Protein AF-0000000084341467 (afdb_homodimer)

Nearest PDB structures (foldseek):
  2oer-assembly1_B  TM=6.197E-01  e=3.967E-04  Pseudomonas aeruginosa
  7xy5-assembly1_A  TM=6.057E-01  e=1.515E-03  Vibrio cholerae
  2hku-assembly1_A  TM=5.854E-01  e=6.325E-03  Rhodococcus jostii RHA1
  5haw-assembly1_A-2  TM=5.444E-01  e=5.532E-03  Vibrio cholerae O1 biovar El Tor str. N16961
  2qtq-assembly1_A  TM=4.645E-01  e=1.292E-02  Novosphingobium aromaticivorans DSM 12444

Solvent-accessible su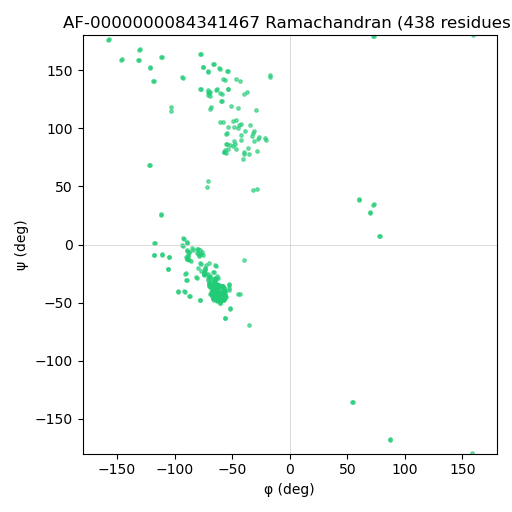rface area (backbone atoms only — not comparable to full-atom values): 24798 Å² total; per-residue (Å²): 125,84,72,76,71,70,76,75,73,62,56,68,70,55,43,49,49,46,45,35,62,36,34,35,65,43,33,56,75,43,17,81,69,54,48,64,65,60,38,18,60,62,46,71,48,53,60,68,55,51,54,74,73,24,93,43,70,65,58,46,49,52,52,17,51,54,57,65,67,53,58,63,69,55,53,50,54,51,71,63,54,61,80,85,50,58,65,69,61,42,48,29,54,47,44,44,48,51,44,53,51,48,51,53,49,53,49,38,37,59,36,56,66,51,26,59,78,59,85,60,65,70,66,20,52,51,48,51,51,50,52,50,51,48,48,52,48,42,17,60,69,40,44,88,47,37,85,50,32,74,48,57,29,57,55,53,31,49,51,50,52,30,34,43,52,26,25,55,30,63,71,76,29,68,75,56,56,54,51,43,60,57,55,44,44,33,42,38,56,19,34,48,54,72,78,71,63,79,78,74,72,66,65,65,69,68,62,65,71,74,67,80,77,79,78,75,81,76,80,78,130,124,84,72,73,72,70,75,76,73,61,55,69,70,55,45,49,50,46,44,34,60,36,33,34,65,43,34,55,74,41,17,81,71,54,48,64,66,58,36,18,61,62,47,73,47,55,60,68,55,51,53,74,73,25,91,43,68,62,59,46,49,51,53,17,49,53,58,66,66,53,57,61,67,55,54,51,53,49,70,64,54,60,80,83,49,58,66,70,61,41,47,29,54,46,43,45,48,50,42,53,52,48,50,52,49,52,49,39,36,58,35,56,65,52,27,60,81,58,85,58,64,70,66,20,51,50,49,51,51,51,52,50,52,50,49,51,49,44,16,60,68,40,45,89,48,36,87,50,32,72,50,57,29,57,56,52,30,50,51,51,51,30,34,42,51,26,26,55,32,62,70,74,28,67,74,55,57,54,52,43,61,55,55,46,44,33,42,37,55,19,34,49,53,72,78,70,64,76,83,60,68,72,64,63,63,67,63,64,67,69,65,80,78,77,77,73,78,77,81,78,128

Foldseek 3Di:
DPPPPPPPDPDLVVLLVLLLVQCLVVCLVANPNDDLVSSCVSSVHDSVVVCVNPVDPVRSVVSSVCVQLDCVVLLVQLLPQDLVDDQLVLQLSLLVSLLVSLVSVLSSCVSNVPPDQDCDDDSNVVVVVSVVSSLVSQLVSNQVCQVVDPDRSSVLSVQSNVCSNQQNRCVSVPNHHDHSNRSSCCSNVNDDDDPPDPPPCPVVVVPPPPPPPPPPPPPDD/DPPPPPPPDPDLVVLLVLLLVQCLVVCLVANPNDDLVSSCVSSVHDSVVVCVNPVDPVRSVVSSVCVQLDCVVLLVQLLPQDLPDDQLVLQLSLLVSLLVSLVSVLSSCVSNVPPDQDCDDDSNVVVVVSVVSSLVSQLVSNQVCQVVDPDRSSVLSVQSNVCSNQQNRCVSVPNHHDHSNRSSCCSNPNDDDDPPDPPPPVVVVVVPPPPPPPPPPPDDD

Organism: Pseudonocardia thermophila (NCBI:txid1848)

Secondary structure (DSSP, 8-state):
-----------HHHHHHHHHHHHHHHHHHHGGG--HHHHHHHHTS-HHHHHHH-SSHHHHHHHHHHHHT--HHHHHHHHTS-TTS-HHHHHHHHHHHHHHHHHHHHHHHHHHT--SS--SHHHHHHHHHHHHHHHHHHHHHHGGGGGGBSS-HHHHHHHHHHHHHHHH-TTTTTT-PPPHHHHHHHHHT-SBPP-------GGGGGSTT------------/-----------HHHHHHHHHHHHHHHHHHHGGG--HHHHHHHHTS-HHHHHHH-SSHHHHHHHHHHHHT--HHHHHHHHTS-TTS-HHHHHHHHHHHHHHHHHHHHHHHHHHT--SS--SHHHHHHHHHHHHHHHHHHHHHHGGGGGGBSS-HHHHHHHHHHHHHHHH-TTTTTT-PPPHHHHHHHHHH-SB--------TTTTTTTTT------------

InterPro domains:
  IPR001647 DNA-binding HTH domain, TetR-type [PF00440] (19-64)
  IPR001647 DNA-binding HTH domain, TetR-type [PR00455] (19-32)
  IPR001647 DNA-binding HTH domain, TetR-type [PR00455] (39-62)
  IPR001647 DNA-binding HTH domain, TetR-type [PS50977] (13-72)
  IPR009057 Homedomain-like superfamily [SSF46689] (5-85)
  IPR050109 HTH-type, TetR-like transcriptional regulator [PTHR30055] (1-192)

Radius of gyration: 32.84 Å; Cα contacts (8 Å, |Δi|>4): 459; chains: 2; bounding box: 126×110×87 Å

Sequence (442 aa):
MPTRRRAERLPPEERRAAIIDATVPLLFEHGHRVTVRLIAEAAGVAEGTIFTVFRDKDALLEAAVAKAFDPTAALRELAAIDRSTPLRERLVAMVDVVARHLHRAFLLISALGLTGPPTEGPAAERRRRTDEAFLAAMTAVVAPDADALTVPPAELAHLLRLLTFSGTHPVISQGRPLSAEQIVDALLDGVRRRDDGPAQDRADHRRTDHHPTYYIPTGGTMPTRRRAERLPPEERRAAIIDATVPLLFEHGHRVTVRLIAEAAGVAEGTIFTVFRDKDALLEAAVAKAFDPTAALRELAAIDRSTPLRERLVAMVDVVARHLHRAFLLISALGLTGPPTEGPAAERRRRTDEAFLAAMTAVVAPDADALTVPPAELAHLLRLLTFSGTHPVISQGRPLSAEQIVDALLDGVRRRDDGPAQDRADHRRTDHHPTYYIPTGGT

Structure (mmCIF, N/CA/C/O backbone):
data_AF-0000000084341467-model_v1
#
loop_
_entity.id
_entity.type
_entity.pdbx_description
1 polymer 'Transcriptional regulator, TetR family'
#
loop_
_atom_site.group_PDB
_atom_site.id
_atom_site.type_symbol
_atom_site.label_atom_id
_atom_site.label_alt_id
_atom_site.label_comp_id
_atom_site.label_asym_id
_atom_site.label_entity_id
_atom_site.label_seq_id
_atom_site.pdbx_PDB_ins_code
_atom_site.Cartn_x
_atom_site.Cartn_y
_atom_site.Cartn_z
_atom_site.occupancy
_atom_site.B_iso_or_equiv
_atom_site.auth_seq_id
_atom_site.auth_comp_id
_atom_site.auth_asym_id
_atom_site.auth_atom_id
_atom_site.pdbx_PDB_model_num
ATOM 1 N N . MET A 1 1 ? -51.625 15.336 36.094 1 44.78 1 MET A N 1
ATOM 2 C CA . MET A 1 1 ? -50.688 14.352 35.594 1 44.78 1 MET A CA 1
ATOM 3 C C . MET A 1 1 ? -49.719 14.992 34.594 1 44.78 1 MET A C 1
ATOM 5 O O . MET A 1 1 ? -50.156 15.742 33.688 1 44.78 1 MET A O 1
ATOM 9 N N . PRO A 1 2 ? -48.469 15.273 34.875 1 48.06 2 PRO A N 1
ATOM 10 C CA . PRO A 1 2 ? -47.594 15.93 33.906 1 48.06 2 PRO A CA 1
ATOM 11 C C . PRO A 1 2 ? -47.625 15.258 32.531 1 48.06 2 PRO A C 1
ATOM 13 O O . PRO A 1 2 ? -47.812 14.039 32.438 1 48.06 2 PRO A O 1
ATOM 16 N N . THR A 1 3 ? -48.219 15.781 31.562 1 42.62 3 THR A N 1
ATOM 17 C CA . THR A 1 3 ? -48.188 15.305 30.172 1 42.62 3 THR A CA 1
ATOM 18 C C . THR A 1 3 ? -46.75 14.898 29.781 1 42.62 3 THR A C 1
ATOM 20 O O . THR A 1 3 ? -45.812 15.68 29.938 1 42.62 3 THR A O 1
ATOM 23 N N . ARG A 1 4 ? -46.469 13.633 29.938 1 43.84 4 ARG A N 1
ATOM 24 C CA . ARG A 1 4 ? -45.188 13.195 29.391 1 43.84 4 ARG A CA 1
ATOM 25 C C . ARG A 1 4 ? -44.875 13.93 28.094 1 43.84 4 ARG A C 1
ATOM 27 O O . ARG A 1 4 ? -45.594 13.82 27.109 1 43.84 4 ARG A O 1
ATOM 34 N N . ARG A 1 5 ? -44.344 15.086 28.125 1 42.28 5 ARG A N 1
ATOM 35 C CA . ARG A 1 5 ? -43.875 15.781 26.938 1 42.28 5 ARG A CA 1
ATOM 36 C C . ARG A 1 5 ? -43.344 14.789 25.891 1 42.28 5 ARG A C 1
ATOM 38 O O . ARG A 1 5 ? -42.531 13.93 26.219 1 42.28 5 ARG A O 1
ATOM 45 N N . ARG A 1 6 ? -44.125 14.312 24.922 1 45.91 6 ARG A N 1
ATOM 46 C CA . ARG A 1 6 ? -43.75 13.477 23.797 1 45.91 6 ARG A CA 1
ATOM 47 C C . ARG A 1 6 ? -42.312 13.758 23.359 1 45.91 6 ARG A C 1
ATOM 49 O O . ARG A 1 6 ? -41.938 14.914 23.156 1 45.91 6 ARG A O 1
ATOM 56 N N . ALA A 1 7 ? -41.312 13.117 23.875 1 50.56 7 ALA A N 1
ATOM 57 C CA . ALA A 1 7 ? -39.938 13.242 23.391 1 50.56 7 ALA A CA 1
ATOM 58 C C . ALA A 1 7 ? -39.938 13.766 21.953 1 50.56 7 ALA A C 1
ATOM 60 O O . ALA A 1 7 ? -40.656 13.273 21.094 1 50.56 7 ALA A O 1
ATOM 61 N N . GLU A 1 8 ? -39.875 15.023 21.719 1 53.66 8 GLU A N 1
ATOM 62 C CA . GLU A 1 8 ? -39.812 15.703 20.422 1 53.66 8 GLU A CA 1
ATOM 63 C C . GLU A 1 8 ? -39.094 14.852 19.391 1 53.66 8 GLU A C 1
ATOM 65 O O . GLU A 1 8 ? -37.938 14.445 19.609 1 53.66 8 GLU A O 1
ATOM 70 N N . ARG A 1 9 ? -39.875 14.18 18.609 1 62.31 9 ARG A N 1
ATOM 71 C CA . ARG A 1 9 ? -39.375 13.383 17.484 1 62.31 9 ARG A CA 1
ATOM 72 C C . ARG A 1 9 ? -38.312 14.133 16.703 1 62.31 9 ARG A C 1
ATOM 74 O O . ARG A 1 9 ? -38.531 15.266 16.281 1 62.31 9 ARG A O 1
ATOM 81 N N . LEU A 1 10 ? -37.031 13.836 16.844 1 69.69 10 LEU A N 1
ATOM 82 C CA . LEU A 1 10 ? -35.969 14.422 16.031 1 69.69 10 LEU A CA 1
ATOM 83 C C . LEU A 1 10 ? -36.438 14.617 14.594 1 69.69 10 LEU A C 1
ATOM 85 O O . LEU A 1 10 ? -37.125 13.773 14.047 1 69.69 10 LEU A O 1
ATOM 89 N N . PRO A 1 11 ? -36.188 15.867 14.07 1 81.69 11 PRO A N 1
ATOM 90 C CA . PRO A 1 11 ? -36.469 16.031 12.641 1 81.69 11 PRO A CA 1
ATOM 91 C C . PRO A 1 11 ? -35.906 14.875 11.805 1 81.69 11 PRO A C 1
ATOM 93 O O . PRO A 1 11 ? -34.906 14.273 12.164 1 81.69 11 PRO A O 1
ATOM 96 N N . PRO A 1 12 ? -36.625 14.5 10.82 1 82.12 12 PRO A N 1
ATOM 97 C CA . PRO A 1 12 ? -36.25 13.328 10.008 1 82.12 12 PRO A CA 1
ATOM 98 C C . PRO A 1 12 ? -34.781 13.289 9.633 1 82.12 12 PRO A C 1
ATOM 100 O O . PRO A 1 12 ? -34.156 12.234 9.703 1 82.12 12 PRO A O 1
ATOM 103 N N . GLU A 1 13 ? -34.281 14.445 9.258 1 87.06 13 GLU A N 1
ATOM 104 C CA . GLU A 1 13 ? -32.875 14.484 8.844 1 87.06 13 GLU A CA 1
ATOM 105 C C . GLU A 1 13 ? -31.938 14.227 10.023 1 87.06 13 GLU A C 1
ATOM 107 O O . GLU A 1 13 ? -30.906 13.578 9.867 1 87.06 13 GLU A O 1
ATOM 112 N N . GLU A 1 14 ? -32.281 14.68 11.078 1 90.31 14 GLU A N 1
ATOM 113 C CA . GLU A 1 14 ? -31.5 14.461 12.281 1 90.31 14 GLU A CA 1
ATOM 114 C C . GLU A 1 14 ? -31.562 13.008 12.734 1 90.31 14 GLU A C 1
ATOM 116 O O . GLU A 1 14 ? -30.562 12.445 13.18 1 90.31 14 GLU A O 1
ATOM 121 N N . ARG A 1 15 ? -32.719 12.43 12.547 1 92 15 ARG A N 1
ATOM 122 C CA . ARG A 1 15 ? -32.875 11.016 12.883 1 92 15 ARG A CA 1
ATOM 123 C C . ARG A 1 15 ? -32.031 10.133 11.977 1 92 15 ARG A C 1
ATOM 125 O O . ARG A 1 15 ? -31.406 9.188 12.438 1 92 15 ARG A O 1
ATOM 132 N N . ARG A 1 16 ? -32.094 10.492 10.773 1 96.25 16 ARG A N 1
ATOM 133 C CA . ARG A 1 16 ? -31.281 9.766 9.797 1 96.25 16 ARG A CA 1
ATOM 134 C C . ARG A 1 16 ? -29.797 9.828 10.164 1 96.25 16 ARG A C 1
ATOM 136 O O . ARG A 1 16 ? -29.125 8.805 10.188 1 96.25 16 ARG A O 1
ATOM 143 N N . ALA A 1 17 ? -29.375 10.977 10.445 1 96.69 17 ALA A N 1
ATOM 144 C CA . ALA A 1 17 ? -27.969 11.18 10.789 1 96.69 17 ALA A CA 1
ATOM 145 C C . ALA A 1 17 ? -27.625 10.438 12.07 1 96.69 17 ALA A C 1
ATOM 147 O O . ALA A 1 17 ? -26.531 9.859 12.18 1 96.69 17 ALA A O 1
ATOM 148 N N . ALA A 1 18 ? -28.484 10.445 12.977 1 96.38 18 ALA A N 1
ATOM 149 C CA . ALA A 1 18 ? -28.25 9.789 14.258 1 96.38 18 ALA A CA 1
ATOM 150 C C . ALA A 1 18 ? -28.109 8.273 14.078 1 96.38 18 ALA A C 1
ATOM 152 O O . ALA A 1 18 ? -27.25 7.648 14.711 1 96.38 18 ALA A O 1
ATOM 153 N N . ILE A 1 19 ? -28.891 7.762 13.25 1 97.5 19 ILE A N 1
ATOM 154 C CA . ILE A 1 19 ? -28.844 6.324 12.992 1 97.5 19 ILE A CA 1
ATOM 155 C C . ILE A 1 19 ? -27.547 5.965 12.289 1 97.5 19 ILE A C 1
ATOM 157 O O . ILE A 1 19 ? -26.891 4.98 12.641 1 97.5 19 ILE A O 1
ATOM 161 N N . ILE A 1 20 ? -27.172 6.805 11.367 1 98.06 20 ILE A N 1
ATOM 162 C CA . ILE A 1 20 ? -25.922 6.586 10.648 1 98.06 20 ILE A CA 1
ATOM 163 C C . ILE A 1 20 ? -24.75 6.656 11.625 1 98.06 20 ILE A C 1
ATOM 165 O O . ILE A 1 20 ? -23.891 5.766 11.648 1 98.06 20 ILE A O 1
ATOM 169 N N . ASP A 1 21 ? -24.797 7.617 12.461 1 97.75 21 ASP A N 1
ATOM 170 C CA . ASP A 1 21 ? -23.703 7.836 13.414 1 97.75 21 ASP A CA 1
ATOM 171 C C . ASP A 1 21 ? -23.594 6.668 14.391 1 97.75 21 ASP A C 1
ATOM 173 O O . ASP A 1 21 ? -22.484 6.273 14.766 1 97.75 21 ASP A O 1
ATOM 177 N N . ALA A 1 22 ? -24.672 6.129 14.711 1 97.62 22 ALA A N 1
ATOM 178 C CA . ALA A 1 22 ? -24.688 4.996 15.633 1 97.62 22 ALA A CA 1
ATOM 179 C C . ALA A 1 22 ? -24.188 3.725 14.945 1 97.62 22 ALA A C 1
ATOM 181 O O . ALA A 1 22 ? -23.703 2.809 15.617 1 97.62 22 ALA A O 1
ATOM 182 N N . THR A 1 23 ? -24.328 3.67 13.688 1 98.12 23 THR A N 1
ATOM 183 C CA . THR A 1 23 ? -23.984 2.473 12.922 1 98.12 23 THR A CA 1
ATOM 184 C C . THR A 1 23 ? -22.484 2.404 12.656 1 98.12 23 THR A C 1
ATOM 186 O O . THR A 1 23 ? -21.922 1.314 12.562 1 98.12 23 THR A O 1
ATOM 189 N N . VAL A 1 24 ? -21.812 3.488 12.57 1 97.94 24 VAL A N 1
ATOM 190 C CA . VAL A 1 24 ? -20.422 3.58 12.117 1 97.94 24 VAL A CA 1
ATOM 191 C C . VAL A 1 24 ? -19.516 2.754 13.031 1 97.94 24 VAL A C 1
ATOM 193 O O . VAL A 1 24 ? -18.781 1.889 12.57 1 97.94 24 VAL A O 1
ATOM 196 N N . PRO A 1 25 ? -19.625 2.869 14.367 1 97.88 25 PRO A N 1
ATOM 197 C CA . PRO A 1 25 ? -18.766 2.053 15.219 1 97.88 25 PRO A CA 1
ATOM 198 C C . PRO A 1 25 ? -19.047 0.557 15.078 1 97.88 25 PRO A C 1
ATOM 200 O O . PRO A 1 25 ? -18.125 -0.257 15.219 1 97.88 25 PRO A O 1
ATOM 203 N N . LEU A 1 26 ? -20.25 0.207 14.766 1 98.12 26 LEU A N 1
ATOM 204 C CA . LEU A 1 26 ? -20.641 -1.194 14.625 1 98.12 26 LEU A CA 1
ATOM 205 C C . LEU A 1 26 ? -20.016 -1.801 13.367 1 98.12 26 LEU A C 1
ATOM 207 O O . LEU A 1 26 ? -19.734 -3.002 13.328 1 98.12 26 LEU A O 1
ATOM 211 N N . LEU A 1 27 ? -19.797 -0.964 12.391 1 97.31 27 LEU A N 1
ATOM 212 C CA . LEU A 1 27 ? -19.141 -1.432 11.172 1 97.31 27 LEU A CA 1
ATOM 213 C C . LEU A 1 27 ? -17.719 -1.874 11.453 1 97.31 27 LEU A C 1
ATOM 215 O O . LEU A 1 27 ? -17.234 -2.842 10.867 1 97.31 27 LEU A O 1
ATOM 219 N N . PHE A 1 28 ? -17.047 -1.156 12.336 1 96.19 28 PHE A N 1
ATOM 220 C CA . PHE A 1 28 ? -15.672 -1.498 12.68 1 96.19 28 PHE A CA 1
ATOM 221 C C . PHE A 1 28 ? -15.617 -2.803 13.469 1 96.19 28 PHE A C 1
ATOM 223 O O . PHE A 1 28 ? -14.648 -3.557 13.367 1 96.19 28 PHE A O 1
ATOM 230 N N . GLU A 1 29 ? -16.672 -3.07 14.141 1 95.81 29 GLU A N 1
ATOM 231 C CA . GLU A 1 29 ? -16.703 -4.23 15.023 1 95.81 29 GLU A CA 1
ATOM 232 C C . GLU A 1 29 ? -17.219 -5.465 14.297 1 95.81 29 GLU A C 1
ATOM 234 O O . GLU A 1 29 ? -16.703 -6.566 14.461 1 95.81 29 GLU A O 1
ATOM 239 N N . HIS A 1 30 ? -18.281 -5.223 13.445 1 95.69 30 HIS A N 1
ATOM 240 C CA . HIS A 1 30 ? -19.016 -6.363 12.922 1 95.69 30 HIS A CA 1
ATOM 241 C C . HIS A 1 30 ? -18.922 -6.43 11.398 1 95.69 30 HIS A C 1
ATOM 243 O O . HIS A 1 30 ? -19.281 -7.441 10.789 1 95.69 30 HIS A O 1
ATOM 249 N N . GLY A 1 31 ? -18.391 -5.426 10.867 1 94.31 31 GLY A N 1
ATOM 250 C CA . GLY A 1 31 ? -18.438 -5.383 9.414 1 94.31 31 GLY A CA 1
ATOM 251 C C . GLY A 1 31 ? -19.844 -5.527 8.859 1 94.31 31 GLY A C 1
ATOM 252 O O . GLY A 1 31 ? -20.781 -4.879 9.344 1 94.31 31 GLY A O 1
ATOM 253 N N . HIS A 1 32 ? -20.016 -6.363 7.793 1 91.12 32 HIS A N 1
ATOM 254 C CA . HIS A 1 32 ? -21.297 -6.551 7.148 1 91.12 32 HIS A CA 1
ATOM 255 C C . HIS A 1 32 ? -22.203 -7.453 7.977 1 91.12 32 HIS A C 1
ATOM 257 O O . HIS A 1 32 ? -23.406 -7.566 7.699 1 91.12 32 HIS A O 1
ATOM 263 N N . ARG A 1 33 ? -21.75 -7.988 8.977 1 94.19 33 ARG A N 1
ATOM 264 C CA . ARG A 1 33 ? -22.531 -8.891 9.82 1 94.19 33 ARG A CA 1
ATOM 265 C C . ARG A 1 33 ? -23.359 -8.102 10.836 1 94.19 33 ARG A C 1
ATOM 267 O O . ARG A 1 33 ? -24.125 -8.688 11.594 1 94.19 33 ARG A O 1
ATOM 274 N N . VAL A 1 34 ? -23.141 -6.863 10.812 1 96.88 34 VAL A N 1
ATOM 275 C CA . VAL A 1 34 ? -23.938 -6.039 11.719 1 96.88 34 VAL A CA 1
ATOM 276 C C . VAL A 1 34 ? -25.422 -6.27 11.461 1 96.88 34 VAL A C 1
ATOM 278 O O . VAL A 1 34 ? -25.859 -6.387 10.305 1 96.88 34 VAL A O 1
ATOM 281 N N . THR A 1 35 ? -26.25 -6.301 12.516 1 96.81 35 THR A N 1
ATOM 282 C CA . THR A 1 35 ? -27.672 -6.582 12.367 1 96.81 35 THR A CA 1
ATOM 283 C C . THR A 1 35 ? -28.5 -5.336 12.664 1 96.81 35 THR A C 1
ATOM 285 O O . THR A 1 35 ? -28.016 -4.402 13.312 1 96.81 35 THR A O 1
ATOM 288 N N . VAL A 1 36 ? -29.672 -5.41 12.203 1 97 36 VAL A N 1
ATOM 289 C CA . VAL A 1 36 ? -30.609 -4.316 12.445 1 97 36 VAL A CA 1
ATOM 290 C C . VAL A 1 36 ? -30.875 -4.184 13.945 1 97 36 VAL A C 1
ATOM 292 O O . VAL A 1 36 ? -31 -3.074 14.461 1 97 36 VAL A O 1
ATOM 295 N N . ARG A 1 37 ? -30.922 -5.238 14.602 1 97.5 37 ARG A N 1
ATOM 296 C CA . ARG A 1 37 ? -31.141 -5.234 16.047 1 97.5 37 ARG A CA 1
ATOM 297 C C . ARG A 1 37 ? -30.031 -4.461 16.766 1 97.5 37 ARG A C 1
ATOM 299 O O . ARG A 1 37 ? -30.312 -3.596 17.594 1 97.5 37 ARG A O 1
ATOM 306 N N . LEU A 1 38 ? -28.844 -4.734 16.438 1 97.88 38 LEU A N 1
ATOM 307 C CA . LEU A 1 38 ? -27.688 -4.07 17.047 1 97.88 38 LEU A CA 1
ATOM 308 C C . LEU A 1 38 ? -27.703 -2.576 16.734 1 97.88 38 LEU A C 1
ATOM 310 O O . LEU A 1 38 ? -27.406 -1.756 17.609 1 97.88 38 LEU A O 1
ATOM 314 N N . ILE A 1 39 ? -28.062 -2.256 15.531 1 98.19 39 ILE A N 1
ATOM 315 C CA . ILE A 1 39 ? -28.094 -0.864 15.102 1 98.19 39 ILE A CA 1
ATOM 316 C C . ILE A 1 39 ? -29.172 -0.11 15.859 1 98.19 39 ILE A C 1
ATOM 318 O O . ILE A 1 39 ? -28.938 0.994 16.359 1 98.19 39 ILE A O 1
ATOM 322 N N . ALA A 1 40 ? -30.328 -0.694 15.945 1 97.81 40 ALA A N 1
ATOM 323 C CA . ALA A 1 40 ? -31.453 -0.086 16.656 1 97.81 40 ALA A CA 1
ATOM 324 C C . ALA A 1 40 ? -31.109 0.168 18.109 1 97.81 40 ALA A C 1
ATOM 326 O O . ALA A 1 40 ? -31.359 1.256 18.641 1 97.81 40 ALA A O 1
ATOM 327 N N . GLU A 1 41 ? -30.516 -0.76 18.703 1 98.06 41 GLU A N 1
ATOM 328 C CA . GLU A 1 41 ? -30.094 -0.641 20.094 1 98.06 41 GLU A CA 1
ATOM 329 C C . GLU A 1 41 ? -29.094 0.493 20.266 1 98.06 41 GLU A C 1
ATOM 331 O O . GLU A 1 41 ? -29.234 1.316 21.172 1 98.06 41 GLU A O 1
ATOM 336 N N . ALA A 1 42 ? -28.141 0.569 19.422 1 97.75 42 ALA A N 1
ATOM 337 C CA . ALA A 1 42 ? -27.109 1.587 19.5 1 97.75 42 ALA A CA 1
ATOM 338 C C . ALA A 1 42 ? -27.672 2.982 19.266 1 97.75 42 ALA A C 1
ATOM 340 O O . ALA A 1 42 ? -27.219 3.957 19.875 1 97.75 42 ALA A O 1
ATOM 341 N N . ALA A 1 43 ? -28.672 3.02 18.422 1 97 43 ALA A N 1
ATOM 342 C CA . ALA A 1 43 ? -29.281 4.301 18.047 1 97 43 ALA A CA 1
ATOM 343 C C . ALA A 1 43 ? -30.359 4.699 19.047 1 97 43 ALA A C 1
ATOM 345 O O . ALA A 1 43 ? -30.859 5.832 19.016 1 97 43 ALA A O 1
ATOM 346 N N . GLY A 1 44 ? -30.781 3.791 19.859 1 96.75 44 GLY A N 1
ATOM 347 C CA . GLY A 1 44 ? -31.844 4.062 20.812 1 96.75 44 GLY A CA 1
ATOM 348 C C . GLY A 1 44 ? -33.219 4.188 20.172 1 96.75 44 GLY A C 1
ATOM 349 O O . GLY A 1 44 ? -34 5.043 20.562 1 96.75 44 GLY A O 1
ATOM 350 N N . VAL A 1 45 ? -33.406 3.412 19.141 1 96 45 VAL A N 1
ATOM 351 C CA . VAL A 1 45 ? -34.688 3.438 18.453 1 96 45 VAL A CA 1
ATOM 352 C C . VAL A 1 45 ? -35.219 2.014 18.281 1 96 45 VAL A C 1
ATOM 354 O O . VAL A 1 45 ? -34.5 1.045 18.516 1 96 45 VAL A O 1
ATOM 357 N N . ALA A 1 46 ? -36.5 1.93 17.875 1 95.31 46 ALA A N 1
ATOM 358 C CA . ALA A 1 46 ? -37.062 0.632 17.516 1 95.31 46 ALA A CA 1
ATOM 359 C C . ALA A 1 46 ? -36.562 0.179 16.141 1 95.31 46 ALA A C 1
ATOM 361 O O . ALA A 1 46 ? -36.281 1.007 15.281 1 95.31 46 ALA A O 1
ATOM 362 N N . GLU A 1 47 ? -36.531 -1.139 15.977 1 96.06 47 GLU A N 1
ATOM 363 C CA . GLU A 1 47 ? -36.125 -1.689 14.688 1 96.06 47 GLU A CA 1
ATOM 364 C C . GLU A 1 47 ? -37 -1.155 13.555 1 96.06 47 GLU A C 1
ATOM 366 O O . GLU A 1 47 ? -36.5 -0.852 12.469 1 96.06 47 GLU A O 1
ATOM 371 N N . GLY A 1 48 ? -38.25 -1.051 13.805 1 94.88 48 GLY A N 1
ATOM 372 C CA . GLY A 1 48 ? -39.156 -0.532 12.805 1 94.88 48 GLY A CA 1
ATOM 373 C C . GLY A 1 48 ? -38.844 0.89 12.383 1 94.88 48 GLY A C 1
ATOM 374 O O . GLY A 1 48 ? -39.062 1.258 11.227 1 94.88 48 GLY A O 1
ATOM 375 N N . THR A 1 49 ? -38.406 1.697 13.32 1 94.25 49 THR A N 1
ATOM 376 C CA . THR A 1 49 ? -38.031 3.082 13.055 1 94.25 49 THR A CA 1
ATOM 377 C C . THR A 1 49 ? -36.906 3.148 12.016 1 94.25 49 THR A C 1
ATOM 379 O O . THR A 1 49 ? -36.875 4.055 11.172 1 94.25 49 THR A O 1
ATOM 382 N N . ILE A 1 50 ? -35.969 2.168 12.039 1 96.44 50 ILE A N 1
ATOM 383 C CA . ILE A 1 50 ? -34.906 2.107 11.07 1 96.44 50 ILE A CA 1
ATOM 384 C C . ILE A 1 50 ? -35.469 2.055 9.656 1 96.44 50 ILE A C 1
ATOM 386 O O . ILE A 1 50 ? -35 2.76 8.758 1 96.44 50 ILE A O 1
ATOM 390 N N . PHE A 1 51 ? -36.5 1.4 9.492 1 94.88 51 PHE A N 1
ATOM 391 C CA . PHE A 1 51 ? -37.062 1.149 8.164 1 94.88 51 PHE A CA 1
ATOM 392 C C . PHE A 1 51 ? -38.031 2.248 7.762 1 94.88 51 PHE A C 1
ATOM 394 O O . PHE A 1 51 ? -38.5 2.287 6.617 1 94.88 51 PHE A O 1
ATOM 401 N N . THR A 1 52 ? -38.438 3.121 8.688 1 94.94 52 THR A N 1
ATOM 402 C CA . THR A 1 52 ? -39.156 4.348 8.312 1 94.94 52 THR A CA 1
ATOM 403 C C . THR A 1 52 ? -38.188 5.355 7.699 1 94.94 52 THR A C 1
ATOM 405 O O . THR A 1 52 ? -38.594 6.223 6.926 1 94.94 52 THR A O 1
ATOM 408 N N . VAL A 1 53 ? -36.969 5.195 8.078 1 96 53 VAL A N 1
ATOM 409 C CA . VAL A 1 53 ? -35.969 6.145 7.664 1 96 53 VAL A CA 1
ATOM 410 C C . VAL A 1 53 ? -35.219 5.605 6.441 1 96 53 VAL A C 1
ATOM 412 O O . VAL A 1 53 ? -34.906 6.355 5.512 1 96 53 VAL A O 1
ATOM 415 N N . PHE A 1 54 ? -34.938 4.262 6.492 1 97.44 54 PHE A N 1
ATOM 416 C CA . PHE A 1 54 ? -34.219 3.613 5.41 1 97.44 54 PHE A CA 1
ATOM 417 C C . PHE A 1 54 ? -35.062 2.533 4.754 1 97.44 54 PHE A C 1
ATOM 419 O O . PHE A 1 54 ? -35.75 1.775 5.441 1 97.44 54 PHE A O 1
ATOM 426 N N . ARG A 1 55 ? -34.906 2.514 3.43 1 96.25 55 ARG A N 1
ATOM 427 C CA . ARG A 1 55 ? -35.656 1.554 2.652 1 96.25 55 ARG A CA 1
ATOM 428 C C . ARG A 1 55 ? -35.344 0.122 3.055 1 96.25 55 ARG A C 1
ATOM 430 O O . ARG A 1 55 ? -36.219 -0.735 3.115 1 96.25 55 ARG A O 1
ATOM 437 N N . ASP A 1 56 ? -34.062 -0.151 3.281 1 96 56 ASP A N 1
ATOM 438 C CA . ASP A 1 56 ? -33.594 -1.467 3.686 1 96 56 ASP A CA 1
ATOM 439 C C . ASP A 1 56 ? -32.25 -1.364 4.391 1 96 56 ASP A C 1
ATOM 441 O O . ASP A 1 56 ? -31.688 -0.27 4.531 1 96 56 ASP A O 1
ATOM 445 N N . LYS A 1 57 ? -31.75 -2.457 4.863 1 96.12 57 LYS A N 1
ATOM 446 C CA . LYS A 1 57 ? -30.484 -2.508 5.598 1 96.12 57 LYS A CA 1
ATOM 447 C C . LYS A 1 57 ? -29.312 -2.084 4.711 1 96.12 57 LYS A C 1
ATOM 449 O O . LYS A 1 57 ? -28.391 -1.412 5.172 1 96.12 57 LYS A O 1
ATOM 454 N N . ASP A 1 58 ? -29.406 -2.416 3.457 1 95.38 58 ASP A N 1
ATOM 455 C CA . ASP A 1 58 ? -28.328 -2.1 2.531 1 95.38 58 ASP A CA 1
ATOM 456 C C . ASP A 1 58 ? -28.188 -0.59 2.348 1 95.38 58 ASP A C 1
ATOM 458 O O . ASP A 1 58 ? -27.078 -0.065 2.314 1 95.38 58 ASP A O 1
ATOM 462 N N . ALA A 1 59 ? -29.266 0.001 2.234 1 96.31 59 ALA A N 1
ATOM 463 C CA . ALA A 1 59 ? -29.234 1.456 2.104 1 96.31 59 ALA A CA 1
ATOM 464 C C . ALA A 1 59 ? -28.625 2.107 3.338 1 96.31 59 ALA A C 1
ATOM 466 O O . ALA A 1 59 ? -27.844 3.059 3.223 1 96.31 59 ALA A O 1
ATOM 467 N N . LEU A 1 60 ? -28.969 1.623 4.473 1 97.31 60 LEU A N 1
ATOM 468 C CA . LEU A 1 60 ? -28.406 2.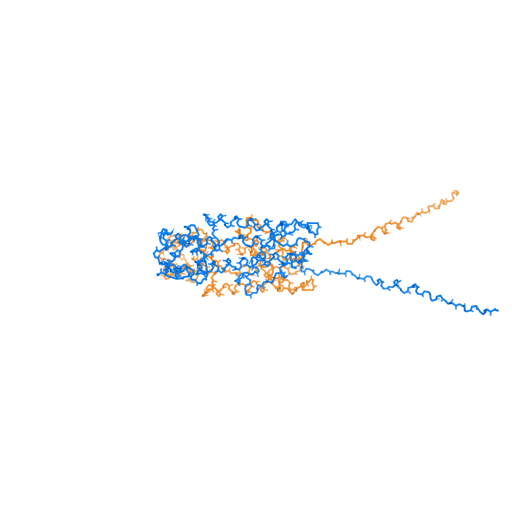115 5.727 1 97.31 60 LEU A CA 1
ATOM 469 C C . LEU A 1 60 ? -26.906 1.854 5.781 1 97.31 60 LEU A C 1
ATOM 471 O O . LEU A 1 60 ? -26.125 2.752 6.109 1 97.31 60 LEU A O 1
ATOM 475 N N . LEU A 1 61 ? -26.5 0.682 5.406 1 96.44 61 LEU A N 1
ATOM 476 C CA . LEU A 1 61 ? -25.094 0.312 5.465 1 96.44 61 LEU A CA 1
ATOM 477 C C . LEU A 1 61 ? -24.266 1.145 4.484 1 96.44 61 LEU A C 1
ATOM 479 O O . LEU A 1 61 ? -23.156 1.551 4.797 1 96.44 61 LEU A O 1
ATOM 483 N N . GLU A 1 62 ? -24.812 1.384 3.379 1 94.44 62 GLU A N 1
ATOM 484 C CA . GLU A 1 62 ? -24.125 2.217 2.393 1 94.44 62 GLU A CA 1
ATOM 485 C C . GLU A 1 62 ? -23.875 3.621 2.936 1 94.44 62 GLU A C 1
ATOM 487 O O . GLU A 1 62 ? -22.781 4.16 2.799 1 94.44 62 GLU A O 1
ATOM 492 N N . ALA A 1 63 ? -24.844 4.137 3.504 1 96.06 63 ALA A N 1
ATOM 493 C CA . ALA A 1 63 ? -24.719 5.473 4.082 1 96.06 63 ALA A CA 1
ATOM 494 C C . ALA A 1 63 ? -23.703 5.488 5.223 1 96.06 63 ALA A C 1
ATOM 496 O O . ALA A 1 63 ? -22.922 6.422 5.348 1 96.06 63 ALA A O 1
ATOM 497 N N . ALA A 1 64 ? -23.734 4.488 6.047 1 97.38 64 ALA A N 1
ATOM 498 C CA . ALA A 1 64 ? -22.828 4.391 7.184 1 97.38 64 ALA A CA 1
ATOM 499 C C . ALA A 1 64 ? -21.391 4.207 6.715 1 97.38 64 ALA A C 1
ATOM 501 O O . ALA A 1 64 ? -20.453 4.785 7.293 1 97.38 64 ALA A O 1
ATOM 502 N N . VAL A 1 65 ? -21.203 3.443 5.703 1 94.81 65 VAL A N 1
ATOM 503 C CA . VAL A 1 65 ? -19.875 3.23 5.133 1 94.81 65 VAL A CA 1
ATOM 504 C C . VAL A 1 65 ? -19.344 4.543 4.57 1 94.81 65 VAL A C 1
ATOM 506 O O . VAL A 1 65 ? -18.188 4.906 4.816 1 94.81 65 VAL A O 1
ATOM 509 N N . ALA A 1 66 ? -20.156 5.207 3.854 1 94.44 66 ALA A N 1
ATOM 510 C CA . ALA A 1 66 ? -19.75 6.5 3.309 1 94.44 66 ALA A CA 1
ATOM 511 C C . ALA A 1 66 ? -19.344 7.457 4.422 1 94.44 66 ALA A C 1
ATOM 513 O O . ALA A 1 66 ? -18.312 8.148 4.309 1 94.44 66 ALA A O 1
ATOM 514 N N . LYS A 1 67 ? -20.094 7.457 5.48 1 96.25 67 LYS A N 1
ATOM 515 C CA . LYS A 1 67 ? -19.781 8.305 6.629 1 96.25 67 LYS A CA 1
ATOM 516 C C . LYS A 1 67 ? -18.469 7.867 7.289 1 96.25 67 LYS A C 1
ATOM 518 O O . LYS A 1 67 ? -17.656 8.711 7.688 1 96.25 67 LYS A O 1
ATOM 523 N N . ALA A 1 68 ? -18.281 6.629 7.375 1 95.81 68 ALA A N 1
ATOM 524 C CA . ALA A 1 68 ? -17.094 6.086 8.039 1 95.81 68 ALA A CA 1
ATOM 525 C C . ALA A 1 68 ? -15.82 6.461 7.277 1 95.81 68 ALA A C 1
ATOM 527 O O . ALA A 1 68 ? -14.766 6.66 7.883 1 95.81 68 ALA A O 1
ATOM 528 N N . PHE A 1 69 ? -15.898 6.652 5.965 1 94.44 69 PHE A N 1
ATOM 529 C CA . PHE A 1 69 ? -14.75 6.988 5.137 1 94.44 69 PHE A CA 1
ATOM 530 C C . PHE A 1 69 ? -14.625 8.5 4.965 1 94.44 69 PHE A C 1
ATOM 532 O O . PHE A 1 69 ? -13.727 8.977 4.27 1 94.44 69 PHE A O 1
ATOM 539 N N . ASP A 1 70 ? -15.508 9.227 5.539 1 95.81 70 ASP A N 1
ATOM 540 C CA . ASP A 1 70 ? -15.547 10.68 5.383 1 95.81 70 ASP A CA 1
ATOM 541 C C . ASP A 1 70 ? -14.242 11.312 5.871 1 95.81 70 ASP A C 1
ATOM 543 O O . ASP A 1 70 ? -13.875 11.18 7.039 1 95.81 70 ASP A O 1
ATOM 547 N N . PRO A 1 71 ? -13.586 12.062 4.973 1 97.19 71 PRO A N 1
ATOM 548 C CA . PRO A 1 71 ? -12.273 12.609 5.312 1 97.19 71 PRO A CA 1
ATOM 549 C C . PRO A 1 71 ? -12.352 13.977 5.984 1 97.19 71 PRO A C 1
ATOM 551 O O . PRO A 1 71 ? -11.328 14.547 6.359 1 97.19 71 PRO A O 1
ATOM 554 N N . THR A 1 72 ? -13.492 14.539 6.242 1 97.62 72 THR A N 1
ATOM 555 C CA . THR A 1 72 ? -13.695 15.945 6.582 1 97.62 72 THR A CA 1
ATOM 556 C C . THR A 1 72 ? -12.938 16.312 7.855 1 97.62 72 THR A C 1
ATOM 558 O O . THR A 1 72 ? -12.242 17.328 7.902 1 97.62 72 THR A O 1
ATOM 561 N N . ALA A 1 73 ? -13.039 15.484 8.875 1 97.31 73 ALA A N 1
ATOM 562 C CA . ALA A 1 73 ? -12.391 15.789 10.148 1 97.31 73 ALA A CA 1
ATOM 563 C C . ALA A 1 73 ? -10.875 15.836 9.992 1 97.31 73 ALA A C 1
ATOM 565 O O . ALA A 1 73 ? -10.219 16.734 10.523 1 97.31 73 ALA A O 1
ATOM 566 N N . ALA A 1 74 ? -10.312 14.891 9.281 1 98.5 74 ALA A N 1
ATOM 567 C CA . ALA A 1 74 ? -8.867 14.844 9.062 1 98.5 74 ALA A CA 1
ATOM 568 C C . ALA A 1 74 ? -8.398 16.047 8.25 1 98.5 74 ALA A C 1
ATOM 570 O O . ALA A 1 74 ? -7.363 16.641 8.547 1 98.5 74 ALA A O 1
ATOM 571 N N . LEU A 1 75 ? -9.156 16.438 7.238 1 98.69 75 LEU A N 1
ATOM 572 C CA . LEU A 1 75 ? -8.805 17.578 6.406 1 98.69 75 LEU A CA 1
ATOM 573 C C . LEU A 1 75 ? -8.844 18.875 7.211 1 98.69 75 LEU A C 1
ATOM 575 O O . LEU A 1 75 ? -8.008 19.75 7.02 1 98.69 75 LEU A O 1
ATOM 579 N N . ARG A 1 76 ? -9.797 18.953 8.109 1 98.56 76 ARG A N 1
ATOM 580 C CA . ARG A 1 76 ? -9.867 20.109 9 1 98.56 76 ARG A CA 1
ATOM 581 C C . ARG A 1 76 ? -8.648 20.172 9.914 1 98.56 76 ARG A C 1
ATOM 583 O O . ARG A 1 76 ? -8.109 21.25 10.156 1 98.56 76 ARG A O 1
ATOM 590 N N . GLU A 1 77 ? -8.234 19.031 10.406 1 98.69 77 GLU A N 1
ATOM 591 C CA . GLU A 1 77 ? -7.043 18.969 11.25 1 98.69 77 GLU A CA 1
ATOM 592 C C . GLU A 1 77 ? -5.801 19.406 10.492 1 98.69 77 GLU A C 1
ATOM 594 O O . GLU A 1 77 ? -4.957 20.125 11.031 1 98.69 77 GLU A O 1
ATOM 599 N N . LEU A 1 78 ? -5.656 19 9.242 1 98.75 78 LEU A N 1
ATOM 600 C CA . LEU A 1 78 ? -4.535 19.422 8.406 1 98.75 78 LEU A CA 1
ATOM 601 C C . LEU A 1 78 ? -4.535 20.938 8.227 1 98.75 78 LEU A C 1
ATOM 603 O O . LEU A 1 78 ? -3.484 21.578 8.32 1 98.75 78 LEU A O 1
ATOM 607 N N . ALA A 1 79 ? -5.719 21.469 7.992 1 98.25 79 ALA A N 1
ATOM 608 C CA . ALA A 1 79 ? -5.859 22.906 7.762 1 98.25 79 ALA A CA 1
ATOM 609 C C . ALA A 1 79 ? -5.504 23.703 9.016 1 98.25 79 ALA A C 1
ATOM 611 O O . ALA A 1 79 ? -5.082 24.859 8.922 1 98.25 79 ALA A O 1
ATOM 612 N N . ALA A 1 80 ? -5.617 23.062 10.156 1 98.31 80 ALA A N 1
ATOM 613 C CA . ALA A 1 80 ? -5.438 23.734 11.43 1 98.31 80 ALA A CA 1
ATOM 614 C C . ALA A 1 80 ? -3.971 23.719 11.859 1 98.31 80 ALA A C 1
ATOM 616 O O . ALA A 1 80 ? -3.598 24.375 12.844 1 98.31 80 ALA A O 1
ATOM 617 N N . ILE A 1 81 ? -3.145 22.969 11.156 1 98.44 81 ILE A N 1
ATOM 618 C CA . ILE A 1 81 ? -1.729 22.922 11.508 1 98.44 81 ILE A CA 1
ATOM 619 C C . ILE A 1 81 ? -1.131 24.328 11.398 1 98.44 81 ILE A C 1
ATOM 621 O O . ILE A 1 81 ? -1.298 25 10.383 1 98.44 81 ILE A O 1
ATOM 625 N N . ASP A 1 82 ? -0.422 24.766 12.445 1 97.69 82 ASP A N 1
ATOM 626 C CA . ASP A 1 82 ? 0.174 26.094 12.516 1 97.69 82 ASP A CA 1
ATOM 627 C C . ASP A 1 82 ? 1.327 26.234 11.523 1 97.69 82 ASP A C 1
ATOM 629 O O . ASP A 1 82 ? 2.371 25.594 11.688 1 97.69 82 ASP A O 1
ATOM 633 N N . ARG A 1 83 ? 1.186 27.094 10.602 1 96.44 83 ARG A N 1
ATOM 634 C CA . ARG A 1 83 ? 2.154 27.25 9.523 1 96.44 83 ARG A CA 1
ATOM 635 C C . ARG A 1 83 ? 3.406 27.969 10.008 1 96.44 83 ARG A C 1
ATOM 637 O O . ARG A 1 83 ? 4.422 28 9.305 1 96.44 83 ARG A O 1
ATOM 644 N N . SER A 1 84 ? 3.402 28.5 11.188 1 95.75 84 SER A N 1
ATOM 645 C CA . SER A 1 84 ? 4.543 29.234 11.727 1 95.75 84 SER A CA 1
ATOM 646 C C . SER A 1 84 ? 5.516 28.297 12.438 1 95.75 84 SER A C 1
ATOM 648 O O . SER A 1 84 ? 6.648 28.672 12.734 1 95.75 84 SER A O 1
ATOM 650 N N . THR A 1 85 ? 5.117 27.031 12.703 1 96.81 85 THR A N 1
ATOM 651 C CA . THR A 1 85 ? 5.992 26.047 13.328 1 96.81 85 THR A CA 1
ATOM 652 C C . THR A 1 85 ? 7.086 25.594 12.359 1 96.81 85 THR A C 1
ATOM 654 O O . THR A 1 85 ? 6.883 25.609 11.141 1 96.81 85 THR A O 1
ATOM 657 N N . PRO A 1 86 ? 8.273 25.25 12.883 1 97.56 86 PRO A N 1
ATOM 658 C CA . PRO A 1 86 ? 9.359 24.797 12.008 1 97.56 86 PRO A CA 1
ATOM 659 C C . PRO A 1 86 ? 8.938 23.641 11.102 1 97.56 86 PRO A C 1
ATOM 661 O O . PRO A 1 86 ? 8.109 22.812 11.5 1 97.56 86 PRO A O 1
ATOM 664 N N . LEU A 1 87 ? 9.508 23.578 9.984 1 97.75 87 LEU A N 1
ATOM 665 C CA . LEU A 1 87 ? 9.109 22.672 8.906 1 97.75 87 LEU A CA 1
ATOM 666 C C . LEU A 1 87 ? 9 21.234 9.406 1 97.75 87 LEU A C 1
ATOM 668 O O . LEU A 1 87 ? 7.969 20.594 9.227 1 97.75 87 LEU A O 1
ATOM 672 N N . ARG A 1 88 ? 10.07 20.703 10.016 1 98.25 88 ARG A N 1
ATOM 673 C CA . ARG A 1 88 ? 10.062 19.312 10.453 1 98.25 88 ARG A CA 1
ATOM 674 C C . ARG A 1 88 ? 8.883 19.031 11.383 1 98.25 88 ARG A C 1
ATOM 676 O O . ARG A 1 88 ? 8.195 18.016 11.234 1 98.25 88 ARG A O 1
ATOM 683 N N . GLU A 1 89 ? 8.617 19.906 12.344 1 98.31 89 GLU A N 1
ATOM 684 C CA . GLU A 1 89 ? 7.523 19.734 13.289 1 98.31 89 GLU A CA 1
ATOM 685 C C . GLU A 1 89 ? 6.172 19.75 12.578 1 98.31 89 GLU A C 1
ATOM 687 O O . GLU A 1 89 ? 5.281 18.969 12.906 1 98.31 89 GLU A O 1
ATOM 692 N N . ARG A 1 90 ? 6.066 20.609 11.695 1 98.19 90 ARG A N 1
ATOM 693 C CA . ARG A 1 90 ? 4.84 20.703 10.906 1 98.19 90 ARG A CA 1
ATOM 694 C C . ARG A 1 90 ? 4.598 19.438 10.102 1 98.19 90 ARG A C 1
ATOM 696 O O . ARG A 1 90 ? 3.475 18.922 10.055 1 98.19 90 ARG A O 1
ATOM 703 N N . LEU A 1 91 ? 5.641 18.906 9.523 1 98.81 91 LEU A N 1
ATOM 704 C CA . LEU A 1 91 ? 5.527 17.703 8.719 1 98.81 91 LEU A CA 1
ATOM 705 C C . LEU A 1 91 ? 5.176 16.5 9.594 1 98.81 91 LEU A C 1
ATOM 707 O O . LEU A 1 91 ? 4.383 15.648 9.188 1 98.81 91 LEU A O 1
ATOM 711 N N . VAL A 1 92 ? 5.75 16.422 10.711 1 98.88 92 VAL A N 1
ATOM 712 C CA . VAL A 1 92 ? 5.449 15.336 11.633 1 98.88 92 VAL A CA 1
ATOM 713 C C . VAL A 1 92 ? 3.975 15.383 12.031 1 98.88 92 VAL A C 1
ATOM 715 O O . VAL A 1 92 ? 3.285 14.367 12.016 1 98.88 92 VAL A O 1
ATOM 718 N N . ALA A 1 93 ? 3.496 16.594 12.367 1 98.88 93 ALA A N 1
ATOM 719 C CA . ALA A 1 93 ? 2.082 16.766 12.695 1 98.88 93 ALA A CA 1
ATOM 720 C C . ALA A 1 93 ? 1.196 16.344 11.523 1 98.88 93 ALA A C 1
ATOM 722 O O . ALA A 1 93 ? 0.175 15.672 11.719 1 98.88 93 ALA A O 1
ATOM 723 N N . MET A 1 94 ? 1.563 16.734 10.383 1 98.88 94 MET A N 1
ATOM 724 C CA . MET A 1 94 ? 0.83 16.391 9.172 1 98.88 94 MET A CA 1
ATOM 725 C C . MET A 1 94 ? 0.782 14.883 8.969 1 98.88 94 MET A C 1
ATOM 727 O O . MET A 1 94 ? -0.288 14.32 8.734 1 98.88 94 MET A O 1
ATOM 731 N N . VAL A 1 95 ? 1.942 14.18 9.039 1 98.94 95 VAL A N 1
ATOM 732 C CA . VAL A 1 95 ? 2.025 12.734 8.836 1 98.94 95 VAL A CA 1
ATOM 733 C C . VAL A 1 95 ? 1.196 12.023 9.898 1 98.94 95 VAL A C 1
ATOM 735 O O . VAL A 1 95 ? 0.54 11.016 9.617 1 98.94 95 VAL A O 1
ATOM 738 N N . ASP A 1 96 ? 1.157 12.555 11.086 1 98.81 96 ASP A N 1
ATOM 739 C CA . ASP A 1 96 ? 0.348 11.977 12.156 1 98.81 96 ASP A CA 1
ATOM 740 C C . ASP A 1 96 ? -1.136 12 11.789 1 98.81 96 ASP A C 1
ATOM 742 O O . ASP A 1 96 ? -1.846 11.008 11.992 1 98.81 96 ASP A O 1
ATOM 746 N N . VAL A 1 97 ? -1.585 13.125 11.32 1 98.81 97 VAL A N 1
ATOM 747 C CA . VAL A 1 97 ? -2.98 13.258 10.914 1 98.81 97 VAL A CA 1
ATOM 748 C C . VAL A 1 97 ? -3.299 12.25 9.812 1 98.81 97 VAL A C 1
ATOM 750 O O . VAL A 1 97 ? -4.301 11.531 9.883 1 98.81 97 VAL A O 1
ATOM 753 N N . VAL A 1 98 ? -2.457 12.164 8.828 1 98.81 98 VAL A N 1
ATOM 754 C CA . VAL A 1 98 ? -2.67 11.281 7.691 1 98.81 98 VAL A CA 1
ATOM 755 C C . VAL A 1 98 ? -2.623 9.828 8.148 1 98.81 98 VAL A C 1
ATOM 757 O O . VAL A 1 98 ? -3.461 9.016 7.75 1 98.81 98 VAL A O 1
ATOM 760 N N . ALA A 1 99 ? -1.642 9.516 8.984 1 98.69 99 ALA A N 1
ATOM 761 C CA . ALA A 1 99 ? -1.491 8.156 9.492 1 98.69 99 ALA A CA 1
ATOM 762 C C . ALA A 1 99 ? -2.738 7.711 10.258 1 98.69 99 ALA A C 1
ATOM 764 O O . ALA A 1 99 ? -3.191 6.574 10.109 1 98.69 99 ALA A O 1
ATOM 765 N N . ARG A 1 100 ? -3.27 8.578 11.07 1 98.25 100 ARG A N 1
ATOM 766 C CA . ARG A 1 100 ? -4.477 8.25 11.82 1 98.25 100 ARG A CA 1
ATOM 767 C C . ARG A 1 100 ? -5.652 8 10.883 1 98.25 100 ARG A C 1
ATOM 769 O O . ARG A 1 100 ? -6.434 7.07 11.094 1 98.25 100 ARG A O 1
ATOM 776 N N . HIS A 1 101 ? -5.785 8.852 9.914 1 97.75 101 HIS A N 1
ATOM 777 C CA . HIS A 1 101 ? -6.844 8.672 8.93 1 97.75 101 HIS A CA 1
ATOM 778 C C . HIS A 1 101 ? -6.699 7.34 8.203 1 97.75 101 HIS A C 1
ATOM 780 O O . HIS A 1 101 ? -7.672 6.602 8.055 1 97.75 101 HIS A O 1
ATOM 786 N N . LEU A 1 102 ? -5.516 7.016 7.773 1 96.62 102 LEU A N 1
ATOM 787 C CA . LEU A 1 102 ? -5.25 5.77 7.062 1 96.62 102 LEU A CA 1
ATOM 788 C C . LEU A 1 102 ? -5.496 4.562 7.965 1 96.62 102 LEU A C 1
ATOM 790 O O . LEU A 1 102 ? -6.07 3.562 7.527 1 96.62 102 LEU A O 1
ATOM 794 N N . HIS A 1 103 ? -5.074 4.691 9.148 1 96.19 103 HIS A N 1
ATOM 795 C CA . HIS A 1 103 ? -5.281 3.604 10.102 1 96.19 103 HIS A CA 1
ATOM 796 C C . HIS A 1 103 ? -6.762 3.262 10.234 1 96.19 103 HIS A C 1
ATOM 798 O O . HIS A 1 103 ? -7.141 2.09 10.188 1 96.19 103 HIS A O 1
ATOM 804 N N . ARG A 1 104 ? -7.555 4.281 10.391 1 95.44 104 ARG A N 1
ATOM 805 C CA . ARG A 1 104 ? -9 4.09 10.477 1 95.44 104 ARG A CA 1
ATOM 806 C C . ARG A 1 104 ? -9.539 3.439 9.203 1 95.44 104 ARG A C 1
ATOM 808 O O . ARG A 1 104 ? -10.367 2.533 9.266 1 95.44 104 ARG A O 1
ATOM 815 N N . ALA A 1 105 ? -9.109 3.914 8.109 1 93.81 105 ALA A N 1
ATOM 816 C CA . ALA A 1 105 ? -9.539 3.365 6.824 1 93.81 105 ALA A CA 1
ATOM 817 C C . ALA A 1 105 ? -9.148 1.897 6.695 1 93.81 105 ALA A C 1
ATOM 819 O O . ALA A 1 105 ? -9.953 1.065 6.277 1 93.81 105 ALA A O 1
ATOM 820 N N . PHE A 1 106 ? -7.891 1.599 7.055 1 92.44 106 PHE A N 1
ATOM 821 C CA . PHE A 1 106 ? -7.406 0.225 6.992 1 92.44 106 PHE A CA 1
ATOM 822 C C . PHE A 1 106 ? -8.258 -0.688 7.867 1 92.44 106 PHE A C 1
ATOM 824 O O . PHE A 1 106 ? -8.625 -1.788 7.449 1 92.44 106 PHE A O 1
ATOM 831 N N . LEU A 1 107 ? -8.57 -0.276 9.031 1 92.88 107 LEU A N 1
ATOM 832 C CA . LEU A 1 107 ? -9.391 -1.056 9.945 1 92.88 107 LEU A CA 1
ATOM 833 C C . LEU A 1 107 ? -10.773 -1.312 9.352 1 92.88 107 LEU A C 1
ATOM 835 O O . LEU A 1 107 ? -11.305 -2.422 9.453 1 92.88 107 LEU A O 1
ATOM 839 N N . LEU A 1 108 ? -11.312 -0.285 8.773 1 93.06 108 LEU A N 1
ATOM 840 C CA . LEU A 1 108 ? -12.648 -0.416 8.195 1 93.06 108 LEU A CA 1
ATOM 841 C C . LEU A 1 108 ? -12.633 -1.357 6.992 1 93.06 108 LEU A C 1
ATOM 843 O O . LEU A 1 108 ? -13.523 -2.195 6.84 1 93.06 108 LEU A O 1
ATOM 847 N N . ILE A 1 109 ? -11.672 -1.218 6.145 1 90 109 ILE A N 1
ATOM 848 C CA . ILE A 1 109 ? -11.508 -2.09 4.988 1 90 109 ILE A CA 1
ATOM 849 C C . ILE A 1 109 ? -11.398 -3.541 5.445 1 90 109 ILE A C 1
ATOM 851 O O . ILE A 1 109 ? -12.055 -4.426 4.891 1 90 109 ILE A O 1
ATOM 855 N N . SER A 1 110 ? -10.617 -3.76 6.422 1 88.12 110 SER A N 1
ATOM 856 C CA . SER A 1 110 ? -10.461 -5.098 6.98 1 88.12 110 SER A CA 1
ATOM 857 C C . SER A 1 110 ? -11.781 -5.625 7.539 1 88.12 110 SER A C 1
ATOM 859 O O . SER A 1 110 ? -12.164 -6.762 7.262 1 88.12 110 SER A O 1
ATOM 861 N N . ALA A 1 111 ? -12.461 -4.832 8.273 1 90.75 111 ALA A N 1
ATOM 862 C CA . ALA A 1 111 ? -13.719 -5.223 8.906 1 90.75 111 ALA A CA 1
ATOM 863 C C . ALA A 1 111 ? -14.773 -5.566 7.859 1 90.75 111 ALA A C 1
ATOM 865 O O . ALA A 1 111 ? -15.578 -6.473 8.055 1 90.75 111 ALA A O 1
ATOM 866 N N . LEU A 1 112 ? -14.742 -4.871 6.773 1 89.75 112 LEU A N 1
ATOM 867 C CA . LEU A 1 112 ? -15.742 -5.035 5.727 1 89.75 112 LEU A CA 1
ATOM 868 C C . LEU A 1 112 ? -15.336 -6.137 4.754 1 89.75 112 LEU A C 1
ATOM 870 O O . LEU A 1 112 ? -16.109 -6.488 3.852 1 89.75 112 LEU A O 1
ATOM 874 N N . GLY A 1 113 ? -14.141 -6.648 4.922 1 83 113 GLY A N 1
ATOM 875 C CA . GLY A 1 113 ? -13.664 -7.711 4.051 1 83 113 GLY A CA 1
ATOM 876 C C . GLY A 1 113 ? -13.383 -7.238 2.635 1 83 113 GLY A C 1
ATOM 877 O O . GLY A 1 113 ? -13.586 -7.984 1.675 1 83 113 GLY A O 1
ATOM 878 N N . LEU A 1 114 ? -13.078 -5.98 2.607 1 75.94 114 LEU A N 1
ATOM 879 C CA . LEU A 1 114 ? -12.805 -5.422 1.289 1 75.94 114 LEU A CA 1
ATOM 880 C C . LEU A 1 114 ? -11.414 -5.824 0.811 1 75.94 114 LEU A C 1
ATOM 882 O O . LEU A 1 114 ? -10.484 -5.941 1.613 1 75.94 114 LEU A O 1
ATOM 886 N N . THR A 1 115 ? -11.273 -6.285 -0.47 1 64.31 115 THR A N 1
ATOM 887 C CA . THR A 1 115 ? -10.055 -6.828 -1.067 1 64.31 115 THR A CA 1
ATOM 888 C C . THR A 1 115 ? -9.102 -5.703 -1.465 1 64.31 115 THR A C 1
ATOM 890 O O . THR A 1 115 ? -7.922 -5.949 -1.728 1 64.31 115 THR A O 1
ATOM 893 N N . GLY A 1 116 ? -9.492 -4.531 -1.438 1 64.12 116 GLY A N 1
ATOM 894 C CA . GLY A 1 116 ? -8.703 -3.389 -1.873 1 64.12 116 GLY A CA 1
ATOM 895 C C . GLY A 1 116 ? -9.539 -2.17 -2.199 1 64.12 116 GLY A C 1
ATOM 896 O O . GLY A 1 116 ? -10.758 -2.186 -2.023 1 64.12 116 GLY A O 1
ATOM 897 N N . PRO A 1 117 ? -8.789 -1.146 -2.592 1 67.94 117 PRO A N 1
ATOM 898 C CA . PRO A 1 117 ? -9.531 0.057 -2.977 1 67.94 117 PRO A CA 1
ATOM 899 C C . PRO A 1 117 ? -10.422 -0.167 -4.191 1 67.94 117 PRO A C 1
ATOM 901 O O . PRO A 1 117 ? -10.055 -0.905 -5.109 1 67.94 117 PRO A O 1
ATOM 904 N N . PRO A 1 118 ? -11.633 0.316 -4.031 1 72.62 118 PRO A N 1
ATOM 905 C CA . PRO A 1 118 ? -12.477 0.252 -5.227 1 72.62 118 PRO A CA 1
ATOM 906 C C . PRO A 1 118 ? -11.828 0.905 -6.441 1 72.62 118 PRO A C 1
ATOM 908 O O . PRO A 1 118 ? -11.195 1.958 -6.32 1 72.62 118 PRO A O 1
ATOM 911 N N . THR A 1 119 ? -11.898 0.198 -7.574 1 73.88 119 THR A N 1
ATOM 912 C CA . THR A 1 119 ? -11.227 0.714 -8.758 1 73.88 119 THR A CA 1
ATOM 913 C C . THR A 1 119 ? -12.234 1.3 -9.75 1 73.88 119 THR A C 1
ATOM 915 O O . THR A 1 119 ? -11.859 2.014 -10.68 1 73.88 119 THR A O 1
ATOM 918 N N . GLU A 1 120 ? -13.508 1.026 -9.445 1 77 120 GLU A N 1
ATOM 919 C CA . GLU A 1 120 ? -14.539 1.557 -10.336 1 77 120 GLU A CA 1
ATOM 920 C C . GLU A 1 120 ? -15.805 1.91 -9.562 1 77 120 GLU A C 1
ATOM 922 O O . GLU A 1 120 ? -15.945 1.542 -8.391 1 77 120 GLU A O 1
ATOM 927 N N . GLY A 1 121 ? -16.594 2.783 -10.203 1 86.06 121 GLY A N 1
ATOM 928 C CA . GLY A 1 121 ? -17.891 3.141 -9.641 1 86.06 121 GLY A CA 1
ATOM 929 C C . GLY A 1 121 ? -17.812 4.293 -8.656 1 86.06 121 GLY A C 1
ATOM 930 O O . GLY A 1 121 ? -16.797 4.984 -8.578 1 86.06 121 GLY A O 1
ATOM 931 N N . PRO A 1 122 ? -18.844 4.48 -7.953 1 85.94 122 PRO A N 1
ATOM 932 C CA . PRO A 1 122 ? -18.969 5.641 -7.07 1 85.94 122 PRO A CA 1
ATOM 933 C C . PRO A 1 122 ? -17.969 5.609 -5.918 1 85.94 122 PRO A C 1
ATOM 935 O O . PRO A 1 122 ? -17.453 6.656 -5.512 1 85.94 122 PRO A O 1
ATOM 938 N N . ALA A 1 123 ? -17.766 4.488 -5.41 1 86.19 123 ALA A N 1
ATOM 939 C CA . ALA A 1 123 ? -16.812 4.367 -4.309 1 86.19 123 ALA A CA 1
ATOM 940 C C . ALA A 1 123 ? -15.398 4.73 -4.762 1 86.19 123 ALA A C 1
ATOM 942 O O . ALA A 1 123 ? -14.648 5.371 -4.02 1 86.19 123 ALA A O 1
ATOM 943 N N . ALA A 1 124 ? -15.062 4.371 -5.969 1 88.06 124 ALA A N 1
ATOM 944 C CA . ALA A 1 124 ? -13.758 4.695 -6.535 1 88.06 124 ALA A CA 1
ATOM 945 C C . ALA A 1 124 ? -13.617 6.199 -6.758 1 88.06 124 ALA A C 1
ATOM 947 O O . ALA A 1 124 ? -12.555 6.773 -6.504 1 88.06 124 ALA A O 1
ATOM 948 N N . GLU A 1 125 ? -14.664 6.785 -7.211 1 91.12 125 GLU A N 1
ATOM 949 C CA . GLU A 1 125 ? -14.656 8.227 -7.438 1 91.12 125 GLU A CA 1
ATOM 950 C C . GLU A 1 125 ? -14.508 8.992 -6.121 1 91.12 125 GLU A C 1
ATOM 952 O O . GLU A 1 125 ? -13.75 9.961 -6.043 1 91.12 125 GLU A O 1
ATOM 957 N N . ARG A 1 126 ? -15.195 8.539 -5.148 1 91.5 126 ARG A N 1
ATOM 958 C CA . ARG A 1 126 ? -15.086 9.156 -3.83 1 91.5 126 ARG A CA 1
ATOM 959 C C . ARG A 1 126 ? -13.672 9.039 -3.281 1 91.5 126 ARG A C 1
ATOM 961 O O . ARG A 1 126 ? -13.141 9.992 -2.705 1 91.5 126 ARG A O 1
ATOM 968 N N . ARG A 1 127 ? -13.117 7.918 -3.475 1 91.56 127 ARG A N 1
ATOM 969 C CA . ARG A 1 127 ? -11.742 7.711 -3.029 1 91.56 127 ARG A CA 1
ATOM 970 C C . ARG A 1 127 ? -10.789 8.664 -3.742 1 91.56 127 ARG A C 1
ATOM 972 O O . ARG A 1 127 ? -9.93 9.273 -3.107 1 91.56 127 ARG A O 1
ATOM 979 N N . ARG A 1 128 ? -10.953 8.773 -5 1 92.88 128 ARG A N 1
ATOM 980 C CA . ARG A 1 128 ? -10.094 9.648 -5.785 1 92.88 128 ARG A CA 1
ATOM 981 C C . ARG A 1 128 ? -10.203 11.094 -5.305 1 92.88 128 ARG A C 1
ATOM 983 O O . ARG A 1 128 ? -9.188 11.781 -5.156 1 92.88 128 ARG A O 1
ATOM 990 N N . ARG A 1 129 ? -11.383 11.5 -5.039 1 94.5 129 ARG A N 1
ATOM 991 C CA . ARG A 1 129 ? -11.602 12.859 -4.551 1 94.5 129 ARG A CA 1
ATOM 992 C C . ARG A 1 129 ? -10.953 13.062 -3.182 1 94.5 129 ARG A C 1
ATOM 994 O O . ARG A 1 129 ? -10.359 14.109 -2.918 1 94.5 129 ARG A O 1
ATOM 1001 N N . THR A 1 130 ? -11.125 12.102 -2.402 1 95.56 130 THR A N 1
ATOM 1002 C CA . THR A 1 130 ? -10.523 12.156 -1.074 1 95.56 130 THR A CA 1
ATOM 1003 C C . THR A 1 130 ? -9.008 12.227 -1.169 1 95.56 130 THR A C 1
ATOM 1005 O O . THR A 1 130 ? -8.375 13.039 -0.493 1 95.56 130 THR A O 1
ATOM 1008 N N . ASP A 1 131 ? -8.453 11.43 -2.025 1 94.88 131 ASP A N 1
ATOM 1009 C CA . ASP A 1 131 ? -7.004 11.414 -2.221 1 94.88 131 ASP A CA 1
ATOM 1010 C C . ASP A 1 131 ? -6.504 12.773 -2.707 1 94.88 131 ASP A C 1
ATOM 1012 O O . ASP A 1 131 ? -5.496 13.281 -2.213 1 94.88 131 ASP A O 1
ATOM 1016 N N . GLU A 1 132 ? -7.219 13.336 -3.582 1 96.19 132 GLU A N 1
ATOM 1017 C CA . GLU A 1 132 ? -6.852 14.641 -4.125 1 96.19 132 GLU A CA 1
ATOM 1018 C C . GLU A 1 132 ? -6.941 15.727 -3.059 1 96.19 132 GLU A C 1
ATOM 1020 O O . GLU A 1 132 ? -6.078 16.609 -2.988 1 96.19 132 GLU A O 1
ATOM 1025 N N . ALA A 1 133 ? -7.957 15.656 -2.254 1 97.94 133 ALA A N 1
ATOM 1026 C CA . ALA A 1 133 ? -8.125 16.625 -1.176 1 97.94 133 ALA A CA 1
ATOM 1027 C C . ALA A 1 133 ? -6.98 16.531 -0.171 1 97.94 133 ALA A C 1
ATOM 1029 O O . ALA A 1 133 ? -6.477 17.562 0.3 1 97.94 133 ALA A O 1
ATOM 1030 N N . PHE A 1 134 ? -6.582 15.383 0.108 1 98.19 134 PHE A N 1
ATOM 1031 C CA . PHE A 1 134 ? -5.469 15.195 1.035 1 98.19 134 PHE A CA 1
ATOM 1032 C C . PHE A 1 134 ? -4.176 15.742 0.448 1 98.19 134 PHE A C 1
ATOM 1034 O O . PHE A 1 134 ? -3.422 16.438 1.134 1 98.19 134 PHE A O 1
ATOM 1041 N N . LEU A 1 135 ? -3.934 15.391 -0.794 1 98 135 LEU A N 1
ATOM 1042 C CA . LEU A 1 135 ? -2.711 15.883 -1.42 1 98 135 LEU A CA 1
ATOM 1043 C C . LEU A 1 135 ? -2.678 17.406 -1.433 1 98 135 LEU A C 1
ATOM 1045 O O . LEU A 1 135 ? -1.644 18.016 -1.143 1 98 135 LEU A O 1
ATOM 1049 N N . ALA A 1 136 ? -3.781 18 -1.731 1 98.44 136 ALA A N 1
ATOM 1050 C CA . ALA A 1 136 ? -3.869 19.453 -1.738 1 98.44 136 ALA A CA 1
ATOM 1051 C C . ALA A 1 136 ? -3.613 20.031 -0.347 1 98.44 136 ALA A C 1
ATOM 1053 O O . ALA A 1 136 ? -2.863 21 -0.194 1 98.44 136 ALA A O 1
ATOM 1054 N N . ALA A 1 137 ? -4.238 19.453 0.662 1 98.75 137 ALA A N 1
ATOM 1055 C CA . ALA A 1 137 ? -4.078 19.906 2.039 1 98.75 137 ALA A CA 1
ATOM 1056 C C . ALA A 1 137 ? -2.633 19.75 2.504 1 98.75 137 ALA A C 1
ATOM 1058 O O . ALA A 1 137 ? -2.076 20.641 3.145 1 98.75 137 ALA A O 1
ATOM 1059 N N . MET A 1 138 ? -2.033 18.688 2.18 1 98.81 138 MET A N 1
ATOM 1060 C CA . MET A 1 138 ? -0.645 18.422 2.555 1 98.81 138 MET A CA 1
ATOM 1061 C C . MET A 1 138 ? 0.298 19.391 1.852 1 98.81 138 MET A C 1
ATOM 1063 O O . MET A 1 138 ? 1.247 19.891 2.457 1 98.81 138 MET A O 1
ATOM 1067 N N . THR A 1 139 ? 0.039 19.594 0.598 1 98.69 139 THR A N 1
ATOM 1068 C CA . THR A 1 139 ? 0.843 20.547 -0.164 1 98.69 139 THR A CA 1
ATOM 1069 C C . THR A 1 139 ? 0.793 21.938 0.475 1 98.69 139 THR A C 1
ATOM 1071 O O . THR A 1 139 ? 1.817 22.609 0.581 1 98.69 139 THR A O 1
ATOM 1074 N N . ALA A 1 140 ? -0.378 22.297 0.922 1 98.56 140 ALA A N 1
ATOM 1075 C CA . ALA A 1 140 ? -0.556 23.594 1.559 1 98.56 140 ALA A CA 1
ATOM 1076 C C . ALA A 1 140 ? 0.259 23.688 2.846 1 98.56 140 ALA A C 1
ATOM 1078 O O . ALA A 1 140 ? 0.763 24.766 3.189 1 98.56 140 ALA A O 1
ATOM 1079 N N . VAL A 1 141 ? 0.405 22.609 3.557 1 98.56 141 VAL A N 1
ATOM 1080 C CA . VAL A 1 141 ? 1.174 22.578 4.797 1 98.56 141 VAL A CA 1
ATOM 1081 C C . VAL A 1 141 ? 2.656 22.781 4.488 1 98.56 141 VAL A C 1
ATOM 1083 O O . VAL A 1 141 ? 3.377 23.406 5.273 1 98.56 141 VAL A O 1
ATOM 1086 N N . VAL A 1 142 ? 3.143 22.344 3.332 1 98.38 142 VAL A N 1
ATOM 1087 C CA . VAL A 1 142 ? 4.555 22.328 2.961 1 98.38 142 VAL A CA 1
ATOM 1088 C C . VAL A 1 142 ? 4.906 23.641 2.25 1 98.38 142 VAL A C 1
ATOM 1090 O O . VAL A 1 142 ? 6.051 24.094 2.318 1 98.38 142 VAL A O 1
ATOM 1093 N N . ALA A 1 143 ? 3.988 24.297 1.651 1 97.81 143 ALA A N 1
ATOM 1094 C CA . ALA A 1 143 ? 4.156 25.359 0.647 1 97.81 143 ALA A CA 1
ATOM 1095 C C . ALA A 1 143 ? 4.977 26.516 1.199 1 97.81 143 ALA A C 1
ATOM 1097 O O . ALA A 1 143 ? 5.82 27.078 0.497 1 97.81 143 ALA A O 1
ATOM 1098 N N . PRO A 1 144 ? 4.867 26.891 2.473 1 97.56 144 PRO A N 1
ATOM 1099 C CA . PRO A 1 144 ? 5.621 28.031 2.988 1 97.56 144 PRO A CA 1
ATOM 1100 C C . PRO A 1 144 ? 7.129 27.812 2.955 1 97.56 144 PRO A C 1
ATOM 1102 O O . PRO A 1 144 ? 7.902 28.781 3.02 1 97.56 144 PRO A O 1
ATOM 1105 N N . ASP A 1 145 ? 7.562 26.578 2.842 1 97.62 145 ASP A N 1
ATOM 1106 C CA . ASP A 1 145 ? 8.984 26.281 2.898 1 97.62 145 ASP A CA 1
ATOM 1107 C C . ASP A 1 145 ? 9.5 25.797 1.545 1 97.62 145 ASP A C 1
ATOM 1109 O O . ASP A 1 145 ? 10.461 25.016 1.479 1 97.62 145 ASP A O 1
ATOM 1113 N N . ALA A 1 146 ? 8.891 26.156 0.503 1 97.75 146 ALA A N 1
ATOM 1114 C CA . ALA A 1 146 ? 9.25 25.719 -0.842 1 97.75 146 ALA A CA 1
ATOM 1115 C C . ALA A 1 146 ? 10.727 25.969 -1.128 1 97.75 146 ALA A C 1
ATOM 1117 O O . ALA A 1 146 ? 11.398 25.141 -1.738 1 97.75 146 ALA A O 1
ATOM 1118 N N . ASP A 1 147 ? 11.273 27.031 -0.6 1 96.69 147 ASP A N 1
ATOM 1119 C CA . ASP A 1 147 ? 12.641 27.438 -0.896 1 96.69 147 ASP A CA 1
ATOM 1120 C C . ASP A 1 147 ? 13.648 26.578 -0.141 1 96.69 147 ASP A C 1
ATOM 1122 O O . ASP A 1 147 ? 14.836 26.562 -0.472 1 96.69 147 ASP A O 1
ATOM 1126 N N . ALA A 1 148 ? 13.195 25.906 0.824 1 96.69 148 ALA A N 1
ATOM 1127 C CA . ALA A 1 148 ? 14.07 25.062 1.646 1 96.69 148 ALA A CA 1
ATOM 1128 C C . ALA A 1 148 ? 14.133 23.641 1.103 1 96.69 148 ALA A C 1
ATOM 1130 O O . ALA A 1 148 ? 14.789 22.781 1.689 1 96.69 148 ALA A O 1
ATOM 1131 N N . LEU A 1 149 ? 13.492 23.422 -0.059 1 97.94 149 LEU A N 1
ATOM 1132 C CA . LEU A 1 149 ? 13.367 22.078 -0.583 1 97.94 149 LEU A CA 1
ATOM 1133 C C . LEU A 1 149 ? 14 21.969 -1.968 1 97.94 149 LEU A C 1
ATOM 1135 O O . LEU A 1 149 ? 14.055 22.953 -2.707 1 97.94 149 LEU A O 1
ATOM 1139 N N . THR A 1 150 ? 14.453 20.781 -2.311 1 97.5 150 THR A N 1
ATOM 1140 C CA . THR A 1 150 ? 15.023 20.516 -3.625 1 97.5 150 THR A CA 1
ATOM 1141 C C . THR A 1 150 ? 13.945 20.078 -4.609 1 97.5 150 THR A C 1
ATOM 1143 O O . THR A 1 150 ? 14.227 19.891 -5.797 1 97.5 150 THR A O 1
ATOM 1146 N N . VAL A 1 151 ? 12.688 19.891 -4.117 1 97.88 151 VAL A N 1
ATOM 1147 C CA . VAL A 1 151 ? 11.547 19.5 -4.938 1 97.88 151 VAL A CA 1
ATOM 1148 C C . VAL A 1 151 ? 10.359 20.406 -4.652 1 97.88 151 VAL A C 1
ATOM 1150 O O . VAL A 1 151 ? 10.289 21.047 -3.598 1 97.88 151 VAL A O 1
ATOM 1153 N N . PRO A 1 152 ? 9.445 20.484 -5.547 1 98.19 152 PRO A N 1
ATOM 1154 C CA . PRO A 1 152 ? 8.234 21.25 -5.246 1 98.19 152 PRO A CA 1
ATOM 1155 C C . PRO A 1 152 ? 7.473 20.703 -4.043 1 98.19 152 PRO A C 1
ATOM 1157 O O . PRO A 1 152 ? 7.504 19.5 -3.785 1 98.19 152 PRO A O 1
ATOM 1160 N N . PRO A 1 153 ? 6.777 21.547 -3.338 1 98.44 153 PRO A N 1
ATOM 1161 C CA . PRO A 1 153 ? 6.016 21.125 -2.158 1 98.44 153 PRO A CA 1
ATOM 1162 C C . PRO A 1 153 ? 5.078 19.953 -2.445 1 98.44 153 PRO A C 1
ATOM 1164 O O . PRO A 1 153 ? 4.945 19.047 -1.619 1 98.44 153 PRO A O 1
ATOM 1167 N N . ALA A 1 154 ? 4.449 19.906 -3.604 1 98.31 154 ALA A N 1
ATOM 1168 C CA . ALA A 1 154 ? 3.512 18.844 -3.953 1 98.31 154 ALA A CA 1
ATOM 1169 C C . ALA A 1 154 ? 4.219 17.484 -4.039 1 98.31 154 ALA A C 1
ATOM 1171 O O . ALA A 1 154 ? 3.641 16.453 -3.705 1 98.31 154 ALA A O 1
ATOM 1172 N N . GLU A 1 155 ? 5.426 17.5 -4.508 1 98.25 155 GLU A N 1
ATOM 1173 C CA . GLU A 1 155 ? 6.18 16.25 -4.605 1 98.25 155 GLU A CA 1
ATOM 1174 C C . GLU A 1 155 ? 6.539 15.711 -3.225 1 98.25 155 GLU A C 1
ATOM 1176 O O . GLU A 1 155 ? 6.434 14.508 -2.977 1 98.25 155 GLU A O 1
ATOM 1181 N N . LEU A 1 156 ? 6.949 16.625 -2.373 1 98.69 156 LEU A N 1
ATOM 1182 C CA . LEU A 1 156 ? 7.215 16.172 -1.015 1 98.69 156 LEU A CA 1
ATOM 1183 C C . LEU A 1 156 ? 5.941 15.648 -0.361 1 98.69 156 LEU A C 1
ATOM 1185 O O . LEU A 1 156 ? 5.957 14.609 0.304 1 98.69 156 LEU A O 1
ATOM 1189 N N . ALA A 1 157 ? 4.863 16.375 -0.544 1 98.69 157 ALA A N 1
ATOM 1190 C CA . ALA A 1 157 ? 3.578 15.914 -0.016 1 98.69 157 ALA A CA 1
ATOM 1191 C C . ALA A 1 157 ? 3.234 14.523 -0.533 1 98.69 157 ALA A C 1
ATOM 1193 O O . ALA A 1 157 ? 2.797 13.656 0.232 1 98.69 157 ALA A O 1
ATOM 1194 N N . HIS A 1 158 ? 3.43 14.281 -1.77 1 98.62 158 HIS A N 1
ATOM 1195 C CA . HIS A 1 158 ? 3.164 13 -2.402 1 98.62 158 HIS A CA 1
ATOM 1196 C C . HIS A 1 158 ? 4.051 11.906 -1.82 1 98.62 158 HIS A C 1
ATOM 1198 O O . HIS A 1 158 ? 3.564 10.828 -1.464 1 98.62 158 HIS A O 1
ATOM 1204 N N . LEU A 1 159 ? 5.312 12.141 -1.685 1 98.88 159 LEU A N 1
ATOM 1205 C CA . LEU A 1 159 ? 6.254 11.195 -1.105 1 98.88 159 LEU A CA 1
ATOM 1206 C C . LEU A 1 159 ? 5.855 10.836 0.322 1 98.88 159 LEU A C 1
ATOM 1208 O O . LEU A 1 159 ? 5.852 9.656 0.692 1 98.88 159 LEU A O 1
ATOM 1212 N N . LEU A 1 160 ? 5.535 11.875 1.052 1 98.94 160 LEU A N 1
ATOM 1213 C CA . LEU A 1 160 ? 5.133 11.664 2.438 1 98.94 160 LEU A CA 1
ATOM 1214 C C . LEU A 1 160 ? 3.863 10.82 2.514 1 98.94 160 LEU A C 1
ATOM 1216 O O . LEU A 1 160 ? 3.762 9.914 3.344 1 98.94 160 LEU A O 1
ATOM 1220 N N . ARG A 1 161 ? 2.93 11.117 1.694 1 98.69 161 ARG A N 1
ATOM 1221 C CA . ARG A 1 161 ? 1.693 10.336 1.671 1 98.69 161 ARG A CA 1
ATOM 1222 C C . ARG A 1 161 ? 1.971 8.875 1.336 1 98.69 161 ARG A C 1
ATOM 1224 O O . ARG A 1 161 ? 1.452 7.977 1.996 1 98.69 161 ARG A O 1
ATOM 1231 N N . LEU A 1 162 ? 2.775 8.641 0.332 1 98.62 162 LEU A N 1
ATOM 1232 C CA . LEU A 1 162 ? 3.09 7.293 -0.131 1 98.62 162 LEU A CA 1
ATOM 1233 C C . LEU A 1 162 ? 3.805 6.496 0.956 1 98.62 162 LEU A C 1
ATOM 1235 O O . LEU A 1 162 ? 3.418 5.367 1.26 1 98.62 162 LEU A O 1
ATOM 1239 N N . LEU A 1 163 ? 4.801 7.062 1.553 1 98.88 163 LEU A N 1
ATOM 1240 C CA . LEU A 1 163 ? 5.562 6.348 2.572 1 98.88 163 LEU A CA 1
ATOM 1241 C C . LEU A 1 163 ? 4.727 6.145 3.832 1 98.88 163 LEU A C 1
ATOM 1243 O O . LEU A 1 163 ? 4.852 5.121 4.508 1 98.88 163 LEU A O 1
ATOM 1247 N N . THR A 1 164 ? 3.867 7.133 4.156 1 98.81 164 THR A N 1
ATOM 1248 C CA . THR A 1 164 ? 2.957 6.965 5.281 1 98.81 164 THR A CA 1
ATOM 1249 C C . THR A 1 164 ? 2.012 5.789 5.043 1 98.81 164 THR A C 1
ATOM 1251 O O . THR A 1 164 ? 1.784 4.977 5.938 1 98.81 164 THR A O 1
ATOM 1254 N N . PHE A 1 165 ? 1.521 5.715 3.887 1 97.81 165 PHE A N 1
ATOM 1255 C CA . PHE A 1 165 ? 0.603 4.633 3.545 1 97.81 165 PHE A CA 1
ATOM 1256 C C . PHE A 1 165 ? 1.24 3.277 3.811 1 97.81 165 PHE A C 1
ATOM 1258 O O . PHE A 1 165 ? 0.739 2.498 4.625 1 97.81 165 PHE A O 1
ATOM 1265 N N . SER A 1 166 ? 2.303 2.949 3.133 1 97.75 166 SER A N 1
ATOM 1266 C CA . SER A 1 166 ? 2.943 1.646 3.275 1 97.75 166 SER A CA 1
ATOM 1267 C C . SER A 1 166 ? 3.625 1.511 4.633 1 97.75 166 SER A C 1
ATOM 1269 O O . SER A 1 166 ? 3.646 0.425 5.215 1 97.75 166 SER A O 1
ATOM 1271 N N . GLY A 1 167 ? 4.141 2.623 5.129 1 98.38 167 GLY A N 1
ATOM 1272 C CA . GLY A 1 167 ? 4.938 2.6 6.344 1 98.38 167 GLY A CA 1
ATOM 1273 C C . GLY A 1 167 ? 4.105 2.396 7.598 1 98.38 167 GLY A C 1
ATOM 1274 O O . GLY A 1 167 ? 4.637 2.02 8.648 1 98.38 167 GLY A O 1
ATOM 1275 N N . THR A 1 168 ? 2.861 2.68 7.508 1 97.81 168 THR A N 1
ATOM 1276 C CA . THR A 1 168 ? 2.027 2.535 8.695 1 97.81 168 THR A CA 1
ATOM 1277 C C . THR A 1 168 ? 1.053 1.371 8.531 1 97.81 168 THR A C 1
ATOM 1279 O O . THR A 1 168 ? 0.35 1.008 9.477 1 97.81 168 THR A O 1
ATOM 1282 N N . HIS A 1 169 ? 0.966 0.793 7.395 1 95.06 169 HIS A N 1
ATOM 1283 C CA . HIS A 1 169 ? 0.093 -0.355 7.18 1 95.06 169 HIS A CA 1
ATOM 1284 C C . HIS A 1 169 ? 0.622 -1.591 7.902 1 95.06 169 HIS A C 1
ATOM 1286 O O . HIS A 1 169 ? 1.771 -1.99 7.695 1 95.06 169 HIS A O 1
ATOM 1292 N N . PRO A 1 170 ? -0.175 -2.268 8.633 1 90.12 170 PRO A N 1
ATOM 1293 C CA . PRO A 1 170 ? 0.334 -3.338 9.492 1 90.12 170 PRO A CA 1
ATOM 1294 C C . PRO A 1 170 ? 0.928 -4.5 8.703 1 90.12 170 PRO A C 1
ATOM 1296 O O . PRO A 1 170 ? 1.944 -5.07 9.102 1 90.12 170 PRO A O 1
ATOM 1299 N N . VAL A 1 171 ? 0.368 -4.816 7.562 1 89.38 171 VAL A N 1
ATOM 1300 C CA . VAL A 1 171 ? 0.818 -5.969 6.793 1 89.38 171 VAL A CA 1
ATOM 1301 C C . VAL A 1 171 ? 1.959 -5.559 5.867 1 89.38 171 VAL A C 1
ATOM 1303 O O . VAL A 1 171 ? 2.986 -6.238 5.797 1 89.38 171 VAL A O 1
ATOM 1306 N N . ILE A 1 172 ? 1.845 -4.438 5.199 1 92.31 172 ILE A N 1
ATOM 1307 C CA . ILE A 1 172 ? 2.832 -3.996 4.223 1 92.31 172 ILE A CA 1
ATOM 1308 C C . ILE A 1 172 ? 4.156 -3.697 4.922 1 92.31 172 ILE A C 1
ATOM 1310 O O . ILE A 1 172 ? 5.227 -3.988 4.387 1 92.31 172 ILE A O 1
ATOM 1314 N N . SER A 1 173 ? 4.07 -3.15 6.129 1 95.5 173 SER A N 1
ATOM 1315 C CA . SER A 1 173 ? 5.262 -2.816 6.898 1 95.5 173 SER A CA 1
ATOM 1316 C C . SER A 1 173 ? 5.84 -4.051 7.586 1 95.5 173 SER A C 1
ATOM 1318 O O . SER A 1 173 ? 6.871 -3.967 8.258 1 95.5 173 SER A O 1
ATOM 1320 N N . GLN A 1 174 ? 5.156 -5.195 7.469 1 91.06 174 GLN A N 1
ATOM 1321 C CA . GLN A 1 174 ? 5.605 -6.469 8.023 1 91.06 174 GLN A CA 1
ATOM 1322 C C . GLN A 1 174 ? 5.75 -6.383 9.539 1 91.06 174 GLN A C 1
ATOM 1324 O O . GLN A 1 174 ? 6.734 -6.871 10.109 1 91.06 174 GLN A O 1
ATOM 1329 N N . GLY A 1 175 ? 4.828 -5.691 10.141 1 90.44 175 GLY A N 1
ATOM 1330 C CA . GLY A 1 175 ? 4.816 -5.602 11.594 1 90.44 175 GLY A CA 1
ATOM 1331 C C . GLY A 1 175 ? 5.852 -4.629 12.141 1 90.44 175 GLY A C 1
ATOM 1332 O O . GLY A 1 175 ? 6.105 -4.602 13.344 1 90.44 175 GLY A O 1
ATOM 1333 N N . ARG A 1 176 ? 6.484 -3.916 11.258 1 94.19 176 ARG A N 1
ATOM 1334 C CA . ARG A 1 176 ? 7.461 -2.9 11.633 1 94.19 176 ARG A CA 1
ATOM 1335 C C . ARG A 1 176 ? 7.07 -1.532 11.086 1 94.19 176 ARG A C 1
ATOM 1337 O O . ARG A 1 176 ? 7.77 -0.974 10.242 1 94.19 176 ARG A O 1
ATOM 1344 N N . PRO A 1 177 ? 5.977 -0.979 11.648 1 97.69 177 PRO A N 1
ATOM 1345 C CA . PRO A 1 177 ? 5.535 0.324 11.141 1 97.69 177 PRO A CA 1
ATOM 1346 C C . PRO A 1 177 ? 6.531 1.44 11.438 1 97.69 177 PRO A C 1
ATOM 1348 O O . PRO A 1 177 ? 7.309 1.343 12.398 1 97.69 177 PRO A O 1
ATOM 1351 N N . LEU A 1 178 ? 6.488 2.412 10.672 1 98.56 178 LEU A N 1
ATOM 1352 C CA . LEU A 1 178 ? 7.316 3.6 10.859 1 98.56 178 LEU A CA 1
ATOM 1353 C C . LEU A 1 178 ? 6.582 4.652 11.68 1 98.56 178 LEU A C 1
ATOM 1355 O O . LEU A 1 178 ? 5.371 4.84 11.523 1 98.56 178 LEU A O 1
ATOM 1359 N N . SER A 1 179 ? 7.332 5.344 12.508 1 98.38 179 SER A N 1
ATOM 1360 C CA . SER A 1 179 ? 6.777 6.523 13.164 1 98.38 179 SER A CA 1
ATOM 1361 C C . SER A 1 179 ? 6.727 7.715 12.219 1 98.38 179 SER A C 1
ATOM 1363 O O . SER A 1 179 ? 7.375 7.703 11.164 1 98.38 179 SER A O 1
ATOM 1365 N N . ALA A 1 180 ? 5.949 8.719 12.609 1 98.75 180 ALA A N 1
ATOM 1366 C CA . ALA A 1 180 ? 5.891 9.945 11.82 1 98.75 180 ALA A CA 1
ATOM 1367 C C . ALA A 1 180 ? 7.273 10.578 11.695 1 98.75 180 ALA A C 1
ATOM 1369 O O . ALA A 1 180 ? 7.637 11.078 10.625 1 98.75 180 ALA A O 1
ATOM 1370 N N . GLU A 1 181 ? 8.062 10.547 12.75 1 98.75 181 GLU A N 1
ATOM 1371 C CA . GLU A 1 181 ? 9.406 11.125 12.742 1 98.75 181 GLU A CA 1
ATOM 1372 C C . GLU A 1 181 ? 10.32 10.383 11.773 1 98.75 181 GLU A C 1
ATOM 1374 O O . GLU A 1 181 ? 11.078 11.016 11.031 1 98.75 181 GLU A O 1
ATOM 1379 N N . GLN A 1 182 ? 10.258 9.094 11.789 1 98.56 182 GLN A N 1
ATOM 1380 C CA . GLN A 1 182 ? 11.078 8.297 10.883 1 98.56 182 GLN A CA 1
ATOM 1381 C C . GLN A 1 182 ? 10.75 8.617 9.422 1 98.56 182 GLN A C 1
ATOM 1383 O O . GLN A 1 182 ? 11.656 8.75 8.594 1 98.56 182 GLN A O 1
ATOM 1388 N N . ILE A 1 183 ? 9.461 8.695 9.125 1 98.94 183 ILE A N 1
ATOM 1389 C CA . ILE A 1 183 ? 9 8.992 7.773 1 98.94 183 ILE A CA 1
ATOM 1390 C C . ILE A 1 183 ? 9.508 10.359 7.34 1 98.94 183 ILE A C 1
ATOM 1392 O O . ILE A 1 183 ? 10.078 10.508 6.258 1 98.94 183 ILE A O 1
ATOM 1396 N N . VAL A 1 184 ? 9.328 11.344 8.188 1 98.88 184 VAL A N 1
ATOM 1397 C CA . VAL A 1 184 ? 9.695 12.719 7.871 1 98.88 184 VAL A CA 1
ATOM 1398 C C . VAL A 1 184 ? 11.219 12.828 7.742 1 98.88 184 VAL A C 1
ATOM 1400 O O . VAL A 1 184 ? 11.727 13.391 6.773 1 98.88 184 VAL A O 1
ATOM 1403 N N . ASP A 1 185 ? 11.961 12.266 8.656 1 98.62 185 ASP A N 1
ATOM 1404 C CA . ASP A 1 185 ? 13.414 12.367 8.641 1 98.62 185 ASP A CA 1
ATOM 1405 C C . ASP A 1 185 ? 14.008 11.68 7.41 1 98.62 185 ASP A C 1
ATOM 1407 O O . ASP A 1 185 ? 14.938 12.203 6.789 1 98.62 185 ASP A O 1
ATOM 1411 N N . ALA A 1 186 ? 13.445 10.586 7.066 1 98.62 186 ALA A N 1
ATOM 1412 C CA . ALA A 1 186 ? 13.945 9.836 5.914 1 98.62 186 ALA A CA 1
ATOM 1413 C C . ALA A 1 186 ? 13.781 10.633 4.625 1 98.62 186 ALA A C 1
ATOM 1415 O O . ALA A 1 186 ? 14.672 10.648 3.777 1 98.62 186 ALA A O 1
ATOM 1416 N N . LEU A 1 187 ? 12.664 11.328 4.504 1 98.81 187 LEU A N 1
ATOM 1417 C CA . LEU A 1 187 ? 12.375 12 3.236 1 98.81 187 LEU A CA 1
ATOM 1418 C C . LEU A 1 187 ? 12.938 13.414 3.227 1 98.81 187 LEU A C 1
ATOM 1420 O O . LEU A 1 187 ? 13.328 13.922 2.172 1 98.81 187 LEU A O 1
ATOM 1424 N N . LEU A 1 188 ? 13.016 14.047 4.391 1 98.12 188 LEU A N 1
ATOM 1425 C CA . LEU A 1 188 ? 13.547 15.406 4.453 1 98.12 188 LEU A CA 1
ATOM 1426 C C . LEU A 1 188 ? 15.07 15.398 4.375 1 98.12 188 LEU A C 1
ATOM 1428 O O . LEU A 1 188 ? 15.656 16.125 3.566 1 98.12 188 LEU A O 1
ATOM 1432 N N . ASP A 1 189 ? 15.742 14.555 5.148 1 96.75 189 ASP A N 1
ATOM 1433 C CA . ASP A 1 189 ? 17.188 14.641 5.336 1 96.75 189 ASP A CA 1
ATOM 1434 C C . ASP A 1 189 ? 17.906 13.531 4.574 1 96.75 189 ASP A C 1
ATOM 1436 O O . ASP A 1 189 ? 19.094 13.648 4.266 1 96.75 189 ASP A O 1
ATOM 1440 N N . GLY A 1 190 ? 17.172 12.445 4.25 1 97.75 190 GLY A N 1
ATOM 1441 C CA . GLY A 1 190 ? 17.828 11.289 3.664 1 97.75 190 GLY A CA 1
ATOM 1442 C C . GLY A 1 190 ? 18.656 10.508 4.664 1 97.75 190 GLY A C 1
ATOM 1443 O O . GLY A 1 190 ? 18.719 10.859 5.844 1 97.75 190 GLY A O 1
ATOM 1444 N N . VAL A 1 191 ? 19.281 9.422 4.168 1 97.31 191 VAL A N 1
ATOM 1445 C CA . VAL A 1 191 ? 19.969 8.555 5.109 1 97.31 191 VAL A CA 1
ATOM 1446 C C . VAL A 1 191 ? 21.469 8.523 4.785 1 97.31 191 VAL A C 1
ATOM 1448 O O . VAL A 1 191 ? 22.234 7.781 5.402 1 97.31 191 VAL A O 1
ATOM 1451 N N . ARG A 1 192 ? 21.875 9.273 3.775 1 95.69 192 ARG A N 1
ATOM 1452 C CA . ARG A 1 192 ? 23.297 9.352 3.459 1 95.69 192 ARG A CA 1
ATOM 1453 C C . ARG A 1 192 ? 24.047 10.148 4.523 1 95.69 192 ARG A C 1
ATOM 1455 O O . ARG A 1 192 ? 23.609 11.219 4.934 1 95.69 192 ARG A O 1
ATOM 1462 N N . ARG A 1 193 ? 25.125 9.656 4.973 1 93.31 193 ARG A N 1
ATOM 1463 C CA . ARG A 1 193 ? 25.969 10.391 5.906 1 93.31 193 ARG A CA 1
ATOM 1464 C C . ARG A 1 193 ? 26.672 11.562 5.215 1 93.31 193 ARG A C 1
ATOM 1466 O O . ARG A 1 193 ? 27.203 11.414 4.117 1 93.31 193 ARG A O 1
ATOM 1473 N N . ARG A 1 194 ? 26.578 12.664 5.727 1 83.19 194 ARG A N 1
ATOM 1474 C CA . ARG A 1 194 ? 27.234 13.852 5.172 1 83.19 194 ARG A CA 1
ATOM 1475 C C . ARG A 1 194 ? 28.469 14.219 5.973 1 83.19 194 ARG A C 1
ATOM 1477 O O . ARG A 1 194 ? 28.5 14.047 7.195 1 83.19 194 ARG A O 1
ATOM 1484 N N . ASP A 1 195 ? 29.719 14.203 5.363 1 68.94 195 ASP A N 1
ATOM 1485 C CA . ASP A 1 195 ? 30.969 14.609 5.992 1 68.94 195 ASP A CA 1
ATOM 1486 C C . ASP A 1 195 ? 30.891 16.047 6.504 1 68.94 195 ASP A C 1
ATOM 1488 O O . ASP A 1 195 ? 30.609 16.969 5.734 1 68.94 195 ASP A O 1
ATOM 1492 N N . ASP A 1 196 ? 30.312 16.234 7.566 1 55.91 196 ASP A N 1
ATOM 1493 C CA . ASP A 1 196 ? 30.562 17.562 8.125 1 55.91 196 ASP A CA 1
ATOM 1494 C C . ASP A 1 196 ? 32.031 17.969 7.961 1 55.91 196 ASP A C 1
ATOM 1496 O O . ASP A 1 196 ? 32.938 17.266 8.43 1 55.91 196 ASP A O 1
ATOM 1500 N N . GLY A 1 197 ? 32.531 18.312 6.832 1 50.56 197 GLY A N 1
ATOM 1501 C CA . GLY A 1 197 ? 33.875 18.891 6.863 1 50.56 197 GLY A CA 1
ATOM 1502 C C . GLY A 1 197 ? 34.281 19.375 8.242 1 50.56 197 GLY A C 1
ATOM 1503 O O . GLY A 1 197 ? 33.438 19.531 9.125 1 50.56 197 GLY A O 1
ATOM 1504 N N . PRO A 1 198 ? 35.625 19.25 8.586 1 43.22 198 PRO A N 1
ATOM 1505 C CA . PRO A 1 198 ? 36.094 19.703 9.898 1 43.22 198 PRO A CA 1
ATOM 1506 C C . PRO A 1 198 ? 35.438 20.984 10.375 1 43.22 198 PRO A C 1
ATOM 1508 O O . PRO A 1 198 ? 35.219 21.906 9.578 1 43.22 198 PRO A O 1
ATOM 1511 N N . ALA A 1 199 ? 34.5 20.984 11.148 1 41.09 199 ALA A N 1
ATOM 1512 C CA . ALA A 1 199 ? 34.312 22.219 11.922 1 41.09 199 ALA A CA 1
ATOM 1513 C C . ALA A 1 199 ? 35.656 22.938 12.133 1 41.09 199 ALA A C 1
ATOM 1515 O O . ALA A 1 199 ? 36.562 22.406 12.789 1 41.09 199 ALA A O 1
ATOM 1516 N N . GLN A 1 200 ? 36.312 23.719 11.273 1 37.38 200 GLN A N 1
ATOM 1517 C CA . GLN A 1 200 ? 37.438 24.609 11.617 1 37.38 200 GLN A CA 1
ATOM 1518 C C . GLN A 1 200 ? 37.312 25.094 13.062 1 37.38 200 GLN A C 1
ATOM 1520 O O . GLN A 1 200 ? 36.281 25.609 13.461 1 37.38 200 GLN A O 1
ATOM 1525 N N . ASP A 1 201 ? 38.25 24.766 14.039 1 37.56 201 ASP A N 1
ATOM 1526 C CA . ASP A 1 201 ? 38.719 25.281 15.328 1 37.56 201 ASP A CA 1
ATOM 1527 C C . ASP A 1 201 ? 38.531 26.797 15.398 1 37.56 201 ASP A C 1
ATOM 1529 O O . ASP A 1 201 ? 39.312 27.547 14.859 1 37.56 201 ASP A O 1
ATOM 1533 N N . ARG A 1 202 ? 37.438 27.281 15.062 1 37.44 202 ARG A N 1
ATOM 1534 C CA . ARG A 1 202 ? 37.188 28.672 15.406 1 37.44 202 ARG A CA 1
ATOM 1535 C C . ARG A 1 202 ? 37.719 29 16.797 1 37.44 202 ARG A C 1
ATOM 1537 O O . ARG A 1 202 ? 37.438 30.078 17.328 1 37.44 202 ARG A O 1
ATOM 1544 N N . ALA A 1 203 ? 38.031 27.969 17.5 1 38.12 203 ALA A N 1
ATOM 1545 C CA . ALA A 1 203 ? 38.531 28.297 18.828 1 38.12 203 ALA A CA 1
ATOM 1546 C C . ALA A 1 203 ? 39.844 29.094 18.75 1 38.12 203 ALA A C 1
ATOM 1548 O O . ALA A 1 203 ? 40.375 29.516 19.781 1 38.12 203 ALA A O 1
ATOM 1549 N N . ASP A 1 204 ? 40.688 28.984 17.703 1 39.47 204 ASP A N 1
ATOM 1550 C CA . ASP A 1 204 ? 41.969 29.641 17.828 1 39.47 204 ASP A CA 1
ATOM 1551 C C . ASP A 1 204 ? 41.812 31.156 17.969 1 39.47 204 ASP A C 1
ATOM 1553 O O . ASP A 1 204 ? 42.781 31.875 18.234 1 39.47 204 ASP A O 1
ATOM 1557 N N . HIS A 1 205 ? 40.688 31.719 17.359 1 38.44 205 HIS A N 1
ATOM 1558 C CA . HIS A 1 205 ? 40.812 33.156 17.328 1 38.44 205 HIS A CA 1
ATOM 1559 C C . HIS A 1 205 ? 40.594 33.75 18.719 1 38.44 205 HIS A C 1
ATOM 1561 O O . HIS A 1 205 ? 40.656 34.969 18.891 1 38.44 205 HIS A O 1
ATOM 1567 N N . ARG A 1 206 ? 39.906 33 19.594 1 36.28 206 ARG A N 1
ATOM 1568 C CA . ARG A 1 206 ? 39.625 33.719 20.828 1 36.28 206 ARG A CA 1
ATOM 1569 C C . ARG A 1 206 ? 40.875 33.875 21.672 1 36.28 206 ARG A C 1
ATOM 1571 O O . ARG A 1 206 ? 40.812 34.406 22.781 1 36.28 206 ARG A O 1
ATOM 1578 N N . ARG A 1 207 ? 41.875 33 21.297 1 38.41 207 ARG A N 1
ATOM 1579 C CA . ARG A 1 207 ? 43 33.125 22.234 1 38.41 207 ARG A CA 1
ATOM 1580 C C . ARG A 1 207 ? 43.656 34.5 22.156 1 38.41 207 ARG A C 1
ATOM 1582 O O . ARG A 1 207 ? 44.406 34.875 23.047 1 38.41 207 ARG A O 1
ATOM 1589 N N . THR A 1 208 ? 43.625 35.062 20.969 1 38.47 208 THR A N 1
ATOM 1590 C CA . THR A 1 208 ? 44.656 36.094 20.906 1 38.47 208 THR A CA 1
ATOM 1591 C C . THR A 1 208 ? 44.312 37.281 21.781 1 38.47 208 THR A C 1
ATOM 1593 O O . THR A 1 208 ? 45.156 38.125 22.062 1 38.47 208 THR A O 1
ATOM 1596 N N . ASP A 1 209 ? 43 37.594 21.938 1 36.66 209 ASP A N 1
ATOM 1597 C CA . ASP A 1 209 ? 42.906 39 22.219 1 36.66 209 ASP A CA 1
ATOM 1598 C C . ASP A 1 209 ? 43.219 39.312 23.688 1 36.66 209 ASP A C 1
ATOM 1600 O O . ASP A 1 209 ? 42.938 40.406 24.172 1 36.66 209 ASP A O 1
ATOM 1604 N N . HIS A 1 210 ? 43.375 38.219 24.516 1 36.91 210 HIS A N 1
ATOM 1605 C CA . HIS A 1 210 ? 43.406 38.688 25.891 1 36.91 210 HIS A CA 1
ATOM 1606 C C . HIS A 1 210 ? 44.719 39.438 26.188 1 36.91 210 HIS A C 1
ATOM 1608 O O . HIS A 1 210 ? 45.75 38.812 26.438 1 36.91 210 HIS A O 1
ATOM 1614 N N . HIS A 1 211 ? 45.094 40.469 25.422 1 36.59 211 HIS A N 1
ATOM 1615 C CA . HIS A 1 211 ? 46.25 41.281 25.828 1 36.59 211 HIS A CA 1
ATOM 1616 C C . HIS A 1 211 ? 46.031 41.812 27.25 1 36.59 211 HIS A C 1
ATOM 1618 O O . HIS A 1 211 ? 45.062 42.531 27.516 1 36.59 211 HIS A O 1
ATOM 1624 N N . PRO A 1 212 ? 46.531 41.156 28.312 1 36.12 212 PRO A N 1
ATOM 1625 C CA . PRO A 1 212 ? 46.469 41.656 29.688 1 36.12 212 PRO A CA 1
ATOM 1626 C C . PRO A 1 212 ? 47 43.094 29.828 1 36.12 212 PRO A C 1
ATOM 1628 O O . PRO A 1 212 ? 48.094 43.406 29.359 1 36.12 212 PRO A O 1
ATOM 1631 N N . THR A 1 213 ? 46.188 44.156 29.609 1 35.34 213 THR A N 1
ATOM 1632 C CA . THR A 1 213 ? 46.531 45.562 29.859 1 35.34 213 THR A CA 1
ATOM 1633 C C . THR A 1 213 ? 47.125 45.719 31.25 1 35.34 213 THR A C 1
ATOM 1635 O O . THR A 1 213 ? 46.5 45.375 32.25 1 35.34 213 THR A O 1
ATOM 1638 N N . TYR A 1 214 ? 48.469 45.594 31.438 1 34.28 214 TYR A N 1
ATOM 1639 C CA . TYR A 1 214 ? 49.25 45.875 32.625 1 34.28 214 TYR A CA 1
ATOM 1640 C C . TYR A 1 214 ? 49 47.312 33.094 1 34.28 214 TYR A C 1
ATOM 1642 O O . TYR A 1 214 ? 49.125 48.281 32.344 1 34.28 214 TYR A O 1
ATOM 1650 N N . TYR A 1 215 ? 47.938 47.562 33.938 1 35.31 215 TYR A N 1
ATOM 1651 C CA . TYR A 1 215 ? 47.688 48.781 34.688 1 35.31 215 TYR A CA 1
ATOM 1652 C C . TYR A 1 215 ? 48.906 49.125 35.562 1 35.31 215 TYR A C 1
ATOM 1654 O O . TYR A 1 215 ? 49.281 48.375 36.438 1 35.31 215 TYR A O 1
ATOM 1662 N N . ILE A 1 216 ? 49.906 49.844 35.031 1 38.62 216 ILE A N 1
ATOM 1663 C CA . ILE A 1 216 ? 51 50.406 35.812 1 38.62 216 ILE A CA 1
ATOM 1664 C C . ILE A 1 216 ? 50.438 51.375 36.844 1 38.62 216 ILE A C 1
ATOM 1666 O O . ILE A 1 216 ? 49.688 52.312 36.5 1 38.62 216 ILE A O 1
ATOM 1670 N N . PRO A 1 217 ? 50.375 51.031 38.188 1 39.09 217 PRO A N 1
ATOM 1671 C CA . PRO A 1 217 ? 49.969 51.875 39.281 1 39.09 217 PRO A CA 1
ATOM 1672 C C . PRO A 1 217 ? 50.81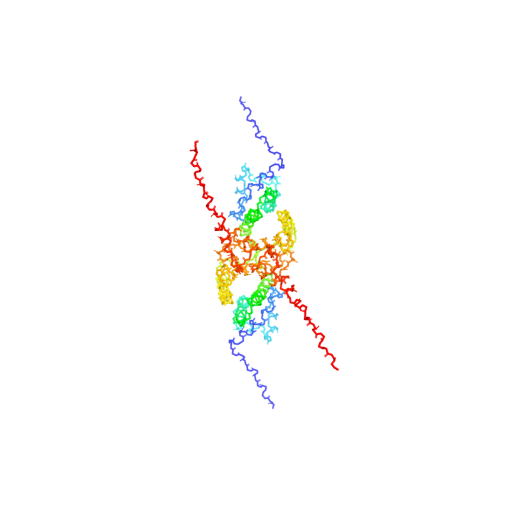2 53.156 39.375 1 39.09 217 PRO A C 1
ATOM 1674 O O . PRO A 1 217 ? 52.062 53.094 39.406 1 39.09 217 PRO A O 1
ATOM 1677 N N . THR A 1 218 ? 50.562 54.156 38.594 1 34.84 218 THR A N 1
ATOM 1678 C CA . THR A 1 218 ? 51.281 55.406 38.75 1 34.84 218 THR A CA 1
ATOM 1679 C C . THR A 1 218 ? 51.188 55.906 40.188 1 34.84 218 THR A C 1
ATOM 1681 O O . THR A 1 218 ? 50.125 55.875 40.812 1 34.84 218 THR A O 1
ATOM 1684 N N . GLY A 1 219 ? 52.281 55.688 40.969 1 35.69 219 GLY A N 1
ATOM 1685 C CA . GLY A 1 219 ? 52.656 56.281 42.25 1 35.69 219 GLY A CA 1
ATOM 1686 C C . GLY A 1 219 ? 52.344 57.781 42.344 1 35.69 219 GLY A C 1
ATOM 1687 O O . GLY A 1 219 ? 52.844 58.562 41.531 1 35.69 219 GLY A O 1
ATOM 1688 N N . GLY A 1 220 ? 51.094 58.188 42.562 1 30.42 220 GLY A N 1
ATOM 1689 C CA . GLY A 1 220 ? 50.812 59.562 42.875 1 30.42 220 GLY A CA 1
ATOM 1690 C C . GLY A 1 220 ? 51.75 60.156 43.906 1 30.42 220 GLY A C 1
ATOM 1691 O O . GLY A 1 220 ? 52.125 59.469 44.875 1 30.42 220 GLY A O 1
ATOM 1692 N N . THR A 1 221 ? 52.531 61.219 43.5 1 28.81 221 THR A N 1
ATOM 1693 C CA . THR A 1 221 ? 52.938 62.312 44.344 1 28.81 221 THR A CA 1
ATOM 1694 C C . THR A 1 221 ? 51.75 62.875 45.156 1 28.81 221 THR A C 1
ATOM 1696 O O . THR A 1 221 ? 50.625 62.938 44.625 1 28.81 221 THR A O 1
ATOM 1699 N N . MET B 1 1 ? 7.977 -48.344 -42.875 1 45.03 1 MET B N 1
ATOM 1700 C CA . MET B 1 1 ? 7.242 -47.219 -42.344 1 45.03 1 MET B CA 1
ATOM 1701 C C . MET B 1 1 ? 7.941 -46.656 -41.094 1 45.03 1 MET B C 1
ATOM 1703 O O . MET B 1 1 ? 8.359 -47.406 -40.219 1 45.03 1 MET B O 1
ATOM 1707 N N . PRO B 1 2 ? 8.641 -45.531 -41.094 1 50.94 2 PRO B N 1
ATOM 1708 C CA . PRO B 1 2 ? 9.336 -45.062 -39.906 1 50.94 2 PRO B CA 1
ATOM 1709 C C . PRO B 1 2 ? 8.469 -45.125 -38.656 1 50.94 2 PRO B C 1
ATOM 1711 O O . PRO B 1 2 ? 7.246 -44.969 -38.719 1 50.94 2 PRO B O 1
ATOM 1714 N N . THR B 1 3 ? 8.688 -46 -37.781 1 44.06 3 THR B N 1
ATOM 1715 C CA . THR B 1 3 ? 8.031 -46.031 -36.469 1 44.06 3 THR B CA 1
ATOM 1716 C C . THR B 1 3 ? 7.957 -44.656 -35.875 1 44.06 3 THR B C 1
ATOM 1718 O O . THR B 1 3 ? 8.977 -43.969 -35.719 1 44.06 3 THR B O 1
ATOM 1721 N N . ARG B 1 4 ? 6.922 -43.906 -36.125 1 46.38 4 ARG B N 1
ATOM 1722 C CA . ARG B 1 4 ? 6.742 -42.656 -35.406 1 46.38 4 ARG B CA 1
ATOM 1723 C C . ARG B 1 4 ? 7.227 -42.75 -33.969 1 46.38 4 ARG B C 1
ATOM 1725 O O . ARG B 1 4 ? 6.707 -43.562 -33.219 1 46.38 4 ARG B O 1
ATOM 1732 N N . ARG B 1 5 ? 8.477 -42.688 -33.688 1 44.91 5 ARG B N 1
ATOM 1733 C CA . ARG B 1 5 ? 8.977 -42.625 -32.312 1 44.91 5 ARG B CA 1
ATOM 1734 C C . ARG B 1 5 ? 7.945 -42 -31.391 1 44.91 5 ARG B C 1
ATOM 1736 O O . ARG B 1 5 ? 7.418 -40.906 -31.688 1 44.91 5 ARG B O 1
ATOM 1743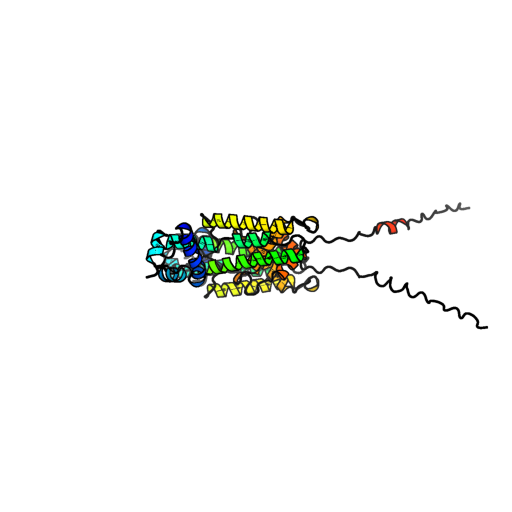 N N . ARG B 1 6 ? 7.086 -42.719 -30.734 1 45.25 6 ARG B N 1
ATOM 1744 C CA . ARG B 1 6 ? 6.156 -42.25 -29.703 1 45.25 6 ARG B CA 1
ATOM 1745 C C . ARG B 1 6 ? 6.699 -41.031 -28.984 1 45.25 6 ARG B C 1
ATOM 1747 O O . ARG B 1 6 ? 7.852 -41.031 -28.547 1 45.25 6 ARG B O 1
ATOM 1754 N N . ALA B 1 7 ? 6.426 -39.844 -29.406 1 51.16 7 ALA B N 1
ATOM 1755 C CA . ALA B 1 7 ? 6.793 -38.625 -28.672 1 51.16 7 ALA B CA 1
ATOM 1756 C C . ALA B 1 7 ? 7.047 -38.938 -27.203 1 51.16 7 ALA B C 1
ATOM 1758 O O . ALA B 1 7 ? 6.234 -39.625 -26.547 1 51.16 7 ALA B O 1
ATOM 1759 N N . GLU B 1 8 ? 8.148 -39.25 -26.734 1 54.72 8 GLU B N 1
ATOM 1760 C CA . GLU B 1 8 ? 8.609 -39.562 -25.391 1 54.72 8 GLU B CA 1
ATOM 1761 C C . GLU B 1 8 ? 7.816 -38.781 -24.344 1 54.72 8 GLU B C 1
ATOM 1763 O O . GLU B 1 8 ? 7.738 -37.562 -24.406 1 54.72 8 GLU B O 1
ATOM 1768 N N . ARG B 1 9 ? 6.746 -39.469 -23.781 1 63.72 9 ARG B N 1
ATOM 1769 C CA . ARG B 1 9 ? 5.902 -38.969 -22.703 1 63.72 9 ARG B CA 1
ATOM 1770 C C . ARG B 1 9 ? 6.746 -38.281 -21.625 1 63.72 9 ARG B C 1
ATOM 1772 O O . ARG B 1 9 ? 7.711 -38.844 -21.125 1 63.72 9 ARG B O 1
ATOM 1779 N N . LEU B 1 10 ? 6.762 -36.969 -21.578 1 69.38 10 LEU B N 1
ATOM 1780 C CA . LEU B 1 10 ? 7.445 -36.25 -20.5 1 69.38 10 LEU B CA 1
ATOM 1781 C C . LEU B 1 10 ? 7.219 -36.9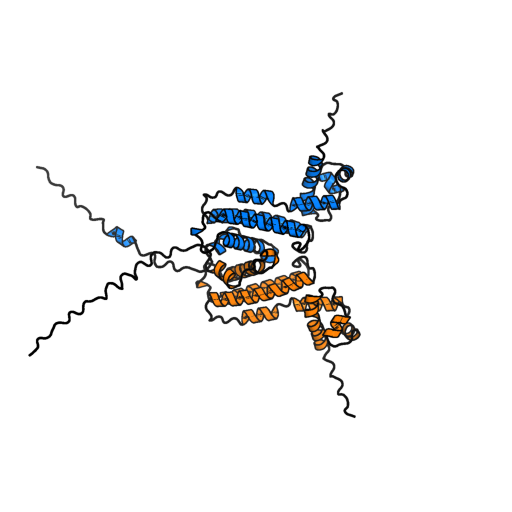69 -19.172 1 69.38 10 LEU B C 1
ATOM 1783 O O . LEU B 1 10 ? 6.125 -37.469 -18.906 1 69.38 10 LEU B O 1
ATOM 1787 N N . PRO B 1 11 ? 8.344 -37.219 -18.453 1 81.69 11 PRO B N 1
ATOM 1788 C CA . PRO B 1 11 ? 8.156 -37.719 -17.094 1 81.69 11 PRO B CA 1
ATOM 1789 C C . PRO B 1 11 ? 7.055 -36.969 -16.344 1 81.69 11 PRO B C 1
ATOM 1791 O O . PRO B 1 11 ? 6.836 -35.781 -16.578 1 81.69 11 PRO B O 1
ATOM 1794 N N . PRO B 1 12 ? 6.293 -37.688 -15.594 1 82.31 12 PRO B N 1
ATOM 1795 C CA . PRO B 1 12 ? 5.125 -37.125 -14.906 1 82.31 12 PRO B CA 1
ATOM 1796 C C . PRO B 1 12 ? 5.41 -35.75 -14.273 1 82.31 12 PRO B C 1
ATOM 1798 O O . PRO B 1 12 ? 4.594 -34.844 -14.367 1 82.31 12 PRO B O 1
ATOM 1801 N N . GLU B 1 13 ? 6.57 -35.656 -13.656 1 86.94 13 GLU B N 1
ATOM 1802 C CA . GLU B 1 13 ? 6.898 -34.406 -12.984 1 86.94 13 GLU B CA 1
ATOM 1803 C C . GLU B 1 13 ? 7.121 -33.281 -14 1 86.94 13 GLU B C 1
ATOM 1805 O O . GLU B 1 13 ? 6.758 -32.125 -13.742 1 86.94 13 GLU B O 1
ATOM 1810 N N . GLU B 1 14 ? 7.668 -33.594 -15.023 1 90.19 14 GLU B N 1
ATOM 1811 C CA . GLU B 1 14 ? 7.898 -32.594 -16.078 1 90.19 14 GLU B CA 1
ATOM 1812 C C . GLU B 1 14 ? 6.59 -32.188 -16.734 1 90.19 14 GLU B C 1
ATOM 1814 O O . GLU B 1 14 ? 6.406 -31 -17.062 1 90.19 14 GLU B O 1
ATOM 1819 N N . ARG B 1 15 ? 5.691 -33.156 -16.859 1 91.94 15 ARG B N 1
ATOM 1820 C CA . ARG B 1 15 ? 4.379 -32.844 -17.422 1 91.94 15 ARG B CA 1
ATOM 1821 C C . ARG B 1 15 ? 3.594 -31.906 -16.5 1 91.94 15 ARG B C 1
ATOM 1823 O O . ARG B 1 15 ? 2.963 -30.953 -16.953 1 91.94 15 ARG B O 1
ATOM 1830 N N . ARG B 1 16 ? 3.691 -32.219 -15.273 1 96.25 16 ARG B N 1
ATOM 1831 C CA . ARG B 1 16 ? 3.037 -31.391 -14.281 1 96.25 16 ARG B CA 1
ATOM 1832 C C . ARG B 1 16 ? 3.561 -29.953 -14.344 1 96.25 16 ARG B C 1
ATOM 1834 O O . ARG B 1 16 ? 2.775 -29 -14.383 1 96.25 16 ARG B O 1
ATOM 1841 N N . ALA B 1 17 ? 4.812 -29.844 -14.375 1 96.69 17 ALA B N 1
ATOM 1842 C CA . ALA B 1 17 ? 5.441 -28.531 -14.422 1 96.69 17 ALA B CA 1
ATOM 1843 C C . ALA B 1 17 ? 5.07 -27.797 -15.703 1 96.69 17 ALA B C 1
ATOM 1845 O O . ALA B 1 17 ? 4.836 -26.578 -15.688 1 96.69 17 ALA B O 1
ATOM 1846 N N . ALA B 1 18 ? 5.02 -28.5 -16.75 1 96.44 18 ALA B N 1
ATOM 1847 C CA . ALA B 1 18 ? 4.695 -27.906 -18.047 1 96.44 18 ALA B CA 1
ATOM 1848 C C . ALA B 1 18 ? 3.275 -27.344 -18.047 1 96.44 18 ALA B C 1
ATOM 1850 O O . ALA B 1 18 ? 3.029 -26.266 -18.594 1 96.44 18 ALA B O 1
ATOM 1851 N N . ILE B 1 19 ? 2.424 -28.062 -17.469 1 97.56 19 ILE B N 1
ATOM 1852 C CA . ILE B 1 19 ? 1.029 -27.641 -17.406 1 97.56 19 ILE B CA 1
ATOM 1853 C C . ILE B 1 19 ? 0.908 -26.391 -16.531 1 97.56 19 ILE B C 1
ATOM 1855 O O . ILE B 1 19 ? 0.216 -25.438 -16.875 1 97.56 19 ILE B O 1
ATOM 1859 N N . ILE B 1 20 ? 1.622 -26.406 -15.445 1 98.06 20 ILE B N 1
ATOM 1860 C CA . ILE B 1 20 ? 1.615 -25.266 -14.547 1 98.06 20 ILE B CA 1
ATOM 1861 C C . ILE B 1 20 ? 2.176 -24.031 -15.266 1 98.06 20 ILE B C 1
ATOM 1863 O O . ILE B 1 20 ? 1.566 -22.969 -15.25 1 98.06 20 ILE B O 1
ATOM 1867 N N . ASP B 1 21 ? 3.23 -24.234 -15.953 1 97.75 21 ASP B N 1
ATOM 1868 C CA . ASP B 1 21 ? 3.9 -23.141 -16.641 1 97.75 21 ASP B CA 1
ATOM 1869 C C . ASP B 1 21 ? 3.006 -22.547 -17.734 1 97.75 21 ASP B C 1
ATOM 1871 O O . ASP B 1 21 ? 2.994 -21.344 -17.938 1 97.75 21 ASP B O 1
ATOM 1875 N N . ALA B 1 22 ? 2.27 -23.391 -18.312 1 97.69 22 ALA B N 1
ATOM 1876 C CA . ALA B 1 22 ? 1.363 -22.938 -19.375 1 97.69 22 ALA B CA 1
ATOM 1877 C C . ALA B 1 22 ? 0.168 -22.188 -18.797 1 97.69 22 ALA B C 1
ATOM 1879 O O . ALA B 1 22 ? -0.444 -21.375 -19.484 1 97.69 22 ALA B O 1
ATOM 1880 N N . THR B 1 23 ? -0.156 -22.469 -17.609 1 98.12 23 THR B N 1
ATOM 1881 C CA . THR B 1 23 ? -1.341 -21.906 -16.969 1 98.12 23 THR B CA 1
ATOM 1882 C C . THR B 1 23 ? -1.056 -20.516 -16.438 1 98.12 23 THR B C 1
ATOM 1884 O O . THR B 1 23 ? -1.951 -19.656 -16.375 1 98.12 23 THR B O 1
ATOM 1887 N N . VAL B 1 24 ? 0.136 -20.188 -16.078 1 97.94 24 VAL B N 1
ATOM 1888 C CA . VAL B 1 24 ? 0.505 -18.969 -15.359 1 97.94 24 VAL B CA 1
ATOM 1889 C C . VAL B 1 24 ? 0.137 -17.75 -16.203 1 97.94 24 VAL B C 1
ATOM 1891 O O . VAL B 1 24 ? -0.571 -16.859 -15.727 1 97.94 24 VAL B O 1
ATOM 1894 N N . PRO B 1 25 ? 0.465 -17.703 -17.5 1 97.94 25 PRO B N 1
ATOM 1895 C CA . PRO B 1 25 ? 0.085 -16.531 -18.281 1 97.94 25 PRO B CA 1
ATOM 1896 C C . PRO B 1 25 ? -1.429 -16.359 -18.406 1 97.94 25 PRO B C 1
ATOM 1898 O O . PRO B 1 25 ? -1.927 -15.234 -18.484 1 97.94 25 PRO B O 1
ATOM 1901 N N . LEU B 1 26 ? -2.148 -17.453 -18.375 1 98.19 26 LEU B N 1
ATOM 1902 C CA . LEU B 1 26 ? -3.602 -17.422 -18.5 1 98.19 26 LEU B CA 1
ATOM 1903 C C . LEU B 1 26 ? -4.242 -16.828 -17.25 1 98.19 26 LEU B C 1
ATOM 1905 O O . LEU B 1 26 ? -5.309 -16.219 -17.328 1 98.19 26 LEU B O 1
ATOM 1909 N N . LEU B 1 27 ? -3.574 -17.031 -16.156 1 97.31 27 LEU B N 1
ATOM 1910 C CA . LEU B 1 27 ? -4.07 -16.438 -14.906 1 97.31 27 LEU B CA 1
ATOM 1911 C C . LEU B 1 27 ? -4.051 -14.922 -14.977 1 97.31 27 LEU B C 1
ATOM 1913 O O . LEU B 1 27 ? -4.953 -14.258 -14.453 1 97.31 27 LEU B O 1
ATOM 1917 N N . PHE B 1 28 ? -3.035 -14.367 -15.602 1 96.31 28 PHE B N 1
ATOM 1918 C CA . PHE B 1 28 ? -2.928 -12.922 -15.734 1 96.31 28 PHE B CA 1
ATOM 1919 C C . PHE B 1 28 ? -4 -12.383 -16.672 1 96.31 28 PHE B C 1
ATOM 1921 O O . PHE B 1 28 ? -4.48 -11.258 -16.484 1 96.31 28 PHE B O 1
ATOM 1928 N N . GLU B 1 29 ? -4.391 -13.203 -17.547 1 95.94 29 GLU B N 1
ATOM 1929 C CA . GLU B 1 29 ? -5.332 -12.758 -18.578 1 95.94 29 GLU B CA 1
ATOM 1930 C C . GLU B 1 29 ? -6.777 -13 -18.141 1 95.94 29 GLU B C 1
ATOM 1932 O O . GLU B 1 29 ? -7.645 -12.148 -18.359 1 95.94 29 GLU B O 1
ATOM 1937 N N . HIS B 1 30 ? -6.984 -14.18 -17.484 1 95.81 30 HIS B N 1
ATOM 1938 C CA . HIS B 1 30 ? -8.359 -14.617 -17.266 1 95.81 30 HIS B CA 1
ATOM 1939 C C . HIS B 1 30 ? -8.688 -14.719 -15.781 1 95.81 30 HIS B C 1
ATOM 1941 O O . HIS B 1 30 ? -9.852 -14.844 -15.398 1 95.81 30 HIS B O 1
ATOM 1947 N N . GLY B 1 31 ? -7.688 -14.586 -15.031 1 94.44 31 GLY B N 1
ATOM 1948 C CA . GLY B 1 31 ? -7.934 -14.844 -13.625 1 94.44 31 GLY B CA 1
ATOM 1949 C C . GLY B 1 31 ? -8.547 -16.203 -13.367 1 94.44 31 GLY B C 1
ATOM 1950 O O . GLY B 1 31 ? -8.086 -17.219 -13.922 1 94.44 31 GLY B O 1
ATOM 1951 N N . HIS B 1 32 ? -9.594 -16.266 -12.477 1 91.25 32 HIS B N 1
ATOM 1952 C CA . HIS B 1 32 ? -10.227 -17.531 -12.117 1 91.25 32 HIS B CA 1
ATOM 1953 C C . HIS B 1 32 ? -11.172 -18 -13.219 1 91.25 32 HIS B C 1
ATOM 1955 O O . HIS B 1 32 ? -11.648 -19.141 -13.188 1 91.25 32 HIS B O 1
ATOM 1961 N N . ARG B 1 33 ? -11.352 -17.25 -14.18 1 94.19 33 ARG B N 1
ATOM 1962 C CA . ARG B 1 33 ? -12.258 -17.609 -15.266 1 94.19 33 ARG B CA 1
ATOM 1963 C C . ARG B 1 33 ? -11.547 -18.484 -16.297 1 94.19 33 ARG B C 1
ATOM 1965 O O . ARG B 1 33 ? -12.164 -18.938 -17.266 1 94.19 33 ARG B O 1
ATOM 1972 N N . VAL B 1 34 ? -10.328 -18.672 -16.062 1 96.88 34 VAL B N 1
ATOM 1973 C CA . VAL B 1 34 ? -9.586 -19.531 -16.984 1 96.88 34 VAL B CA 1
ATOM 1974 C C . VAL B 1 34 ? -10.25 -20.906 -17.031 1 96.88 34 VAL B C 1
ATOM 1976 O O . VAL B 1 34 ? -10.695 -21.438 -16.016 1 96.88 34 VAL B O 1
ATOM 1979 N N . THR B 1 35 ? -10.289 -21.547 -18.234 1 96.88 35 THR B N 1
ATOM 1980 C CA . THR B 1 35 ? -10.961 -22.828 -18.391 1 96.88 35 THR B CA 1
ATOM 1981 C C . THR B 1 35 ? -9.953 -23.938 -18.656 1 96.88 35 THR B C 1
ATOM 1983 O O . THR B 1 35 ? -8.82 -23.672 -19.062 1 96.88 35 THR B O 1
ATOM 1986 N N . VAL B 1 36 ? -10.406 -25.094 -18.438 1 97 36 VAL B N 1
ATOM 1987 C CA . VAL B 1 36 ? -9.586 -26.266 -18.688 1 97 36 VAL B CA 1
ATOM 1988 C C . VAL B 1 36 ? -9.25 -26.344 -20.188 1 97 36 VAL B C 1
ATOM 1990 O O . VAL B 1 36 ? -8.133 -26.703 -20.562 1 97 36 VAL B O 1
ATOM 1993 N N . ARG B 1 37 ? -10.133 -25.969 -21 1 97.5 37 ARG B N 1
ATOM 1994 C CA . ARG B 1 37 ? -9.914 -25.969 -22.438 1 97.5 37 ARG B CA 1
ATOM 1995 C C . ARG B 1 37 ? -8.758 -25.062 -22.812 1 97.5 37 ARG B C 1
ATOM 1997 O O . ARG B 1 37 ? -7.859 -25.469 -23.562 1 97.5 37 ARG B O 1
ATOM 2004 N N . LEU B 1 38 ? -8.766 -23.891 -22.312 1 97.81 38 LEU B N 1
ATOM 2005 C CA . LEU B 1 38 ? -7.715 -22.922 -22.594 1 97.81 38 LEU B CA 1
ATOM 2006 C C . LEU B 1 38 ? -6.363 -23.422 -22.078 1 97.81 38 LEU B C 1
ATOM 2008 O O . LEU B 1 38 ? -5.348 -23.25 -22.766 1 97.81 38 LEU B O 1
ATOM 2012 N N . ILE B 1 39 ? -6.379 -24.016 -20.938 1 98.19 39 ILE B N 1
ATOM 2013 C CA . ILE B 1 39 ? -5.152 -24.516 -20.328 1 98.19 39 ILE B CA 1
ATOM 2014 C C . ILE B 1 39 ? -4.586 -25.656 -21.172 1 98.19 39 ILE B C 1
ATOM 2016 O O . ILE B 1 39 ? -3.385 -25.688 -21.453 1 98.19 39 ILE 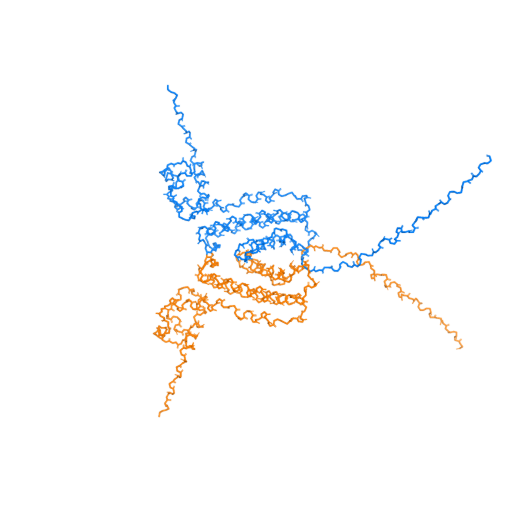B O 1
ATOM 2020 N N . ALA B 1 40 ? -5.426 -26.562 -21.547 1 97.81 40 ALA B N 1
ATOM 2021 C CA . ALA B 1 40 ? -5.016 -27.703 -22.359 1 97.81 40 ALA B CA 1
ATOM 2022 C C . ALA B 1 40 ? -4.406 -27.25 -23.672 1 97.81 40 ALA B C 1
ATOM 2024 O O . ALA B 1 40 ? -3.346 -27.734 -24.078 1 97.81 40 ALA B O 1
ATOM 2025 N N . GLU B 1 41 ? -5.031 -26.344 -24.266 1 98.06 41 GLU B N 1
ATOM 2026 C CA . GLU B 1 41 ? -4.547 -25.781 -25.516 1 98.06 41 GLU B CA 1
ATOM 2027 C C . GLU B 1 41 ? -3.17 -25.141 -25.359 1 98.06 41 GLU B C 1
ATOM 2029 O O . GLU B 1 41 ? -2.262 -25.391 -26.141 1 98.06 41 GLU B O 1
ATOM 2034 N N . ALA B 1 42 ? -2.998 -24.375 -24.344 1 97.75 42 ALA B N 1
ATOM 2035 C CA . ALA B 1 42 ? -1.74 -23.688 -24.078 1 97.75 42 ALA B CA 1
ATOM 2036 C C . ALA B 1 42 ? -0.62 -24.672 -23.766 1 97.75 42 ALA B C 1
ATOM 2038 O O . ALA B 1 42 ? 0.537 -24.438 -24.125 1 97.75 42 ALA B O 1
ATOM 2039 N N . ALA B 1 43 ? -1.009 -25.766 -23.125 1 96.94 43 ALA B N 1
ATOM 2040 C CA . ALA B 1 43 ? -0.028 -26.75 -22.703 1 96.94 43 ALA B CA 1
ATOM 2041 C C . ALA B 1 43 ? 0.245 -27.766 -23.812 1 96.94 43 ALA B C 1
ATOM 2043 O O . ALA B 1 43 ? 1.181 -28.562 -23.719 1 96.94 43 ALA B O 1
ATOM 2044 N N . GLY B 1 44 ? -0.57 -27.781 -24.797 1 96.69 44 GLY B N 1
ATOM 2045 C CA . GLY B 1 44 ? -0.414 -28.719 -25.891 1 96.69 44 GLY B CA 1
ATOM 2046 C C . GLY B 1 44 ? -0.782 -30.141 -25.5 1 96.69 44 GLY B C 1
ATOM 2047 O O . GLY B 1 44 ? -0.112 -31.094 -25.906 1 96.69 44 GLY B O 1
ATOM 2048 N N . VAL B 1 45 ? -1.751 -30.25 -24.656 1 95.94 45 VAL B N 1
ATOM 2049 C CA . VAL B 1 45 ? -2.199 -31.562 -24.219 1 95.94 45 VAL B CA 1
ATOM 2050 C C . VAL B 1 45 ? -3.719 -31.656 -24.344 1 95.94 45 VAL B C 1
ATOM 2052 O O . VAL B 1 45 ? -4.395 -30.656 -24.594 1 95.94 45 VAL B O 1
ATOM 2055 N N . ALA B 1 46 ? -4.223 -32.906 -24.219 1 95.25 46 ALA B N 1
ATOM 2056 C CA . ALA B 1 46 ? -5.668 -33.094 -24.172 1 95.25 46 ALA B CA 1
ATOM 2057 C C . ALA B 1 46 ? -6.223 -32.688 -22.812 1 95.25 46 ALA B C 1
ATOM 2059 O O . ALA B 1 46 ? -5.523 -32.781 -21.797 1 95.25 46 ALA B O 1
ATOM 2060 N N . GLU B 1 47 ? -7.488 -32.281 -22.828 1 96 47 GLU B N 1
ATOM 2061 C CA . GLU B 1 47 ? -8.141 -31.922 -21.562 1 96 47 GLU B CA 1
ATOM 2062 C C . GLU B 1 47 ? -8.086 -33.062 -20.562 1 96 47 GLU B C 1
ATOM 2064 O O . GLU B 1 47 ? -7.867 -32.812 -19.359 1 96 47 GLU B O 1
ATOM 2069 N N . GLY B 1 48 ? -8.266 -34.219 -21.016 1 94.75 48 GLY B N 1
ATOM 2070 C CA . GLY B 1 48 ? -8.211 -35.375 -20.141 1 94.75 48 GLY B CA 1
ATOM 2071 C C . GLY B 1 48 ? -6.867 -35.562 -19.469 1 94.75 48 GLY B C 1
ATOM 2072 O O . GLY B 1 48 ? -6.793 -36.031 -18.328 1 94.75 48 GLY B O 1
ATOM 2073 N N . THR B 1 49 ? -5.801 -35.25 -20.188 1 94.25 49 THR B N 1
ATOM 2074 C CA . THR B 1 49 ? -4.445 -35.344 -19.656 1 94.25 49 THR B CA 1
ATOM 2075 C C . THR B 1 49 ? -4.281 -34.469 -18.438 1 94.25 49 THR B C 1
ATOM 2077 O O . THR B 1 49 ? -3.582 -34.812 -17.484 1 94.25 49 THR B O 1
ATOM 2080 N N . ILE B 1 50 ? -4.953 -33.281 -18.438 1 96.38 50 ILE B N 1
ATOM 2081 C CA . ILE B 1 50 ? -4.906 -32.375 -17.297 1 96.38 50 ILE B CA 1
ATOM 2082 C C . ILE B 1 50 ? -5.379 -33.094 -16.031 1 96.38 50 ILE B C 1
ATOM 2084 O O . ILE B 1 50 ? -4.758 -33 -14.977 1 96.38 50 ILE B O 1
ATOM 2088 N N . PHE B 1 51 ? -6.32 -33.906 -16.156 1 94.88 51 PHE B N 1
ATOM 2089 C CA . PHE B 1 51 ? -6.953 -34.531 -14.992 1 94.88 51 PHE B CA 1
ATOM 2090 C C . PHE B 1 51 ? -6.25 -35.844 -14.633 1 94.88 51 PHE B C 1
ATOM 2092 O O . PHE B 1 51 ? -6.555 -36.438 -13.602 1 94.88 51 PHE B O 1
ATOM 2099 N N . THR B 1 52 ? -5.344 -36.375 -15.484 1 94.94 52 THR B N 1
ATOM 2100 C CA . THR B 1 52 ? -4.445 -37.438 -15.078 1 94.94 52 THR B CA 1
ATOM 2101 C C . THR B 1 52 ? -3.354 -36.906 -14.148 1 94.94 52 THR B C 1
ATOM 2103 O O . THR B 1 52 ? -2.791 -37.656 -13.352 1 94.94 52 THR B O 1
ATOM 2106 N N . VAL B 1 53 ? -3.113 -35.656 -14.312 1 95.94 53 VAL B N 1
ATOM 2107 C CA . VAL B 1 53 ? -2.023 -35.031 -13.578 1 95.94 53 VAL B CA 1
ATOM 2108 C C . VAL B 1 53 ? -2.568 -34.344 -12.336 1 95.94 53 VAL B C 1
ATOM 2110 O O . VAL B 1 53 ? -1.957 -34.406 -11.266 1 95.94 53 VAL B O 1
ATOM 2113 N N . PHE B 1 54 ? -3.748 -33.688 -12.523 1 97.38 54 PHE B N 1
ATOM 2114 C CA . PHE B 1 54 ? -4.371 -32.969 -11.43 1 97.38 54 PHE B CA 1
ATOM 2115 C C . PHE B 1 54 ? -5.746 -33.531 -11.102 1 97.38 54 PHE B C 1
ATOM 2117 O O . PHE B 1 54 ? -6.516 -33.875 -12.008 1 97.38 54 PHE B O 1
ATOM 2124 N N . ARG B 1 55 ? -5.965 -33.562 -9.789 1 96.19 55 ARG B N 1
ATOM 2125 C CA . ARG B 1 55 ? -7.227 -34.125 -9.312 1 96.19 55 ARG B CA 1
ATOM 2126 C C . ARG B 1 55 ? -8.414 -33.344 -9.844 1 96.19 55 ARG B C 1
ATOM 2128 O O . ARG B 1 55 ? -9.445 -33.906 -10.188 1 96.19 55 ARG B O 1
ATOM 2135 N N . ASP B 1 56 ? -8.305 -32.031 -9.867 1 96 56 ASP B N 1
ATOM 2136 C CA . ASP B 1 56 ? -9.344 -31.125 -10.352 1 96 56 ASP B CA 1
ATOM 2137 C C . ASP B 1 56 ? -8.75 -29.781 -10.766 1 96 56 ASP B C 1
ATOM 2139 O O . ASP B 1 56 ? -7.543 -29.562 -10.641 1 96 56 ASP B O 1
ATOM 2143 N N . LYS B 1 57 ? -9.562 -28.922 -11.289 1 96.12 57 LYS B N 1
ATOM 2144 C CA . LYS B 1 57 ? -9.133 -27.609 -11.773 1 96.12 57 LYS B CA 1
ATOM 2145 C C . LYS B 1 57 ? -8.594 -26.766 -10.633 1 96.12 57 LYS B C 1
ATOM 2147 O O . LYS B 1 57 ? -7.621 -26.016 -10.812 1 96.12 57 LYS B O 1
ATOM 2152 N N . ASP B 1 58 ? -9.172 -26.906 -9.469 1 95.31 58 ASP B N 1
ATOM 2153 C CA . ASP B 1 58 ? -8.758 -26.109 -8.32 1 95.31 58 ASP B CA 1
ATOM 2154 C C . ASP B 1 58 ? -7.324 -26.438 -7.906 1 95.31 58 ASP B C 1
ATOM 2156 O O . ASP B 1 58 ? -6.539 -25.547 -7.594 1 95.31 58 ASP B O 1
ATOM 2160 N N . ALA B 1 59 ? -7.082 -27.656 -7.914 1 96.38 59 ALA B N 1
ATOM 2161 C CA . ALA B 1 59 ? -5.727 -28.078 -7.578 1 96.38 59 ALA B CA 1
ATOM 2162 C C . ALA B 1 59 ? -4.715 -27.516 -8.57 1 96.38 59 ALA B C 1
ATOM 2164 O O . ALA B 1 59 ? -3.631 -27.078 -8.18 1 96.38 59 ALA B O 1
ATOM 2165 N N . LEU B 1 60 ? -5.059 -27.547 -9.805 1 97.31 60 LEU B N 1
ATOM 2166 C CA . LEU B 1 60 ? -4.207 -26.984 -10.844 1 97.31 60 LEU B CA 1
ATOM 2167 C C . LEU B 1 60 ? -4.047 -25.484 -10.656 1 97.31 60 LEU B C 1
ATOM 2169 O O . LEU B 1 60 ? -2.928 -24.969 -10.703 1 97.31 60 LEU B O 1
ATOM 2173 N N . LEU B 1 61 ? -5.109 -24.812 -10.383 1 96.44 61 LEU B N 1
ATOM 2174 C CA . LEU B 1 61 ? -5.074 -23.359 -10.227 1 96.44 61 LEU B CA 1
ATOM 2175 C C . LEU B 1 61 ? -4.25 -22.969 -9 1 96.44 61 LEU B C 1
ATOM 2177 O O . LEU B 1 61 ? -3.512 -21.984 -9.039 1 96.44 61 LEU B O 1
ATOM 2181 N N . GLU B 1 62 ? -4.379 -23.688 -7.988 1 94.31 62 GLU B N 1
ATOM 2182 C CA . GLU B 1 62 ? -3.592 -23.422 -6.785 1 94.31 62 GLU B CA 1
ATOM 2183 C C . GLU B 1 62 ? -2.096 -23.531 -7.07 1 94.31 62 GLU B C 1
ATOM 2185 O O . GLU B 1 62 ? -1.319 -22.672 -6.652 1 94.31 62 GLU B O 1
ATOM 2190 N N . ALA B 1 63 ? -1.776 -24.516 -7.727 1 96.06 63 ALA B N 1
ATOM 2191 C CA . ALA B 1 63 ? -0.373 -24.719 -8.078 1 96.06 63 ALA B CA 1
ATOM 2192 C C . ALA B 1 63 ? 0.123 -23.594 -9 1 96.06 63 ALA B C 1
ATOM 2194 O O . ALA B 1 63 ? 1.242 -23.109 -8.836 1 96.06 63 ALA B O 1
ATOM 2195 N N . ALA B 1 64 ? -0.66 -23.219 -9.953 1 97.38 64 ALA B N 1
ATOM 2196 C CA . ALA B 1 64 ? -0.294 -22.172 -10.898 1 97.38 64 ALA B CA 1
ATOM 2197 C C . ALA B 1 64 ? -0.172 -20.828 -10.195 1 97.38 64 ALA B C 1
ATOM 2199 O O . ALA B 1 64 ? 0.729 -20.031 -10.5 1 97.38 64 ALA B O 1
ATOM 2200 N N . VAL B 1 65 ? -1.036 -20.562 -9.289 1 94.75 65 VAL B N 1
ATOM 2201 C CA . VAL B 1 65 ? -0.991 -19.328 -8.516 1 94.75 65 VAL B CA 1
ATOM 2202 C C . VAL B 1 65 ? 0.288 -19.281 -7.684 1 94.75 65 VAL B C 1
ATOM 2204 O O . VAL B 1 65 ? 0.985 -18.266 -7.656 1 94.75 65 VAL B O 1
ATOM 2207 N N . ALA B 1 66 ? 0.553 -20.344 -7.035 1 94.5 66 ALA B N 1
ATOM 2208 C CA . ALA B 1 66 ? 1.78 -20.422 -6.25 1 94.5 66 ALA B CA 1
ATOM 2209 C C . ALA B 1 66 ? 3.006 -20.156 -7.117 1 94.5 66 ALA B C 1
ATOM 2211 O O . ALA B 1 66 ? 3.906 -19.422 -6.719 1 94.5 66 ALA B O 1
ATOM 2212 N N . LYS B 1 67 ? 2.996 -20.719 -8.289 1 96.25 67 LYS B N 1
ATOM 2213 C CA . LYS B 1 67 ? 4.094 -20.516 -9.227 1 96.25 67 LYS B CA 1
ATOM 2214 C C . LYS B 1 67 ? 4.16 -19.062 -9.68 1 96.25 67 LYS B C 1
ATOM 2216 O O . LYS B 1 67 ? 5.246 -18.484 -9.797 1 96.25 67 LYS B O 1
ATOM 2221 N N . ALA B 1 68 ? 3.059 -18.5 -9.906 1 95.88 68 ALA B N 1
ATOM 2222 C CA . ALA B 1 68 ? 2.99 -17.141 -10.406 1 95.88 68 ALA B CA 1
ATOM 2223 C C . ALA B 1 68 ? 3.541 -16.156 -9.375 1 95.88 68 ALA B C 1
ATOM 2225 O O . ALA B 1 68 ? 4.121 -15.125 -9.734 1 95.88 68 ALA B O 1
ATOM 2226 N N . PHE B 1 69 ? 3.443 -16.453 -8.086 1 94.38 69 PHE B N 1
ATOM 2227 C CA . PHE B 1 69 ? 3.914 -15.586 -7.016 1 94.38 69 PHE B CA 1
ATOM 2228 C C . PHE B 1 69 ? 5.34 -15.945 -6.617 1 94.38 69 PHE B C 1
ATOM 2230 O O . PHE B 1 69 ? 5.906 -15.328 -5.711 1 94.38 69 PHE B O 1
ATOM 2237 N N . ASP B 1 70 ? 5.895 -16.922 -7.234 1 95.94 70 ASP B N 1
ATOM 2238 C CA . ASP B 1 70 ? 7.227 -17.406 -6.887 1 95.94 70 ASP B CA 1
ATOM 2239 C C . ASP B 1 70 ? 8.266 -16.281 -7.023 1 95.94 70 ASP B C 1
ATOM 2241 O O . ASP B 1 70 ? 8.461 -15.742 -8.109 1 95.94 70 ASP B O 1
ATOM 2245 N N . PRO B 1 71 ? 8.977 -16.016 -5.926 1 97.19 71 PRO B N 1
ATOM 2246 C CA . PRO B 1 71 ? 9.914 -14.883 -5.93 1 97.19 71 PRO B CA 1
ATOM 2247 C C . PRO B 1 71 ? 11.305 -15.273 -6.41 1 97.19 71 PRO B C 1
ATOM 2249 O O . PRO B 1 71 ? 12.195 -14.414 -6.5 1 97.19 71 PRO B O 1
ATOM 2252 N N . THR B 1 72 ? 11.586 -16.469 -6.793 1 97.69 72 THR B N 1
ATOM 2253 C CA . THR B 1 72 ? 12.922 -17.031 -6.965 1 97.69 72 THR B CA 1
ATOM 2254 C C . THR B 1 72 ? 13.703 -16.25 -8.008 1 97.69 72 THR B C 1
ATOM 2256 O O . THR B 1 72 ? 14.859 -15.883 -7.777 1 97.69 72 THR B O 1
ATOM 2259 N N . ALA B 1 73 ? 13.102 -15.953 -9.133 1 97.38 73 ALA B N 1
ATOM 2260 C CA . ALA B 1 73 ? 13.805 -15.25 -10.211 1 97.38 73 ALA B CA 1
ATOM 2261 C C . ALA B 1 73 ? 14.227 -13.852 -9.766 1 97.38 73 ALA B C 1
ATOM 2263 O O . ALA B 1 73 ? 15.352 -13.422 -10.031 1 97.38 73 ALA B O 1
ATOM 2264 N N . ALA B 1 74 ? 13.352 -13.133 -9.102 1 98.5 74 ALA B N 1
ATOM 2265 C CA . ALA B 1 74 ? 13.648 -11.789 -8.625 1 98.5 74 ALA B CA 1
ATOM 2266 C C . ALA B 1 74 ? 14.758 -11.812 -7.574 1 98.5 74 ALA B C 1
ATOM 2268 O O . ALA B 1 74 ? 15.648 -10.961 -7.578 1 98.5 74 ALA B O 1
ATOM 2269 N N . LEU B 1 75 ? 14.727 -12.789 -6.68 1 98.69 75 LEU B N 1
ATOM 2270 C CA . LEU B 1 75 ? 15.742 -12.914 -5.641 1 98.69 75 LEU B CA 1
ATOM 2271 C C . LEU B 1 75 ? 17.109 -13.227 -6.25 1 98.69 75 LEU B C 1
ATOM 2273 O O . LEU B 1 75 ? 18.125 -12.719 -5.781 1 98.69 75 LEU B O 1
ATOM 2277 N N . ARG B 1 76 ? 17.078 -14.008 -7.285 1 98.56 76 ARG B N 1
ATOM 2278 C CA . ARG B 1 76 ? 18.328 -14.297 -7.996 1 98.56 76 ARG B CA 1
ATOM 2279 C C . ARG B 1 76 ? 18.891 -13.031 -8.648 1 98.56 76 ARG B C 1
ATOM 2281 O O . ARG B 1 76 ? 20.094 -12.805 -8.625 1 98.56 76 ARG B O 1
ATOM 2288 N N . GLU B 1 77 ? 18.016 -12.242 -9.227 1 98.69 77 GLU B N 1
ATOM 2289 C CA . GLU B 1 77 ? 18.438 -10.984 -9.828 1 98.69 77 GLU B CA 1
ATOM 2290 C C . GLU B 1 77 ? 19.047 -10.047 -8.789 1 98.69 77 GLU B C 1
ATOM 2292 O O . GLU B 1 77 ? 20.047 -9.391 -9.055 1 98.69 77 GLU B O 1
ATOM 2297 N N . LEU B 1 78 ? 18.469 -9.953 -7.609 1 98.75 78 LEU B N 1
ATOM 2298 C CA . LEU B 1 78 ? 19 -9.133 -6.531 1 98.75 78 LEU B CA 1
ATOM 2299 C C . LEU B 1 78 ? 20.391 -9.602 -6.133 1 98.75 78 LEU B C 1
ATOM 2301 O O . LEU B 1 78 ? 21.297 -8.789 -5.941 1 98.75 78 LEU B O 1
ATOM 2305 N N . ALA B 1 79 ? 20.531 -10.922 -6.059 1 98.25 79 ALA B N 1
ATOM 2306 C CA . ALA B 1 79 ? 21.812 -11.508 -5.652 1 98.25 79 ALA B CA 1
ATOM 2307 C C . ALA B 1 79 ? 22.891 -11.234 -6.688 1 98.25 79 ALA B C 1
ATOM 2309 O O . ALA B 1 79 ? 24.078 -11.195 -6.355 1 98.25 79 ALA B O 1
ATOM 2310 N N . ALA B 1 80 ? 22.469 -10.992 -7.895 1 98.38 80 ALA B N 1
ATOM 2311 C CA . ALA B 1 80 ? 23.406 -10.852 -9.008 1 98.38 80 ALA B CA 1
ATOM 2312 C C . ALA B 1 80 ? 23.875 -9.398 -9.156 1 98.38 80 ALA B C 1
ATOM 2314 O O . ALA B 1 80 ? 24.766 -9.109 -9.938 1 98.38 80 ALA B O 1
ATOM 2315 N N . ILE B 1 81 ? 23.234 -8.492 -8.43 1 98.44 81 ILE B N 1
ATOM 2316 C CA . ILE B 1 81 ? 23.641 -7.098 -8.508 1 98.44 81 ILE B CA 1
ATOM 2317 C C . ILE B 1 81 ? 25.109 -6.961 -8.094 1 98.44 81 ILE B C 1
ATOM 2319 O O . ILE B 1 81 ? 25.516 -7.461 -7.043 1 98.44 81 ILE B O 1
ATOM 2323 N N . ASP B 1 82 ? 25.906 -6.285 -8.922 1 97.75 82 ASP B N 1
ATOM 2324 C CA . ASP B 1 82 ? 27.328 -6.105 -8.688 1 97.75 82 ASP B CA 1
ATOM 2325 C C . ASP B 1 82 ? 27.578 -5.191 -7.492 1 97.75 82 ASP B C 1
ATOM 2327 O O . ASP B 1 82 ? 27.297 -3.992 -7.547 1 97.75 82 ASP B O 1
ATOM 2331 N N . ARG B 1 83 ? 28.203 -5.691 -6.5 1 96.62 83 ARG B N 1
ATOM 2332 C CA . ARG B 1 83 ? 28.391 -4.973 -5.242 1 96.62 83 ARG B CA 1
ATOM 2333 C C . ARG B 1 83 ? 29.5 -3.932 -5.379 1 96.62 83 ARG B C 1
ATOM 2335 O O . ARG B 1 83 ? 29.672 -3.076 -4.508 1 96.62 83 ARG B O 1
ATOM 2342 N N . SER B 1 84 ? 30.219 -3.91 -6.461 1 95.94 84 SER B N 1
ATOM 2343 C CA . SER B 1 84 ? 31.312 -2.971 -6.668 1 95.94 84 SER B CA 1
ATOM 2344 C C . SER B 1 84 ? 30.812 -1.676 -7.305 1 95.94 84 SER B C 1
ATOM 2346 O O . SER B 1 84 ? 31.547 -0.677 -7.328 1 95.94 84 SER B O 1
ATOM 2348 N N . THR B 1 85 ? 29.578 -1.653 -7.812 1 96.81 85 THR B N 1
ATOM 2349 C CA . THR B 1 85 ? 29 -0.448 -8.398 1 96.81 85 THR B CA 1
ATOM 2350 C C . THR B 1 85 ? 28.688 0.582 -7.309 1 96.81 85 THR B C 1
ATOM 2352 O O . THR B 1 85 ? 28.406 0.22 -6.164 1 96.81 85 THR B O 1
ATOM 2355 N N . PRO B 1 86 ? 28.766 1.878 -7.648 1 97.56 86 PRO B N 1
ATOM 2356 C CA . PRO B 1 86 ? 28.469 2.916 -6.66 1 97.56 86 PRO B CA 1
ATOM 2357 C C . PRO B 1 86 ? 27.094 2.736 -6.023 1 97.56 86 PRO B C 1
ATOM 2359 O O . PRO B 1 86 ? 26.156 2.25 -6.676 1 97.56 86 PRO B O 1
ATOM 2362 N N . LEU B 1 87 ? 26.969 3.137 -4.84 1 97.75 87 LEU B N 1
ATOM 2363 C CA . LEU B 1 87 ? 25.812 2.871 -3.994 1 97.75 87 LEU B CA 1
ATOM 2364 C C . LEU B 1 87 ? 24.516 3.264 -4.703 1 97.75 87 LEU B C 1
ATOM 2366 O O . LEU B 1 87 ? 23.594 2.455 -4.809 1 97.75 87 LEU B O 1
ATOM 2370 N N . ARG B 1 88 ? 24.406 4.516 -5.16 1 98.25 88 ARG B N 1
ATOM 2371 C CA . ARG B 1 88 ? 23.172 4.98 -5.785 1 98.25 88 ARG B CA 1
ATOM 2372 C C . ARG B 1 88 ? 22.766 4.078 -6.949 1 98.25 88 ARG B C 1
ATOM 2374 O O . ARG B 1 88 ? 21.609 3.703 -7.078 1 98.25 88 ARG B O 1
ATOM 2381 N N . GLU B 1 89 ? 23.719 3.715 -7.809 1 98.38 89 GLU B N 1
ATOM 2382 C CA . GLU B 1 89 ? 23.438 2.861 -8.961 1 98.38 89 GLU B CA 1
ATOM 2383 C C . GLU B 1 89 ? 22.969 1.479 -8.523 1 98.38 89 GLU B C 1
ATOM 2385 O O . GLU B 1 89 ? 22.047 0.916 -9.117 1 98.38 89 GLU B O 1
ATOM 2390 N N . ARG B 1 90 ? 23.562 0.993 -7.566 1 98.25 90 ARG B N 1
ATOM 2391 C CA . ARG B 1 90 ? 23.188 -0.306 -7.016 1 98.25 90 ARG B CA 1
ATOM 2392 C C . ARG B 1 90 ? 21.766 -0.275 -6.461 1 98.25 90 ARG B C 1
ATOM 2394 O O . ARG B 1 90 ? 20.984 -1.197 -6.691 1 98.25 90 ARG B O 1
ATOM 2401 N N . LEU B 1 91 ? 21.438 0.778 -5.77 1 98.81 91 LEU B N 1
ATOM 2402 C CA . LEU B 1 91 ? 20.109 0.917 -5.18 1 98.81 91 LEU B CA 1
ATOM 2403 C C . LEU B 1 91 ? 19.047 1.06 -6.262 1 98.81 91 LEU B C 1
ATOM 2405 O O . LEU B 1 91 ? 17.953 0.507 -6.141 1 98.81 91 LEU B O 1
ATOM 2409 N N . VAL B 1 92 ? 19.359 1.791 -7.262 1 98.88 92 VAL B N 1
ATOM 2410 C CA . VAL B 1 92 ? 18.406 1.954 -8.367 1 98.88 92 VAL B CA 1
ATOM 2411 C C . VAL B 1 92 ? 18.141 0.602 -9.023 1 98.88 92 VAL B C 1
ATOM 2413 O O . VAL B 1 92 ? 16.984 0.248 -9.281 1 98.88 92 VAL B O 1
ATOM 2416 N N . ALA B 1 93 ? 19.219 -0.167 -9.258 1 98.88 93 ALA B N 1
ATOM 2417 C CA . ALA B 1 93 ? 19.062 -1.509 -9.82 1 98.88 93 ALA B CA 1
ATOM 2418 C C . ALA B 1 93 ? 18.203 -2.385 -8.906 1 98.88 93 ALA B C 1
ATOM 2420 O O . ALA B 1 93 ? 17.344 -3.127 -9.383 1 98.88 93 ALA B O 1
ATOM 2421 N N . MET B 1 94 ? 18.453 -2.311 -7.68 1 98.88 94 MET B N 1
ATOM 2422 C CA . MET B 1 94 ? 17.703 -3.074 -6.684 1 98.88 94 MET B CA 1
ATOM 2423 C C . MET B 1 94 ? 16.234 -2.703 -6.707 1 98.88 94 MET B C 1
ATOM 2425 O O . MET B 1 94 ? 15.367 -3.58 -6.762 1 98.88 94 MET B O 1
ATOM 2429 N N . VAL B 1 95 ? 15.883 -1.393 -6.66 1 98.94 95 VAL B N 1
ATOM 2430 C CA . VAL B 1 95 ? 14.508 -0.917 -6.652 1 98.94 95 VAL B CA 1
ATOM 2431 C C . VAL B 1 95 ? 13.812 -1.342 -7.945 1 98.94 95 VAL B C 1
ATOM 2433 O O . VAL B 1 95 ? 12.633 -1.706 -7.93 1 98.94 95 VAL B O 1
ATOM 2436 N N . ASP B 1 96 ? 14.539 -1.361 -9.023 1 98.81 96 ASP B N 1
ATOM 2437 C CA . ASP B 1 96 ? 13.969 -1.805 -10.297 1 98.81 96 ASP B CA 1
ATOM 2438 C C . ASP B 1 96 ? 13.531 -3.264 -10.219 1 98.81 96 ASP B C 1
ATOM 2440 O O . ASP B 1 96 ? 12.445 -3.617 -10.688 1 98.81 96 ASP B O 1
ATOM 2444 N N . VAL B 1 97 ? 14.375 -4.094 -9.688 1 98.81 97 VAL B N 1
ATOM 2445 C CA . VAL B 1 97 ? 14.055 -5.508 -9.539 1 98.81 97 VAL B CA 1
ATOM 2446 C C . VAL B 1 97 ? 12.812 -5.668 -8.664 1 98.81 97 VAL B C 1
ATOM 2448 O O . VAL B 1 97 ? 11.883 -6.395 -9.023 1 98.81 97 VAL B O 1
ATOM 2451 N N . VAL B 1 98 ? 12.773 -4.988 -7.559 1 98.81 98 VAL B N 1
ATOM 2452 C CA . VAL B 1 98 ? 11.664 -5.086 -6.613 1 98.81 98 VAL B CA 1
ATOM 2453 C C . VAL B 1 98 ? 10.391 -4.547 -7.258 1 98.81 98 VAL B C 1
ATOM 2455 O O . VAL B 1 98 ? 9.32 -5.156 -7.137 1 98.81 98 VAL B O 1
ATOM 2458 N N . ALA B 1 99 ? 10.516 -3.41 -7.938 1 98.69 99 ALA B N 1
ATOM 2459 C CA . ALA B 1 99 ? 9.359 -2.797 -8.594 1 98.69 99 ALA B CA 1
ATOM 2460 C C . ALA B 1 99 ? 8.75 -3.738 -9.625 1 98.69 99 ALA B C 1
ATOM 2462 O O . ALA B 1 99 ? 7.531 -3.852 -9.727 1 98.69 99 ALA B O 1
ATOM 2463 N N . ARG B 1 100 ? 9.594 -4.379 -10.398 1 98.25 100 ARG B N 1
ATOM 2464 C CA . ARG B 1 100 ? 9.102 -5.316 -11.398 1 98.25 100 ARG B CA 1
ATOM 2465 C C . ARG B 1 100 ? 8.375 -6.488 -10.75 1 98.25 100 ARG B C 1
ATOM 2467 O O . ARG B 1 100 ? 7.324 -6.922 -11.227 1 98.25 100 ARG B O 1
ATOM 2474 N N . HIS B 1 101 ? 8.953 -7 -9.711 1 97.81 101 HIS B N 1
ATOM 2475 C CA . HIS B 1 101 ? 8.312 -8.086 -8.977 1 97.81 101 HIS B CA 1
ATOM 2476 C C . HIS B 1 101 ? 6.957 -7.66 -8.43 1 97.81 101 HIS B C 1
ATOM 2478 O O . HIS B 1 101 ? 5.969 -8.383 -8.57 1 97.81 101 HIS B O 1
ATOM 2484 N N . LEU B 1 102 ? 6.887 -6.508 -7.836 1 96.69 102 LEU B N 1
ATOM 2485 C CA . LEU B 1 102 ? 5.648 -5.988 -7.27 1 96.69 102 LEU B CA 1
ATOM 2486 C C . LEU B 1 102 ? 4.613 -5.742 -8.359 1 96.69 102 LEU B C 1
ATOM 2488 O O . LEU B 1 102 ? 3.432 -6.051 -8.188 1 96.69 102 LEU B O 1
ATOM 2492 N N . HIS B 1 103 ? 5.062 -5.207 -9.422 1 96.25 103 HIS B N 1
ATOM 2493 C CA . HIS B 1 103 ? 4.156 -4.949 -10.531 1 96.25 103 HIS B CA 1
ATOM 2494 C C . HIS B 1 103 ? 3.465 -6.23 -10.992 1 96.25 103 HIS B C 1
ATOM 2496 O O . HIS B 1 103 ? 2.248 -6.246 -11.188 1 96.25 103 HIS B O 1
ATOM 2502 N N . ARG B 1 104 ? 4.25 -7.27 -11.148 1 95.5 104 ARG B N 1
ATOM 2503 C CA . ARG B 1 104 ? 3.699 -8.57 -11.523 1 95.5 104 ARG B CA 1
ATOM 2504 C C . ARG B 1 104 ? 2.703 -9.062 -10.484 1 95.5 104 ARG B C 1
ATOM 2506 O O . ARG B 1 104 ? 1.637 -9.578 -10.836 1 95.5 104 ARG B O 1
ATOM 2513 N N . ALA B 1 105 ? 3.059 -8.938 -9.273 1 93.88 105 ALA B N 1
ATOM 2514 C CA . ALA B 1 105 ? 2.184 -9.367 -8.188 1 93.88 105 ALA B CA 1
ATOM 2515 C C . ALA B 1 105 ? 0.877 -8.578 -8.188 1 93.88 105 ALA B C 1
ATOM 2517 O O . ALA B 1 105 ? -0.204 -9.156 -8.047 1 93.88 105 ALA B O 1
ATOM 2518 N N . PHE B 1 106 ? 1 -7.262 -8.352 1 92.5 106 PHE B N 1
ATOM 2519 C CA . PHE B 1 106 ? -0.181 -6.406 -8.398 1 92.5 106 PHE B CA 1
ATOM 2520 C C . PHE B 1 106 ? -1.104 -6.82 -9.539 1 92.5 106 PHE B C 1
ATOM 2522 O O . PHE B 1 106 ? -2.32 -6.906 -9.359 1 92.5 106 PHE B O 1
ATOM 2529 N N . LEU B 1 107 ? -0.583 -7.074 -10.664 1 92.94 107 LEU B N 1
ATOM 2530 C CA . LEU B 1 107 ? -1.364 -7.5 -11.828 1 92.94 107 LEU B CA 1
ATOM 2531 C C . LEU B 1 107 ? -2.084 -8.812 -11.547 1 92.94 107 LEU B C 1
ATOM 2533 O O . LEU B 1 107 ? -3.252 -8.977 -11.906 1 92.94 107 LEU B O 1
ATOM 2537 N N . LEU B 1 108 ? -1.363 -9.703 -10.93 1 93.06 108 LEU B N 1
ATOM 2538 C CA . LEU B 1 108 ? -1.95 -11.008 -10.641 1 93.06 108 LEU B CA 1
ATOM 2539 C C . LEU B 1 108 ? -3.062 -10.883 -9.602 1 93.06 108 LEU B C 1
ATOM 2541 O O . LEU B 1 108 ? -4.121 -11.5 -9.742 1 93.06 108 LEU B O 1
ATOM 2545 N N . ILE B 1 109 ? -2.84 -10.133 -8.586 1 90.06 109 ILE B N 1
ATOM 2546 C CA . ILE B 1 109 ? -3.84 -9.883 -7.559 1 90.06 109 ILE B CA 1
ATOM 2547 C C . ILE B 1 109 ? -5.094 -9.289 -8.188 1 90.06 109 ILE B C 1
ATOM 2549 O O . ILE B 1 109 ? -6.211 -9.727 -7.902 1 90.06 109 ILE B O 1
ATOM 2553 N N . SER B 1 110 ? -4.906 -8.359 -9.023 1 88.12 110 SER B N 1
ATOM 2554 C CA . SER B 1 110 ? -6.02 -7.734 -9.727 1 88.12 110 SER B CA 1
ATOM 2555 C C . SER B 1 110 ? -6.766 -8.75 -10.594 1 88.12 110 SER B C 1
ATOM 2557 O O . SER B 1 110 ? -7.992 -8.828 -10.555 1 88.12 110 SER B O 1
ATOM 2559 N N . ALA B 1 111 ? -6.059 -9.516 -11.32 1 90.81 111 ALA B N 1
ATOM 2560 C CA . ALA B 1 111 ? -6.645 -10.5 -12.219 1 90.81 111 ALA B CA 1
ATOM 2561 C C . ALA B 1 111 ? -7.445 -11.547 -11.445 1 90.81 111 ALA B C 1
ATOM 2563 O O . ALA B 1 111 ? -8.484 -12.016 -11.922 1 90.81 111 ALA B O 1
ATOM 2564 N N . LEU B 1 112 ? -6.984 -11.875 -10.281 1 89.81 112 LEU B N 1
ATOM 2565 C CA . LEU B 1 112 ? -7.605 -12.914 -9.477 1 89.81 112 LEU B CA 1
ATOM 2566 C C . LEU B 1 112 ? -8.719 -12.336 -8.609 1 89.81 112 LEU B C 1
ATOM 2568 O O . LEU B 1 112 ? -9.43 -13.078 -7.926 1 89.81 112 LEU B O 1
ATOM 2572 N N . GLY B 1 113 ? -8.852 -11.039 -8.617 1 82.94 113 GLY B N 1
ATOM 2573 C CA . GLY B 1 113 ? -9.891 -10.391 -7.832 1 82.94 113 GLY B CA 1
ATOM 2574 C C . GLY B 1 113 ? -9.641 -10.469 -6.34 1 82.94 113 GLY B C 1
ATOM 2575 O O . GLY B 1 113 ? -10.586 -10.578 -5.555 1 82.94 113 GLY B O 1
ATOM 2576 N N . LEU B 1 114 ? -8.375 -10.539 -6.078 1 75.94 114 LEU B N 1
ATOM 2577 C CA . LEU B 1 114 ? -8.023 -10.633 -4.664 1 75.94 114 LEU B CA 1
ATOM 2578 C C . LEU B 1 114 ? -8.125 -9.266 -3.992 1 75.94 114 LEU B C 1
ATOM 2580 O O . LEU B 1 114 ? -7.828 -8.242 -4.613 1 75.94 114 LEU B O 1
ATOM 2584 N N . THR B 1 115 ? -8.758 -9.18 -2.783 1 64.12 115 THR B N 1
ATOM 2585 C CA . THR B 1 115 ? -9.062 -7.953 -2.049 1 64.12 115 THR B CA 1
ATOM 2586 C C . THR B 1 115 ? -7.816 -7.441 -1.323 1 64.12 115 THR B C 1
ATOM 2588 O O . THR B 1 115 ? -7.789 -6.297 -0.862 1 64.12 115 THR B O 1
ATOM 2591 N N . GLY B 1 116 ? -6.805 -8.148 -1.279 1 64.25 116 GLY B N 1
ATOM 2592 C CA . GLY B 1 116 ? -5.598 -7.797 -0.543 1 64.25 116 GLY B CA 1
ATOM 2593 C C . GLY B 1 116 ? -4.734 -9 -0.212 1 64.25 116 GLY B C 1
ATOM 2594 O O . GLY B 1 116 ? -5.039 -10.117 -0.62 1 64.25 116 GLY B O 1
ATOM 2595 N N . PRO B 1 117 ? -3.645 -8.633 0.469 1 68.44 117 PRO B N 1
ATOM 2596 C CA . PRO B 1 117 ? -2.779 -9.742 0.868 1 68.44 117 PRO B CA 1
ATOM 2597 C C . PRO B 1 117 ? -3.455 -10.695 1.853 1 68.44 117 PRO B C 1
ATOM 2599 O O . PRO B 1 117 ? -4.223 -10.258 2.713 1 68.44 117 PRO B O 1
ATOM 2602 N N . PRO B 1 118 ? -3.299 -11.961 1.53 1 72.94 118 PRO B N 1
ATOM 2603 C CA . PRO B 1 118 ? -3.807 -12.906 2.527 1 72.94 118 PRO B CA 1
ATOM 2604 C C . PRO B 1 118 ? -3.234 -12.656 3.922 1 72.94 118 PRO B C 1
ATOM 2606 O O . PRO B 1 118 ? -2.047 -12.359 4.062 1 72.94 118 PRO B O 1
ATOM 2609 N N . THR B 1 119 ? -4.121 -12.672 4.91 1 74 119 THR B N 1
ATOM 2610 C CA . THR B 1 119 ? -3.67 -12.359 6.262 1 74 119 THR B CA 1
ATOM 2611 C C . THR B 1 119 ? -3.578 -13.617 7.113 1 74 119 THR B C 1
ATOM 2613 O O . THR B 1 119 ? -2.967 -13.609 8.18 1 74 119 THR B O 1
ATOM 2616 N N . GLU B 1 120 ? -4.133 -14.688 6.547 1 77.12 120 GLU B N 1
ATOM 2617 C CA . GLU B 1 120 ? -4.082 -15.938 7.293 1 77.12 120 GLU B CA 1
ATOM 2618 C C . GLU B 1 120 ? -3.943 -17.141 6.352 1 77.12 120 GLU B C 1
ATOM 2620 O O . GLU B 1 120 ? -4.105 -17 5.137 1 77.12 120 GLU B O 1
ATOM 2625 N N . GLY B 1 121 ? -3.455 -18.25 6.953 1 86.25 121 GLY B N 1
ATOM 2626 C CA . GLY B 1 121 ? -3.359 -19.484 6.211 1 86.25 121 GLY B CA 1
ATOM 2627 C C . GLY B 1 121 ? -2.062 -19.625 5.434 1 86.25 121 GLY B C 1
ATOM 2628 O O . GLY B 1 121 ? -1.121 -18.859 5.652 1 86.25 121 GLY B O 1
ATOM 2629 N N . PRO B 1 122 ? -2.031 -20.562 4.594 1 86.25 122 PRO B N 1
ATOM 2630 C CA . PRO B 1 122 ? -0.797 -20.891 3.879 1 86.25 122 PRO B CA 1
ATOM 2631 C C . PRO B 1 122 ? -0.338 -19.781 2.941 1 86.25 122 PRO B C 1
ATOM 2633 O O . PRO B 1 122 ? 0.864 -19.547 2.795 1 86.25 122 PRO B O 1
ATOM 2636 N N . ALA B 1 123 ? -1.248 -19.188 2.324 1 86.25 123 ALA B N 1
ATOM 2637 C CA . ALA B 1 123 ? -0.898 -18.094 1.414 1 86.25 123 ALA B CA 1
ATOM 2638 C C . ALA B 1 123 ? -0.259 -16.938 2.168 1 86.25 123 ALA B C 1
ATOM 2640 O O . ALA B 1 123 ? 0.689 -16.312 1.679 1 86.25 123 ALA B O 1
ATOM 2641 N N . ALA B 1 124 ? -0.743 -16.672 3.352 1 88 124 ALA B N 1
ATOM 2642 C CA . ALA B 1 124 ? -0.19 -15.617 4.191 1 88 124 ALA B CA 1
ATOM 2643 C C . ALA B 1 124 ? 1.225 -15.961 4.648 1 88 124 ALA B C 1
ATOM 2645 O O . ALA B 1 124 ? 2.102 -15.094 4.684 1 88 124 ALA B O 1
ATOM 2646 N N . GLU B 1 125 ? 1.411 -17.172 4.977 1 91.19 125 GLU B N 1
ATOM 2647 C CA . GLU B 1 125 ? 2.732 -17.625 5.402 1 91.19 125 GLU B CA 1
ATOM 2648 C C . GLU B 1 125 ? 3.742 -17.531 4.262 1 91.19 125 GLU B C 1
ATOM 2650 O O . GLU B 1 125 ? 4.875 -17.094 4.465 1 91.19 125 GLU B O 1
ATOM 2655 N N . ARG B 1 126 ? 3.309 -17.906 3.127 1 91.56 126 ARG B N 1
ATOM 2656 C CA . ARG B 1 126 ? 4.172 -17.812 1.953 1 91.56 126 ARG B CA 1
ATOM 2657 C C . ARG B 1 126 ? 4.543 -16.359 1.671 1 91.56 126 ARG B C 1
ATOM 2659 O O . ARG B 1 126 ? 5.695 -16.062 1.347 1 91.56 126 ARG B O 1
ATOM 2666 N N . ARG B 1 127 ? 3.604 -15.531 1.8 1 91.69 127 ARG B N 1
ATOM 2667 C CA . ARG B 1 127 ? 3.857 -14.109 1.596 1 91.69 127 ARG B CA 1
ATOM 2668 C C . ARG B 1 127 ? 4.879 -13.586 2.604 1 91.69 127 ARG B C 1
ATOM 2670 O O . ARG B 1 127 ? 5.805 -12.859 2.236 1 91.69 127 ARG B O 1
ATOM 2677 N N . ARG B 1 128 ? 4.691 -13.945 3.812 1 93 128 ARG B N 1
ATOM 2678 C CA . ARG B 1 128 ? 5.605 -13.508 4.863 1 93 128 ARG B CA 1
ATOM 2679 C C . ARG B 1 128 ? 7.031 -13.969 4.578 1 93 128 ARG B C 1
ATOM 2681 O O . ARG B 1 128 ? 7.977 -13.195 4.723 1 93 128 ARG B O 1
ATOM 2688 N N . ARG B 1 129 ? 7.148 -15.164 4.156 1 94.56 129 ARG B N 1
ATOM 2689 C CA . ARG B 1 129 ? 8.461 -15.703 3.832 1 94.56 129 ARG B CA 1
ATOM 2690 C C . ARG B 1 129 ? 9.086 -14.961 2.652 1 94.56 129 ARG B C 1
ATOM 2692 O O . ARG B 1 129 ? 10.281 -14.672 2.656 1 94.56 129 ARG B O 1
ATOM 2699 N N . THR B 1 130 ? 8.281 -14.742 1.729 1 95.69 130 THR B N 1
ATOM 2700 C CA . THR B 1 130 ? 8.742 -14 0.555 1 95.69 130 THR B CA 1
ATOM 2701 C C . THR B 1 130 ? 9.195 -12.602 0.942 1 95.69 130 THR B C 1
ATOM 2703 O O . THR B 1 130 ? 10.266 -12.148 0.518 1 95.69 130 THR B O 1
ATOM 2706 N N . ASP B 1 131 ? 8.43 -11.953 1.761 1 94.88 131 ASP B N 1
ATOM 2707 C CA . ASP B 1 131 ? 8.773 -10.609 2.219 1 94.88 131 ASP B CA 1
ATOM 2708 C C . ASP B 1 131 ? 10.102 -10.609 2.975 1 94.88 131 ASP B C 1
ATOM 2710 O O . ASP B 1 131 ? 10.945 -9.734 2.754 1 94.88 131 ASP B O 1
ATOM 2714 N N . GLU B 1 132 ? 10.273 -11.562 3.779 1 96.25 132 GLU B N 1
ATOM 2715 C CA . GLU B 1 132 ? 11.508 -11.68 4.559 1 96.25 132 GLU B CA 1
ATOM 2716 C C . GLU B 1 132 ? 12.711 -11.93 3.656 1 96.25 132 GLU B C 1
ATOM 2718 O O . GLU B 1 132 ? 13.781 -11.367 3.871 1 96.25 132 GLU B O 1
ATOM 2723 N N . ALA B 1 133 ? 12.523 -12.766 2.676 1 98 133 ALA B N 1
ATOM 2724 C CA . ALA B 1 133 ? 13.594 -13.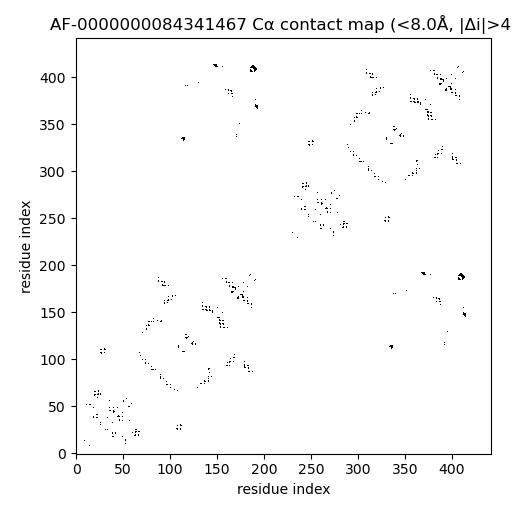062 1.73 1 98 133 ALA B CA 1
ATOM 2725 C C . ALA B 1 133 ? 14.008 -11.812 0.955 1 98 133 ALA B C 1
ATOM 2727 O O . ALA B 1 133 ? 15.195 -11.578 0.736 1 98 133 ALA B O 1
ATOM 2728 N N . PHE B 1 134 ? 13.078 -11.055 0.587 1 98.25 134 PHE B N 1
ATOM 2729 C CA . PHE B 1 134 ? 13.375 -9.82 -0.132 1 98.25 134 PHE B CA 1
ATOM 2730 C C . PHE B 1 134 ? 14.133 -8.844 0.759 1 98.25 134 PHE B C 1
ATOM 2732 O O . PHE B 1 134 ? 15.117 -8.242 0.329 1 98.25 134 PHE B O 1
ATOM 2739 N N . LEU B 1 135 ? 13.625 -8.68 1.968 1 98 135 LEU B N 1
ATOM 2740 C CA . LEU B 1 135 ? 14.297 -7.758 2.875 1 98 135 LEU B CA 1
ATOM 2741 C C . LEU B 1 135 ? 15.75 -8.18 3.105 1 98 135 LEU B C 1
ATOM 2743 O O . LEU B 1 135 ? 16.656 -7.34 3.104 1 98 135 LEU B O 1
ATOM 2747 N N . ALA B 1 136 ? 15.961 -9.445 3.273 1 98.44 136 ALA B N 1
ATOM 2748 C CA . ALA B 1 136 ? 17.312 -9.961 3.467 1 98.44 136 ALA B CA 1
ATOM 2749 C C . ALA B 1 136 ? 18.172 -9.695 2.242 1 98.44 136 ALA B C 1
ATOM 2751 O O . ALA B 1 136 ? 19.328 -9.25 2.371 1 98.44 136 ALA B O 1
ATOM 2752 N N . ALA B 1 137 ? 17.656 -9.969 1.078 1 98.75 137 ALA B N 1
ATOM 2753 C CA . ALA B 1 137 ? 18.391 -9.758 -0.165 1 98.75 137 ALA B CA 1
ATOM 2754 C C . ALA B 1 137 ? 18.719 -8.281 -0.369 1 98.75 137 ALA B C 1
ATOM 2756 O O . ALA B 1 137 ? 19.828 -7.93 -0.758 1 98.75 137 ALA B O 1
ATOM 2757 N N . MET B 1 138 ? 17.797 -7.441 -0.1 1 98.81 138 MET B N 1
ATOM 2758 C CA . MET B 1 138 ? 18 -6 -0.239 1 98.81 138 MET B CA 1
ATOM 2759 C C . MET B 1 138 ? 19.047 -5.496 0.757 1 98.81 138 MET B C 1
ATOM 2761 O O . MET B 1 138 ? 19.875 -4.66 0.416 1 98.81 138 MET B O 1
ATOM 2765 N N . THR B 1 139 ? 18.922 -5.969 1.956 1 98.75 139 THR B N 1
ATOM 2766 C CA . THR B 1 139 ? 19.891 -5.602 2.98 1 98.75 139 THR B CA 1
ATOM 2767 C C . THR B 1 139 ? 21.312 -5.965 2.543 1 98.75 139 THR B C 1
ATOM 2769 O O . THR B 1 139 ? 22.25 -5.184 2.729 1 98.75 139 THR B O 1
ATOM 2772 N N . ALA B 1 140 ? 21.422 -7.117 1.943 1 98.56 140 ALA B N 1
ATOM 2773 C CA . ALA B 1 140 ? 22.719 -7.578 1.474 1 98.56 140 ALA B CA 1
ATOM 2774 C C . ALA B 1 140 ? 23.266 -6.656 0.39 1 98.56 140 ALA B C 1
ATOM 2776 O O . ALA B 1 140 ? 24.484 -6.449 0.302 1 98.56 140 ALA B O 1
ATOM 2777 N N . VAL B 1 141 ? 22.422 -6.109 -0.43 1 98.56 141 VAL B N 1
ATOM 2778 C CA . VAL B 1 141 ? 22.828 -5.199 -1.496 1 98.56 141 VAL B CA 1
ATOM 2779 C C . VAL B 1 141 ? 23.375 -3.904 -0.892 1 98.56 141 VAL B C 1
ATOM 2781 O O . VAL B 1 141 ? 24.297 -3.299 -1.43 1 98.56 141 VAL B O 1
ATOM 2784 N N . VAL B 1 142 ? 22.859 -3.463 0.259 1 98.38 142 VAL B N 1
ATOM 2785 C CA . VAL B 1 142 ? 23.156 -2.18 0.884 1 98.38 142 VAL B CA 1
ATOM 2786 C C . VAL B 1 142 ? 24.344 -2.33 1.828 1 98.38 142 VAL B C 1
ATOM 2788 O O . VAL B 1 142 ? 25.109 -1.378 2.043 1 98.38 142 VAL B O 1
ATOM 2791 N N . ALA B 1 143 ? 24.609 -3.48 2.334 1 97.88 143 ALA B N 1
ATOM 2792 C CA . ALA B 1 143 ? 25.453 -3.771 3.49 1 97.88 143 ALA B CA 1
ATOM 2793 C C . ALA B 1 143 ? 26.875 -3.262 3.271 1 97.88 143 ALA B C 1
ATOM 2795 O O . ALA B 1 143 ? 27.5 -2.725 4.191 1 97.88 143 ALA B O 1
ATOM 2796 N N . PRO B 1 144 ? 27.438 -3.301 2.076 1 97.62 144 PRO B N 1
ATOM 2797 C CA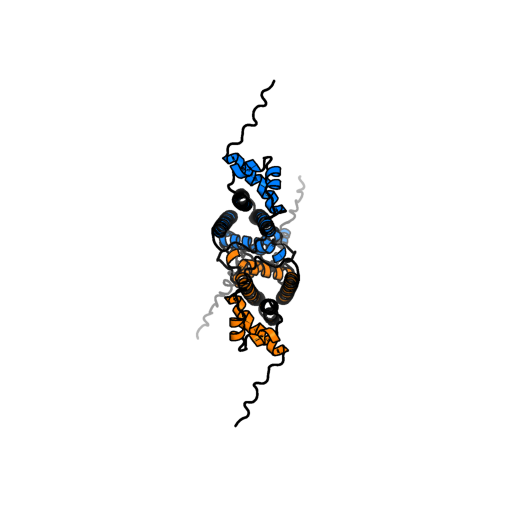 . PRO B 1 144 ? 28.828 -2.854 1.882 1 97.62 144 PRO B CA 1
ATOM 2798 C C . PRO B 1 144 ? 29 -1.364 2.162 1 97.62 144 PRO B C 1
ATOM 2800 O O . PRO B 1 144 ? 30.125 -0.907 2.381 1 97.62 144 PRO B O 1
ATOM 2803 N N . ASP B 1 145 ? 27.953 -0.604 2.182 1 97.69 145 ASP B N 1
ATOM 2804 C CA . ASP B 1 145 ? 28.047 0.843 2.348 1 97.69 145 ASP B CA 1
ATOM 2805 C C . ASP B 1 145 ? 27.469 1.283 3.689 1 97.69 145 ASP B C 1
ATOM 2807 O O . ASP B 1 145 ? 26.984 2.41 3.826 1 97.69 145 ASP B O 1
ATOM 2811 N N . ALA B 1 146 ? 27.453 0.448 4.641 1 97.81 146 ALA B N 1
ATOM 2812 C CA . ALA B 1 146 ? 26.891 0.732 5.953 1 97.81 146 ALA B CA 1
ATOM 2813 C C . ALA B 1 146 ? 27.484 2.01 6.543 1 97.81 146 ALA B C 1
ATOM 2815 O O . ALA B 1 146 ? 26.766 2.811 7.148 1 97.81 146 ALA B O 1
ATOM 2816 N N . ASP B 1 147 ? 28.719 2.297 6.277 1 96.69 147 ASP B N 1
ATOM 2817 C CA . ASP B 1 147 ? 29.422 3.428 6.879 1 96.69 147 ASP B CA 1
ATOM 2818 C C . ASP B 1 147 ? 29.016 4.742 6.211 1 96.69 147 ASP B C 1
ATOM 2820 O O . ASP B 1 147 ? 29.266 5.82 6.754 1 96.69 147 ASP B O 1
ATOM 2824 N N . ALA B 1 148 ? 28.422 4.641 5.098 1 96.75 148 ALA B N 1
ATOM 2825 C CA . ALA B 1 148 ? 28.031 5.828 4.348 1 96.75 148 ALA B CA 1
ATOM 2826 C C . ALA B 1 148 ? 26.594 6.23 4.688 1 96.75 148 ALA B C 1
ATOM 2828 O O . ALA B 1 148 ? 26.062 7.184 4.117 1 96.75 148 ALA B O 1
ATOM 2829 N N . LEU B 1 149 ? 26.016 5.52 5.668 1 98 149 LEU B N 1
ATOM 2830 C CA . LEU B 1 149 ? 24.609 5.727 5.965 1 98 149 LEU B CA 1
ATOM 2831 C C . LEU B 1 149 ? 24.406 6.16 7.414 1 98 149 LEU B C 1
ATOM 2833 O O . LEU B 1 149 ? 25.219 5.812 8.281 1 98 149 LEU B O 1
ATOM 2837 N N . THR B 1 150 ? 23.344 6.902 7.648 1 97.62 150 THR B N 1
ATOM 2838 C CA . THR B 1 150 ? 23 7.34 9 1 97.62 150 THR B CA 1
ATOM 2839 C C . THR B 1 150 ? 22.109 6.312 9.688 1 97.62 150 THR B C 1
ATOM 2841 O O . THR B 1 150 ? 21.766 6.465 10.867 1 97.62 150 THR B O 1
ATOM 2844 N N . VAL B 1 151 ? 21.703 5.238 8.953 1 97.94 151 VAL B N 1
ATOM 2845 C CA . VAL B 1 151 ? 20.859 4.164 9.477 1 97.94 151 VAL B CA 1
ATOM 2846 C C . VAL B 1 151 ? 21.469 2.812 9.102 1 97.94 151 VAL B C 1
ATOM 2848 O O . VAL B 1 151 ? 22.25 2.717 8.156 1 97.94 151 VAL B O 1
ATOM 2851 N N . PRO B 1 152 ? 21.109 1.793 9.812 1 98.19 152 PRO B N 1
ATOM 2852 C CA . PRO B 1 152 ? 21.578 0.468 9.398 1 98.19 152 PRO B CA 1
ATOM 2853 C C . PRO B 1 152 ? 21.078 0.076 8.008 1 98.19 152 PRO B C 1
ATOM 2855 O O . PRO B 1 152 ? 20 0.5 7.59 1 98.19 152 PRO B O 1
ATOM 2858 N N . PRO B 1 153 ? 21.812 -0.729 7.316 1 98.44 153 PRO B N 1
ATOM 2859 C CA . PRO B 1 153 ? 21.438 -1.164 5.969 1 98.44 153 PRO B CA 1
ATOM 2860 C C . PRO B 1 153 ? 20.016 -1.746 5.91 1 98.44 153 PRO B C 1
ATOM 2862 O O . PRO B 1 153 ? 19.281 -1.487 4.957 1 98.44 153 PRO B O 1
ATOM 2865 N N . ALA B 1 154 ? 19.594 -2.502 6.906 1 98.31 154 ALA B N 1
ATOM 2866 C CA . ALA B 1 154 ? 18.266 -3.119 6.926 1 98.31 154 ALA B CA 1
ATOM 2867 C C . ALA B 1 154 ? 17.172 -2.061 6.957 1 98.31 154 ALA B C 1
ATOM 2869 O O . ALA B 1 154 ? 16.094 -2.254 6.379 1 98.31 154 ALA B O 1
ATOM 2870 N N . GLU B 1 155 ? 17.406 -0.979 7.637 1 98.25 155 GLU B N 1
ATOM 2871 C CA . GLU B 1 155 ? 16.422 0.09 7.703 1 98.25 155 GLU B CA 1
ATOM 2872 C C . GLU B 1 155 ? 16.266 0.784 6.352 1 98.25 155 GLU B C 1
ATOM 2874 O O . GLU B 1 155 ? 15.141 1.073 5.922 1 98.25 155 GLU B O 1
ATOM 2879 N N . LEU B 1 156 ? 17.406 1.027 5.723 1 98.69 156 LEU B N 1
ATOM 2880 C CA . LEU B 1 156 ? 17.297 1.603 4.387 1 98.69 156 LEU B CA 1
ATOM 2881 C C . LEU B 1 156 ? 16.578 0.644 3.438 1 98.69 156 LEU B C 1
ATOM 2883 O O . LEU B 1 156 ? 15.727 1.062 2.65 1 98.69 156 LEU B O 1
ATOM 2887 N N . ALA B 1 157 ? 16.938 -0.617 3.516 1 98.69 157 ALA B N 1
ATOM 2888 C CA . ALA B 1 157 ? 16.266 -1.623 2.699 1 98.69 157 ALA B CA 1
ATOM 2889 C C . ALA B 1 157 ? 14.758 -1.608 2.939 1 98.69 157 ALA B C 1
ATOM 2891 O O . ALA B 1 157 ? 13.969 -1.662 1.993 1 98.69 157 ALA B O 1
ATOM 2892 N N . HIS B 1 158 ? 14.352 -1.536 4.145 1 98.62 158 HIS B N 1
ATOM 2893 C CA . HIS B 1 158 ? 12.945 -1.496 4.531 1 98.62 158 HIS B CA 1
ATOM 2894 C C . HIS B 1 158 ? 12.258 -0.252 3.977 1 98.62 158 HIS B C 1
ATOM 2896 O O . HIS B 1 158 ? 11.172 -0.344 3.391 1 98.62 158 HIS B O 1
ATOM 2902 N N . LEU B 1 159 ? 12.844 0.892 4.113 1 98.88 159 LEU B N 1
ATOM 2903 C CA . LEU B 1 159 ? 12.312 2.145 3.594 1 98.88 159 LEU B CA 1
ATOM 2904 C C . LEU B 1 159 ? 12.133 2.074 2.082 1 98.88 159 LEU B C 1
ATOM 2906 O O . LEU B 1 159 ? 11.094 2.465 1.554 1 98.88 159 LEU B O 1
ATOM 2910 N N . LEU B 1 160 ? 13.172 1.568 1.455 1 98.94 160 LEU B N 1
ATOM 2911 C CA . LEU B 1 160 ? 13.117 1.446 0.002 1 98.94 160 LEU B CA 1
ATOM 2912 C C . LEU B 1 160 ? 12 0.504 -0.426 1 98.94 160 LEU B C 1
ATOM 2914 O O . LEU B 1 160 ? 11.273 0.791 -1.381 1 98.94 160 LEU B O 1
ATOM 2918 N N . ARG B 1 161 ? 11.867 -0.587 0.233 1 98.69 161 ARG B N 1
ATOM 2919 C CA . ARG B 1 161 ? 10.805 -1.529 -0.086 1 98.69 161 ARG B CA 1
ATOM 2920 C C . ARG B 1 161 ? 9.43 -0.882 0.086 1 98.69 161 ARG B C 1
ATOM 2922 O O . ARG B 1 161 ? 8.562 -1.012 -0.781 1 98.69 161 ARG B O 1
ATOM 2929 N N . LEU B 1 162 ? 9.242 -0.189 1.185 1 98.69 162 LEU B N 1
ATOM 2930 C CA . LEU B 1 162 ? 7.965 0.441 1.504 1 98.69 162 LEU B CA 1
ATOM 2931 C C . LEU B 1 162 ? 7.609 1.505 0.471 1 98.69 162 LEU B C 1
ATOM 2933 O O . LEU B 1 162 ? 6.496 1.518 -0.056 1 98.69 162 LEU B O 1
ATOM 2937 N N . LEU B 1 163 ? 8.516 2.355 0.153 1 98.88 163 LEU B N 1
ATOM 2938 C CA . LEU B 1 163 ? 8.234 3.43 -0.795 1 98.88 163 LEU B CA 1
ATOM 2939 C C . LEU B 1 163 ? 8.055 2.875 -2.205 1 98.88 163 LEU B C 1
ATOM 2941 O O . LEU B 1 163 ? 7.246 3.391 -2.98 1 98.88 163 LEU B O 1
ATOM 2945 N N . THR B 1 164 ? 8.82 1.817 -2.547 1 98.81 164 THR B N 1
ATOM 2946 C CA . THR B 1 164 ? 8.633 1.164 -3.836 1 98.81 164 THR B CA 1
ATOM 2947 C C . THR B 1 164 ? 7.223 0.582 -3.943 1 98.81 164 THR B C 1
ATOM 2949 O O . THR B 1 164 ? 6.562 0.728 -4.973 1 98.81 164 THR B O 1
ATOM 2952 N N . PHE B 1 165 ? 6.801 -0.019 -2.924 1 97.88 165 PHE B N 1
ATOM 2953 C CA . PHE B 1 165 ? 5.469 -0.613 -2.912 1 97.88 165 PHE B CA 1
ATOM 2954 C C . PHE B 1 165 ? 4.41 0.43 -3.242 1 97.88 165 PHE B C 1
ATOM 2956 O O . PHE B 1 165 ? 3.695 0.305 -4.238 1 97.88 165 PHE B O 1
ATOM 2963 N N . SER B 1 166 ? 4.258 1.437 -2.436 1 97.75 166 SER B N 1
ATOM 2964 C CA . SER B 1 166 ? 3.227 2.449 -2.633 1 97.75 166 SER B CA 1
ATOM 2965 C C . SER B 1 166 ? 3.533 3.322 -3.846 1 97.75 166 SER B C 1
ATOM 2967 O O . SER B 1 166 ? 2.623 3.744 -4.559 1 97.75 166 SER B O 1
ATOM 2969 N N . GLY B 1 167 ? 4.82 3.543 -4.066 1 98.38 167 GLY B N 1
ATOM 2970 C CA . GLY B 1 167 ? 5.238 4.477 -5.102 1 98.38 167 GLY B CA 1
ATOM 2971 C C . GLY B 1 167 ? 5.059 3.926 -6.504 1 98.38 167 GLY B C 1
ATOM 2972 O O . GLY B 1 167 ? 5.039 4.684 -7.477 1 98.38 167 GLY B O 1
ATOM 2973 N N . THR B 1 168 ? 4.973 2.652 -6.617 1 97.81 168 THR B N 1
ATOM 2974 C CA . THR B 1 168 ? 4.84 2.074 -7.949 1 97.81 168 THR B CA 1
ATOM 2975 C C . THR B 1 168 ? 3.449 1.473 -8.141 1 97.81 168 THR B C 1
ATOM 2977 O O . THR B 1 168 ? 3.092 1.054 -9.242 1 97.81 168 THR B O 1
ATOM 2980 N N . HIS B 1 169 ? 2.674 1.384 -7.125 1 95 169 HIS B N 1
ATOM 2981 C CA . HIS B 1 169 ? 1.313 0.87 -7.242 1 95 169 HIS B CA 1
ATOM 2982 C C . HIS B 1 169 ? 0.424 1.836 -8.016 1 95 169 HIS B C 1
ATOM 2984 O O . HIS B 1 169 ? 0.314 3.01 -7.656 1 95 169 HIS B O 1
ATOM 2990 N N . PRO B 1 170 ? -0.295 1.384 -8.969 1 90.19 170 PRO B N 1
ATOM 2991 C CA . PRO B 1 170 ? -1.007 2.305 -9.859 1 90.19 170 PRO B CA 1
ATOM 2992 C C . PRO B 1 170 ? -2.096 3.096 -9.141 1 90.19 170 PRO B C 1
ATOM 2994 O O . PRO B 1 170 ? -2.289 4.281 -9.422 1 90.19 170 PRO B O 1
ATOM 2997 N N . VAL B 1 171 ? -2.76 2.494 -8.195 1 89.25 171 VAL B N 1
ATOM 2998 C CA . VAL B 1 171 ? -3.875 3.15 -7.52 1 89.25 171 VAL B CA 1
ATOM 2999 C C . VAL B 1 171 ? -3.357 3.98 -6.348 1 89.25 171 VAL B C 1
ATOM 3001 O O . VAL B 1 171 ? -3.74 5.141 -6.184 1 89.25 171 VAL B O 1
ATOM 3004 N N . ILE B 1 172 ? -2.451 3.455 -5.559 1 92.25 172 ILE B N 1
ATOM 3005 C CA . ILE B 1 172 ? -1.953 4.125 -4.359 1 92.25 172 ILE B CA 1
ATOM 3006 C C . ILE B 1 172 ? -1.188 5.387 -4.754 1 92.25 172 ILE B C 1
ATOM 3008 O O . ILE B 1 172 ? -1.28 6.41 -4.074 1 92.25 172 ILE B O 1
ATOM 3012 N N . SER B 1 173 ? -0.475 5.316 -5.867 1 95.56 173 SER B N 1
ATOM 3013 C CA . SER B 1 173 ? 0.304 6.453 -6.344 1 95.56 173 SER B CA 1
ATOM 3014 C C . SER B 1 173 ? -0.578 7.457 -7.082 1 95.56 173 SER B C 1
ATOM 3016 O O . SER B 1 173 ? -0.1 8.5 -7.527 1 95.56 173 SER B O 1
ATOM 3018 N N . GLN B 1 174 ? -1.866 7.145 -7.262 1 91.06 174 GLN B N 1
ATOM 3019 C CA . GLN B 1 174 ? -2.844 8.023 -7.898 1 91.06 174 GLN B CA 1
ATOM 3020 C C . GLN B 1 174 ? -2.441 8.344 -9.336 1 91.06 174 GLN B C 1
ATOM 3022 O O . GLN B 1 174 ? -2.537 9.492 -9.766 1 91.06 174 GLN B O 1
ATOM 3027 N N . GLY B 1 175 ? -1.909 7.344 -9.992 1 90.69 175 GLY B N 1
ATOM 3028 C CA . GLY B 1 175 ? -1.553 7.512 -11.391 1 90.69 175 GLY B CA 1
ATOM 3029 C C . GLY B 1 175 ? -0.259 8.273 -11.594 1 90.69 175 GLY B C 1
ATOM 3030 O O . GLY B 1 175 ? 0.064 8.68 -12.711 1 90.69 175 GLY B O 1
ATOM 3031 N N . ARG B 1 176 ? 0.426 8.547 -10.508 1 94.38 176 ARG B N 1
ATOM 3032 C CA . ARG B 1 176 ? 1.718 9.219 -10.547 1 94.38 176 ARG B CA 1
ATOM 3033 C C . ARG B 1 176 ? 2.803 8.367 -9.898 1 94.38 176 ARG B C 1
ATOM 3035 O O . ARG B 1 176 ? 3.361 8.75 -8.867 1 94.38 176 ARG B O 1
ATOM 3042 N N . PRO B 1 177 ? 3.131 7.25 -10.57 1 97.81 177 PRO B N 1
ATOM 3043 C CA . PRO B 1 177 ? 4.152 6.379 -9.977 1 97.81 177 PRO B CA 1
ATOM 3044 C C . PRO B 1 177 ? 5.527 7.035 -9.922 1 97.81 177 PRO B C 1
ATOM 3046 O O . PRO B 1 177 ? 5.82 7.934 -10.719 1 97.81 177 PRO B O 1
ATOM 3049 N N . LEU B 1 178 ? 6.293 6.598 -9.055 1 98.56 178 LEU B N 1
ATOM 3050 C CA . LEU B 1 178 ? 7.668 7.062 -8.914 1 98.56 178 LEU B CA 1
ATOM 3051 C C . LEU B 1 178 ? 8.625 6.172 -9.695 1 98.56 178 LEU B C 1
ATOM 3053 O O . LEU B 1 178 ? 8.445 4.953 -9.75 1 98.56 178 LEU B O 1
ATOM 3057 N N . SER B 1 179 ? 9.633 6.805 -10.258 1 98.38 179 SER B N 1
ATOM 3058 C CA . SER B 1 179 ? 10.719 6.023 -10.836 1 98.38 179 SER B CA 1
ATOM 3059 C C . SER B 1 179 ? 11.656 5.492 -9.75 1 98.38 179 SER B C 1
ATOM 3061 O O . SER B 1 179 ? 11.617 5.957 -8.609 1 98.38 179 SER B O 1
ATOM 3063 N N . ALA B 1 180 ? 12.461 4.516 -10.148 1 98.81 180 ALA B N 1
ATOM 3064 C CA . ALA B 1 180 ? 13.461 3.986 -9.227 1 98.81 180 ALA B CA 1
ATOM 3065 C C . ALA B 1 180 ? 14.406 5.086 -8.75 1 98.81 180 ALA B C 1
ATOM 3067 O O . ALA B 1 180 ? 14.766 5.133 -7.57 1 98.81 180 ALA B O 1
ATOM 3068 N N . GLU B 1 181 ? 14.781 5.992 -9.625 1 98.75 181 GLU B N 1
ATOM 3069 C CA . GLU B 1 181 ? 15.688 7.09 -9.297 1 98.75 181 GLU B CA 1
ATOM 3070 C C . GLU B 1 181 ? 15.055 8.039 -8.281 1 98.75 181 GLU B C 1
ATOM 3072 O O . GLU B 1 181 ? 15.711 8.469 -7.332 1 98.75 181 GLU B O 1
ATOM 3077 N N . GLN B 1 182 ? 13.828 8.367 -8.484 1 98.56 182 GLN B N 1
ATOM 3078 C CA . GLN B 1 182 ? 13.125 9.25 -7.559 1 98.56 182 GLN B CA 1
ATOM 3079 C C . GLN B 1 182 ? 13.07 8.641 -6.16 1 98.56 182 GLN B C 1
ATOM 3081 O O . GLN B 1 182 ? 13.281 9.336 -5.168 1 98.56 182 GLN B O 1
ATOM 3086 N N . ILE B 1 183 ? 12.734 7.348 -6.105 1 98.94 183 ILE B N 1
ATOM 3087 C CA . ILE B 1 183 ? 12.633 6.641 -4.832 1 98.94 183 ILE B CA 1
ATOM 3088 C C . ILE B 1 183 ? 13.984 6.648 -4.125 1 98.94 183 ILE B C 1
ATOM 3090 O O . ILE B 1 183 ? 14.07 7 -2.947 1 98.94 183 ILE B O 1
ATOM 3094 N N . VAL B 1 184 ? 15.008 6.32 -4.848 1 98.88 184 VAL B N 1
ATOM 3095 C CA . VAL B 1 184 ? 16.359 6.219 -4.281 1 98.88 184 VAL B CA 1
ATOM 3096 C C . VAL B 1 184 ? 16.844 7.602 -3.854 1 98.88 184 VAL B C 1
ATOM 3098 O O . VAL B 1 184 ? 17.328 7.773 -2.734 1 98.88 184 VAL B O 1
ATOM 3101 N N . ASP B 1 185 ? 16.688 8.602 -4.668 1 98.62 185 ASP B N 1
ATOM 3102 C CA . ASP B 1 185 ? 17.172 9.945 -4.367 1 98.62 185 ASP B CA 1
ATOM 3103 C C . ASP B 1 185 ? 16.453 10.531 -3.154 1 98.62 185 ASP B C 1
ATOM 3105 O O . ASP B 1 185 ? 17.078 11.164 -2.305 1 98.62 185 ASP B O 1
ATOM 3109 N N . ALA B 1 186 ? 15.195 10.273 -3.092 1 98.62 186 ALA B N 1
ATOM 3110 C CA . ALA B 1 186 ? 14.406 10.805 -1.982 1 98.62 186 ALA B CA 1
ATOM 3111 C C . ALA B 1 186 ? 14.875 10.234 -0.649 1 98.62 186 ALA B C 1
ATOM 3113 O O . ALA B 1 186 ? 14.977 10.953 0.344 1 98.62 186 ALA B O 1
ATOM 3114 N N . LEU B 1 187 ? 15.195 8.961 -0.642 1 98.81 187 LEU B N 1
ATOM 3115 C CA . LEU B 1 187 ? 15.516 8.312 0.628 1 98.81 187 LEU B CA 1
ATOM 3116 C C . LEU B 1 187 ? 17 8.43 0.943 1 98.81 187 LEU B C 1
ATOM 3118 O O . LEU B 1 187 ? 17.391 8.5 2.111 1 98.81 187 LEU B O 1
ATOM 3122 N N . LEU B 1 188 ? 17.844 8.477 -0.079 1 98.12 188 LEU B N 1
ATOM 3123 C CA . LEU B 1 188 ? 19.281 8.586 0.152 1 98.12 188 LEU B CA 1
ATOM 3124 C C . LEU B 1 188 ? 19.656 10.016 0.519 1 98.12 188 LEU B C 1
ATOM 3126 O O . LEU B 1 188 ? 20.344 10.25 1.52 1 98.12 188 LEU B O 1
ATOM 3130 N N . ASP B 1 189 ? 19.188 11.023 -0.228 1 96.75 189 ASP B N 1
ATOM 3131 C CA . ASP B 1 189 ? 19.688 12.391 -0.122 1 96.75 189 ASP B CA 1
ATOM 3132 C C . ASP B 1 189 ? 18.688 13.289 0.597 1 96.75 189 ASP B C 1
ATOM 3134 O O . ASP B 1 189 ? 19.047 14.328 1.135 1 96.75 189 ASP B O 1
ATOM 3138 N N . GLY B 1 190 ? 17.422 12.867 0.624 1 97.75 190 GLY B N 1
ATOM 3139 C CA . GLY B 1 190 ? 16.391 13.742 1.154 1 97.75 190 GLY B CA 1
ATOM 3140 C C . GLY B 1 190 ? 16.062 14.906 0.231 1 97.75 190 GLY B C 1
ATOM 3141 O O . GLY B 1 190 ? 16.641 15.031 -0.849 1 97.75 190 GLY B O 1
ATOM 3142 N N . VAL B 1 191 ? 15.102 15.727 0.671 1 97.25 191 VAL B N 1
ATOM 3143 C CA . VAL B 1 191 ? 14.641 16.766 -0.237 1 97.25 191 VAL B CA 1
ATOM 3144 C C . VAL B 1 191 ? 14.953 18.141 0.355 1 97.25 191 VAL B C 1
ATOM 3146 O O . VAL B 1 191 ? 14.578 19.172 -0.209 1 97.25 191 VAL B O 1
ATOM 3149 N N . ARG B 1 192 ? 15.578 18.172 1.518 1 95.69 192 ARG B N 1
ATOM 3150 C CA . ARG B 1 192 ? 15.977 19.453 2.107 1 95.69 192 ARG B CA 1
ATOM 3151 C C . ARG B 1 192 ? 17.125 20.078 1.325 1 95.69 192 ARG B C 1
ATOM 3153 O O . ARG B 1 192 ? 18.094 19.391 0.99 1 95.69 192 ARG B O 1
ATOM 3160 N N . ARG B 1 193 ? 17.016 21.281 1.004 1 93.19 193 ARG B N 1
ATOM 3161 C CA . ARG B 1 193 ? 18.094 22 0.357 1 93.19 193 ARG B CA 1
ATOM 3162 C C . ARG B 1 193 ? 19.266 22.219 1.321 1 93.19 193 ARG B C 1
ATOM 3164 O O . ARG B 1 193 ? 19.062 22.641 2.463 1 93.19 193 ARG B O 1
ATOM 3171 N N . ARG B 1 194 ? 20.422 21.859 0.947 1 83.75 194 ARG B N 1
ATOM 3172 C CA . ARG B 1 194 ? 21.609 22.062 1.767 1 83.75 194 ARG B CA 1
ATOM 3173 C C . ARG B 1 194 ? 22.438 23.234 1.256 1 83.75 194 ARG B C 1
ATOM 3175 O O . ARG B 1 194 ? 22.5 23.469 0.049 1 83.75 194 ARG B O 1
ATOM 3182 N N . ASP B 1 195 ? 22.562 24.344 2.072 1 69.5 195 ASP B N 1
ATOM 3183 C CA . ASP B 1 195 ? 23.391 25.5 1.742 1 69.5 195 ASP B CA 1
ATOM 3184 C C . ASP B 1 195 ? 24.828 25.094 1.459 1 69.5 195 ASP B C 1
ATOM 3186 O O . ASP B 1 195 ? 25.484 24.469 2.303 1 69.5 195 ASP B O 1
ATOM 3190 N N . ASP B 1 196 ? 25.078 24.609 0.349 1 56.78 196 ASP B N 1
ATOM 3191 C CA . ASP B 1 196 ? 26.5 24.562 0.068 1 56.78 196 ASP B CA 1
ATOM 3192 C C . ASP B 1 196 ? 27.203 25.828 0.556 1 56.78 196 ASP B C 1
ATOM 3194 O O . ASP B 1 196 ? 26.812 26.938 0.187 1 56.78 196 ASP B O 1
ATOM 3198 N N . GLY B 1 197 ? 27.531 26.031 1.775 1 50.38 197 GLY B N 1
ATOM 3199 C CA . GLY B 1 197 ? 28.375 27.172 2.1 1 50.38 197 GLY B CA 1
ATOM 3200 C C . GLY B 1 197 ? 29.094 27.75 0.891 1 50.38 197 GLY B C 1
ATOM 3201 O O . GLY B 1 197 ? 29.172 27.094 -0.154 1 50.38 197 GLY B O 1
ATOM 3202 N N . PRO B 1 198 ? 29.266 29.078 0.824 1 44.38 198 PRO B N 1
ATOM 3203 C CA . PRO B 1 198 ? 29.984 29.719 -0.277 1 44.38 198 PRO B CA 1
ATOM 3204 C C . PRO B 1 198 ? 31.141 28.875 -0.797 1 44.38 198 PRO B C 1
ATOM 3206 O O . PRO B 1 198 ? 31.812 28.188 -0.019 1 44.38 198 PRO B O 1
ATOM 3209 N N . ALA B 1 199 ? 31.109 28.219 -1.841 1 42.03 199 ALA B N 1
ATOM 3210 C CA . ALA B 1 199 ? 32.375 27.938 -2.486 1 42.03 199 ALA B CA 1
ATOM 3211 C C . ALA B 1 199 ? 33.375 29.078 -2.262 1 42.03 199 ALA B C 1
ATOM 3213 O O . ALA B 1 199 ? 33.375 30.062 -2.996 1 42.03 199 ALA B O 1
ATOM 3214 N N . GLN B 1 200 ? 33.594 29.609 -1.16 1 36.75 200 GLN B N 1
ATOM 3215 C CA . GLN B 1 200 ? 34.594 30.641 -0.951 1 36.75 200 GLN B CA 1
ATOM 3216 C C . GLN B 1 200 ? 35.812 30.406 -1.834 1 36.75 200 GLN B C 1
ATOM 3218 O O . GLN B 1 200 ? 36.375 31.344 -2.387 1 36.75 200 GLN B O 1
ATOM 3223 N N . ASP B 1 201 ? 36.625 29.312 -1.546 1 37.91 201 ASP B N 1
ATOM 3224 C CA . ASP B 1 201 ? 38.094 29.391 -1.647 1 37.91 201 ASP B CA 1
ATOM 3225 C C . ASP B 1 201 ? 38.562 29.25 -3.096 1 37.91 201 ASP B C 1
ATOM 3227 O O . ASP B 1 201 ? 39.75 29.062 -3.361 1 37.91 201 ASP B O 1
ATOM 3231 N N . ARG B 1 202 ? 37.719 28.672 -3.982 1 37.69 202 ARG B N 1
ATOM 3232 C CA . ARG B 1 202 ? 38.5 28.438 -5.176 1 37.69 202 ARG B CA 1
ATOM 3233 C C . ARG B 1 202 ? 38.844 29.75 -5.875 1 37.69 202 ARG B C 1
ATOM 3235 O O . ARG B 1 202 ? 39.438 29.75 -6.961 1 37.69 202 ARG B O 1
ATOM 3242 N N . ALA B 1 203 ? 38.188 30.812 -5.543 1 38.16 203 ALA B N 1
ATOM 3243 C CA . ALA B 1 203 ? 38.562 32.062 -6.176 1 38.16 203 ALA B CA 1
ATOM 3244 C C . ALA B 1 203 ? 39.969 32.5 -5.746 1 38.16 203 ALA B C 1
ATOM 3246 O O . ALA B 1 203 ? 40.562 33.375 -6.398 1 38.16 203 ALA B O 1
ATOM 3247 N N . ASP B 1 204 ? 40.375 32.156 -4.59 1 39.66 204 ASP B N 1
ATOM 3248 C CA . ASP B 1 204 ? 41.656 32.719 -4.164 1 39.66 204 ASP B CA 1
ATOM 3249 C C . ASP B 1 204 ? 42.812 32.094 -4.961 1 39.66 204 ASP B C 1
ATOM 3251 O O . ASP B 1 204 ? 43.938 32.562 -4.906 1 39.66 204 ASP B O 1
ATOM 3255 N N . HIS B 1 205 ? 42.531 30.828 -5.457 1 38.91 205 HIS B N 1
ATOM 3256 C CA . HIS B 1 205 ? 43.719 30.25 -6.074 1 38.91 205 HIS B CA 1
ATOM 3257 C C . HIS B 1 205 ? 44 30.906 -7.422 1 38.91 205 HIS B C 1
ATOM 3259 O O . HIS B 1 205 ? 45 30.578 -8.078 1 38.91 205 HIS B O 1
ATOM 3265 N N . ARG B 1 206 ? 42.969 31.469 -8.031 1 38.25 206 ARG B N 1
ATOM 3266 C CA . ARG B 1 206 ? 43.281 31.953 -9.375 1 38.25 206 ARG B CA 1
ATOM 3267 C C . ARG B 1 206 ? 44.062 33.25 -9.312 1 38.25 206 ARG B C 1
ATOM 3269 O O . ARG B 1 206 ? 44.5 33.781 -10.344 1 38.25 206 ARG B O 1
ATOM 3276 N N . ARG B 1 207 ? 43.906 33.938 -8.148 1 39.34 207 ARG B N 1
ATOM 3277 C CA . ARG B 1 207 ? 44.625 35.219 -8.211 1 39.34 207 ARG B CA 1
ATOM 3278 C C . ARG B 1 207 ? 46.125 35.031 -8.195 1 39.34 207 ARG B C 1
ATOM 3280 O O . ARG B 1 207 ? 46.875 35.906 -8.586 1 39.34 207 ARG B O 1
ATOM 3287 N N . THR B 1 208 ? 46.531 33.906 -7.543 1 39.47 208 THR B N 1
ATOM 3288 C CA . THR B 1 208 ? 47.938 34 -7.227 1 39.47 208 THR B CA 1
ATOM 3289 C C . THR B 1 208 ? 48.781 33.781 -8.484 1 39.47 208 THR B C 1
ATOM 3291 O O . THR B 1 208 ? 50 34.031 -8.469 1 39.47 208 THR B O 1
ATOM 3294 N N . ASP B 1 209 ? 48.188 33.094 -9.445 1 39.41 209 ASP B N 1
ATOM 3295 C CA . ASP B 1 209 ? 49.25 32.594 -10.312 1 39.41 209 ASP B CA 1
ATOM 3296 C C . ASP B 1 209 ? 49.719 33.688 -11.273 1 39.41 209 ASP B C 1
ATOM 3298 O O . ASP B 1 209 ? 50.438 33.406 -12.234 1 39.41 209 ASP B O 1
ATOM 3302 N N . HIS B 1 210 ? 48.969 34.812 -11.242 1 38.19 210 HIS B N 1
ATOM 3303 C CA . HIS B 1 210 ? 49.469 35.688 -12.305 1 38.19 210 HIS B CA 1
ATOM 3304 C C . HIS B 1 210 ? 50.812 36.281 -11.961 1 38.19 210 HIS B C 1
ATOM 3306 O O . HIS B 1 210 ? 50.906 37.281 -11.266 1 38.19 210 HIS B O 1
ATOM 3312 N N . HIS B 1 211 ? 51.812 35.469 -11.523 1 36.34 211 HIS B N 1
ATOM 3313 C CA . HIS B 1 211 ? 53.156 36.062 -11.383 1 36.34 211 HIS B CA 1
ATOM 3314 C C . HIS B 1 211 ? 53.625 36.719 -12.68 1 36.34 211 HIS B C 1
ATOM 3316 O O . HIS B 1 211 ? 53.656 36.062 -13.727 1 36.34 211 HIS B O 1
ATOM 3322 N N . PRO B 1 212 ? 53.438 38.062 -12.805 1 37.5 212 PRO B N 1
ATOM 3323 C CA . PRO B 1 212 ? 53.938 38.781 -13.984 1 37.5 212 PRO B CA 1
ATOM 3324 C C . PRO B 1 212 ? 55.406 38.406 -14.32 1 37.5 212 PRO B C 1
ATOM 3326 O O . PRO B 1 212 ? 56.25 38.438 -13.438 1 37.5 212 PRO B O 1
ATOM 3329 N N . THR B 1 213 ? 55.688 37.344 -15.102 1 35.94 213 THR B N 1
ATOM 3330 C CA . THR B 1 213 ? 57 37 -15.617 1 35.94 213 THR B CA 1
ATOM 3331 C C . THR B 1 213 ? 57.688 38.25 -16.219 1 35.94 213 THR B C 1
ATOM 3333 O O . THR B 1 213 ? 57.156 38.844 -17.172 1 35.94 213 THR B O 1
ATOM 3336 N N . TYR B 1 214 ? 58.312 39.094 -15.406 1 34.5 214 TYR B N 1
ATOM 3337 C CA . TYR B 1 214 ? 59.188 40.219 -15.82 1 34.5 214 TYR B CA 1
ATOM 3338 C C . TYR B 1 214 ? 60.219 39.75 -16.844 1 34.5 214 TYR B C 1
ATOM 3340 O O . TYR B 1 214 ? 61 38.844 -16.562 1 34.5 214 TYR B O 1
ATOM 3348 N N . TYR B 1 215 ? 59.875 39.719 -18.125 1 36.94 215 TYR B N 1
ATOM 3349 C CA . TYR B 1 215 ? 60.812 39.594 -19.234 1 36.94 215 TYR B CA 1
ATOM 3350 C C . TYR B 1 215 ? 61.875 40.656 -19.156 1 36.94 215 TYR B C 1
ATOM 3352 O O . TYR B 1 215 ? 61.594 41.844 -19.266 1 36.94 215 TYR B O 1
ATOM 3360 N N . ILE B 1 216 ? 62.938 40.469 -18.344 1 37.97 216 ILE B N 1
ATOM 3361 C CA . ILE B 1 216 ? 64.125 41.344 -18.375 1 37.97 216 ILE B CA 1
ATOM 3362 C C . ILE B 1 216 ? 64.75 41.344 -19.781 1 37.97 216 ILE B C 1
ATOM 3364 O O . ILE B 1 216 ? 65.062 40.312 -20.344 1 37.97 216 ILE B O 1
ATOM 3368 N N . PRO B 1 217 ? 64.562 42.438 -20.531 1 39.31 217 PRO B N 1
ATOM 3369 C CA . PRO B 1 217 ? 65.125 42.656 -21.859 1 39.31 217 PRO B CA 1
ATOM 3370 C C . PRO B 1 217 ? 66.688 42.531 -21.859 1 39.31 217 PRO B C 1
ATOM 3372 O O . PRO B 1 217 ? 67.312 43.156 -21.047 1 39.31 217 PRO B O 1
ATOM 3375 N N . THR B 1 218 ? 67.188 41.312 -21.906 1 36.09 218 THR B N 1
ATOM 3376 C CA . THR B 1 218 ? 68.625 41.219 -22.047 1 36.09 218 THR B CA 1
ATOM 3377 C C . THR B 1 218 ? 69.125 42.062 -23.203 1 36.09 218 THR B C 1
ATOM 3379 O O . THR B 1 218 ? 68.5 42.156 -24.25 1 36.09 218 THR B O 1
ATOM 3382 N N . GLY B 1 219 ? 70 43.062 -22.859 1 34.34 219 GLY B N 1
ATOM 3383 C CA . GLY B 1 219 ? 70.75 44.062 -23.578 1 34.34 219 GLY B CA 1
ATOM 3384 C C . GLY B 1 219 ? 71.5 43.469 -24.766 1 34.34 219 GLY B C 1
ATOM 3385 O O . GLY B 1 219 ? 72.125 42.406 -24.656 1 34.34 219 GLY B O 1
ATOM 3386 N N . GLY B 1 220 ? 71 43.625 -25.984 1 32.31 220 GLY B N 1
ATOM 3387 C CA . GLY B 1 220 ? 71.625 43.469 -27.281 1 32.31 220 GLY B CA 1
ATOM 3388 C C . GLY B 1 220 ? 73 44.125 -27.344 1 32.31 220 GLY B C 1
ATOM 3389 O O . GLY B 1 220 ? 73.188 45.281 -27 1 32.31 220 GLY B O 1
ATOM 3390 N N . THR B 1 221 ? 74.188 43.344 -27.219 1 25.8 221 THR B N 1
ATOM 3391 C CA . THR B 1 221 ? 75.125 43.688 -28.25 1 25.8 221 THR B CA 1
ATOM 3392 C C . THR B 1 221 ? 74.562 43.344 -29.641 1 25.8 221 THR B C 1
ATOM 3394 O O . THR B 1 221 ? 73.812 42.375 -29.797 1 25.8 221 THR B O 1
#

pLDDT: mean 86.27, std 20.7, range [25.8, 98.94]